Protein AF-0000000070917287 (afdb_homodimer)

Radius of gyration: 46.16 Å; Cα contacts (8 Å, |Δi|>4): 657; chains: 2; bounding box: 120×142×140 Å

Organism: Physcomitrium patens (NCBI:txid3218)

pLDDT: mean 71.05, std 31.48, range [16.78, 98.69]

Secondary structure (DSSP, 8-state):
--TTTTPPPEEEEEEEEESS-TTSPPPPEEEEEEESSSSEEEEEEE-SSS-EEEEEEEHHHHHHHHHHHT--S-HHHHHHHHHHHHHSS-EEEEEES-HHHHHHT--SEEEEEE-SSTTSPPEEEEEEE--HHHHHHHHHHHHHHHHHHHHHHHHHHHHHHHHHHHHHHHHHHHHHHHHHHHHHHHHHHHHHHHHHT--------TTS----------------------------------------------------------------------/--TTTTPPPEEEEEEEEESS-TTSPPPPEEEEEEESSSSEEEEEEE-SSS-EEEEEEEHHHHHHHHHHHT--S-HHHHHHHHHHHHHSS-EEEEEES-HHHHHHT--SEEEEEE-SSTTSPPEEEEEEE--HHHHHHHHHHHHHHHHHHHHHHHHHHHHHHHHHHHHHHHHHHHHHHHHHHHHHHHHHHHHHHHHHT--------TTS----------------------------------------------------------------------

Structure (mmCIF, N/CA/C/O backbone):
data_AF-0000000070917287-model_v1
#
loop_
_entity.id
_entity.type
_entity.pdbx_description
1 polymer 'Uncharacterized protein'
#
loop_
_atom_site.group_PDB
_atom_site.id
_atom_site.type_symbol
_atom_site.label_atom_id
_atom_site.label_alt_id
_atom_site.label_comp_id
_atom_site.label_asym_id
_atom_site.label_entity_id
_atom_site.label_seq_id
_atom_site.pdbx_PDB_ins_code
_atom_site.Cartn_x
_atom_site.Cartn_y
_atom_site.Cartn_z
_atom_site.occupancy
_atom_site.B_iso_or_equiv
_atom_site.auth_seq_id
_atom_site.auth_comp_id
_atom_site.auth_asym_id
_atom_site.auth_atom_id
_atom_site.pdbx_PDB_model_num
ATOM 1 N N . MET A 1 1 ? -32.031 -0.172 -4.816 1 49.69 1 MET A N 1
ATOM 2 C CA . MET A 1 1 ? -30.859 0.365 -4.125 1 49.69 1 MET A CA 1
ATOM 3 C C . MET A 1 1 ? -29.656 -0.551 -4.305 1 49.69 1 MET A C 1
ATOM 5 O O . MET A 1 1 ? -29.797 -1.774 -4.32 1 49.69 1 MET A O 1
ATOM 9 N N . THR A 1 2 ? -28.641 -0.075 -4.898 1 73.81 2 THR A N 1
ATOM 10 C CA . THR A 1 2 ? -27.469 -0.894 -5.18 1 73.81 2 THR A CA 1
ATOM 11 C C . THR A 1 2 ? -26.797 -1.342 -3.883 1 73.81 2 THR A C 1
ATOM 13 O O . THR A 1 2 ? -26.453 -0.512 -3.039 1 73.81 2 THR A O 1
ATOM 16 N N . ALA A 1 3 ? -26.953 -2.67 -3.609 1 80.44 3 ALA A N 1
ATOM 17 C CA . ALA A 1 3 ? -26.547 -3.25 -2.33 1 80.44 3 ALA A CA 1
ATOM 18 C C . ALA A 1 3 ? -25.109 -2.889 -1.99 1 80.44 3 ALA A C 1
ATOM 20 O O . ALA A 1 3 ? -24.781 -2.643 -0.827 1 80.44 3 ALA A O 1
ATOM 21 N N . PHE A 1 4 ? -24.281 -2.76 -2.988 1 87.5 4 PHE A N 1
ATOM 22 C CA . PHE A 1 4 ? -22.875 -2.521 -2.691 1 87.5 4 PHE A CA 1
ATOM 23 C C . PHE A 1 4 ? -22.375 -1.288 -3.428 1 87.5 4 PHE A C 1
ATOM 25 O O . PHE A 1 4 ? -21.172 -1.172 -3.703 1 87.5 4 PHE A O 1
ATOM 32 N N . GLY A 1 5 ? -23.422 -0.416 -3.75 1 79.88 5 GLY A N 1
ATOM 33 C CA . GLY A 1 5 ? -23 0.844 -4.344 1 79.88 5 GLY A CA 1
ATOM 34 C C . GLY A 1 5 ? -22.094 1.662 -3.439 1 79.88 5 GLY A C 1
ATOM 35 O O . GLY A 1 5 ? -22.391 1.826 -2.252 1 79.88 5 GLY A O 1
ATOM 36 N N . GLY A 1 6 ? -20.891 1.923 -3.807 1 83.69 6 GLY A N 1
ATOM 37 C CA . GLY A 1 6 ? -19.984 2.775 -3.047 1 83.69 6 GLY A CA 1
ATOM 38 C C . GLY A 1 6 ? -19.078 2.002 -2.105 1 83.69 6 GLY A C 1
ATOM 39 O O . GLY A 1 6 ? -18.391 2.592 -1.269 1 83.69 6 GLY A O 1
ATOM 40 N N . PHE A 1 7 ? -19.172 0.699 -2.139 1 91.75 7 PHE A N 1
ATOM 41 C CA . PHE A 1 7 ? -18.312 -0.108 -1.27 1 91.75 7 PHE A CA 1
ATOM 42 C C . PHE A 1 7 ? -16.844 0.112 -1.592 1 91.75 7 PHE A C 1
ATOM 44 O O . PHE A 1 7 ? -16.406 -0.162 -2.709 1 91.75 7 PHE A O 1
ATOM 51 N N . GLU A 1 8 ? -16.094 0.522 -0.598 1 90.5 8 GLU A N 1
ATOM 52 C CA . GLU A 1 8 ? -14.656 0.708 -0.769 1 90.5 8 GLU A CA 1
ATOM 53 C C . GLU A 1 8 ? -13.906 -0.601 -0.554 1 90.5 8 GLU A C 1
ATOM 55 O O . GLU A 1 8 ? -14.07 -1.261 0.473 1 90.5 8 GLU A O 1
ATOM 60 N N . PRO A 1 9 ? -13.156 -0.917 -1.442 1 94.38 9 PRO A N 1
ATOM 61 C CA . PRO A 1 9 ? -12.406 -2.17 -1.32 1 94.38 9 PRO A CA 1
ATOM 62 C C . PRO A 1 9 ? -11.562 -2.229 -0.051 1 94.38 9 PRO A C 1
ATOM 64 O O . PRO A 1 9 ? -11.156 -1.189 0.476 1 94.38 9 PRO A O 1
ATOM 67 N N . VAL A 1 10 ? -11.32 -3.516 0.372 1 96.31 10 VAL A N 1
ATOM 68 C CA . VAL A 1 10 ? -10.555 -3.734 1.592 1 96.31 10 VAL A CA 1
ATOM 69 C C . VAL A 1 10 ? -9.438 -4.742 1.325 1 96.31 10 VAL A C 1
ATOM 71 O O . VAL A 1 10 ? -9.688 -5.824 0.786 1 96.31 10 VAL A O 1
ATOM 74 N N . PHE A 1 11 ? -8.273 -4.273 1.638 1 97.25 11 PHE A N 1
ATOM 75 C CA . PHE A 1 11 ? -7.141 -5.195 1.669 1 97.25 11 PHE A CA 1
ATOM 76 C C . PHE A 1 11 ? -6.82 -5.613 3.1 1 97.25 11 PHE A C 1
ATOM 78 O O . PHE A 1 11 ? -6.863 -4.785 4.016 1 97.25 11 PHE A O 1
ATOM 85 N N . GLY A 1 12 ? -6.559 -6.902 3.27 1 96.81 12 GLY A N 1
ATOM 86 C CA . GLY A 1 12 ? -6.246 -7.348 4.617 1 96.81 12 GLY A CA 1
ATOM 87 C C . GLY A 1 12 ? -5.418 -8.617 4.645 1 96.81 12 GLY A C 1
ATOM 88 O O . GLY A 1 12 ? -5.047 -9.148 3.596 1 96.81 12 GLY A O 1
ATOM 89 N N . LYS A 1 13 ? -5.062 -8.93 5.836 1 96.62 13 LYS A N 1
ATOM 90 C CA . LYS A 1 13 ? -4.281 -10.141 6.109 1 96.62 13 LYS A CA 1
ATOM 91 C C . LYS A 1 13 ? -5.066 -11.109 6.988 1 96.62 13 LYS A C 1
ATOM 93 O O . LYS A 1 13 ? -5.727 -10.695 7.941 1 96.62 13 LYS A O 1
ATOM 98 N N . ALA A 1 14 ? -5.059 -12.328 6.574 1 96.19 14 ALA A N 1
ATOM 99 C CA . ALA A 1 14 ? -5.703 -13.375 7.367 1 96.19 14 ALA A CA 1
ATOM 100 C C . ALA A 1 14 ? -4.676 -14.383 7.887 1 96.19 14 ALA A C 1
ATOM 102 O O . ALA A 1 14 ? -3.727 -14.727 7.184 1 96.19 14 ALA A O 1
ATOM 103 N N . GLN A 1 15 ? -4.973 -14.797 9.07 1 93.81 15 GLN A N 1
ATOM 104 C CA . GLN A 1 15 ? -4.125 -15.836 9.648 1 93.81 15 GLN A CA 1
ATOM 105 C C . GLN A 1 15 ? -4.543 -17.219 9.156 1 93.81 15 GLN A C 1
ATOM 107 O O . GLN A 1 15 ? -5.723 -17.578 9.219 1 93.81 15 GLN A O 1
ATOM 112 N N . GLY A 1 16 ? -3.539 -17.922 8.695 1 91.75 16 GLY A N 1
ATOM 113 C CA . GLY A 1 16 ? -3.818 -19.297 8.281 1 91.75 16 GLY A CA 1
ATOM 114 C C . GLY A 1 16 ? -3.721 -20.297 9.422 1 91.75 16 GLY A C 1
ATOM 115 O O . GLY A 1 16 ? -2.773 -20.25 10.211 1 91.75 16 GLY A O 1
ATOM 116 N N . ARG A 1 17 ? -4.766 -21.172 9.5 1 90 17 ARG A N 1
ATOM 117 C CA . ARG A 1 17 ? -4.758 -22.219 10.508 1 90 17 ARG A CA 1
ATOM 118 C C . ARG A 1 17 ? -5.273 -23.531 9.922 1 90 17 ARG A C 1
ATOM 120 O O . ARG A 1 17 ? -6.059 -23.531 8.969 1 90 17 ARG A O 1
ATOM 127 N N . LEU A 1 18 ? -4.715 -24.578 10.523 1 89.06 18 LEU A N 1
ATOM 128 C CA . LEU A 1 18 ? -5.227 -25.891 10.18 1 89.06 18 LEU A CA 1
ATOM 129 C C . LEU A 1 18 ? -6.391 -26.281 11.078 1 89.06 18 LEU A C 1
ATOM 131 O O . LEU A 1 18 ? -6.32 -26.109 12.297 1 89.06 18 LEU A O 1
ATOM 135 N N . GLU A 1 19 ? -7.34 -26.75 10.406 1 84 19 GLU A N 1
ATOM 136 C CA . GLU A 1 19 ? -8.5 -27.156 11.195 1 84 19 GLU A CA 1
ATOM 137 C C . GLU A 1 19 ? -8.125 -28.266 12.188 1 84 19 GLU A C 1
ATOM 139 O O . GLU A 1 19 ? -8.648 -28.312 13.305 1 84 19 GLU A O 1
ATOM 144 N N . SER A 1 20 ? -7.234 -29.141 11.734 1 80.06 20 SER A N 1
ATOM 145 C CA . SER A 1 20 ? -6.836 -30.281 12.555 1 80.06 20 SER A CA 1
ATOM 146 C C . SER A 1 20 ? -5.824 -29.859 13.617 1 80.06 20 SER A C 1
ATOM 148 O O . SER A 1 20 ? -5.691 -30.531 14.648 1 80.06 20 SER A O 1
ATOM 150 N N . SER A 1 21 ? -4.996 -28.875 13.359 1 74.25 21 SER A N 1
ATOM 151 C CA . SER A 1 21 ? -3.971 -28.422 14.297 1 74.25 21 SER A CA 1
ATOM 152 C C . SER A 1 21 ? -3.85 -26.906 14.289 1 74.25 21 SER A C 1
ATOM 154 O O . SER A 1 21 ? -2.998 -26.344 13.594 1 74.25 21 SER A O 1
ATOM 156 N N . PRO A 1 22 ? -4.469 -26.312 15.102 1 65 22 PRO A N 1
ATOM 157 C CA . PRO A 1 22 ? -4.523 -24.859 15.055 1 65 22 PRO A CA 1
ATOM 158 C C . PRO A 1 22 ? -3.215 -24.203 15.492 1 65 22 PRO A C 1
ATOM 160 O O . PRO A 1 22 ? -2.994 -23.016 15.227 1 65 22 PRO A O 1
ATOM 163 N N . SER A 1 23 ? -2.387 -25.016 16.016 1 65.44 23 SER A N 1
ATOM 164 C CA . SER A 1 23 ? -1.159 -24.453 16.562 1 65.44 23 SER A CA 1
ATOM 165 C C . SER A 1 23 ? -0.119 -24.234 15.469 1 65.44 23 SER A C 1
ATOM 167 O O . SER A 1 23 ? 0.865 -23.516 15.68 1 65.44 23 SER A O 1
ATOM 169 N N . HIS A 1 24 ? -0.389 -24.781 14.32 1 66.5 24 HIS A N 1
ATOM 170 C CA . HIS A 1 24 ? 0.632 -24.625 13.289 1 66.5 24 HIS A CA 1
ATOM 171 C C . HIS A 1 24 ? 0.41 -23.359 12.469 1 66.5 24 HIS A C 1
ATOM 173 O O . HIS A 1 24 ? -0.65 -23.188 11.867 1 66.5 24 HIS A O 1
ATOM 179 N N . ASP A 1 25 ? 1.403 -22.562 12.594 1 72.94 25 ASP A N 1
ATOM 180 C CA . ASP A 1 25 ? 1.257 -21.312 11.867 1 72.94 25 ASP A CA 1
ATOM 181 C C . ASP A 1 25 ? 1.655 -21.484 10.398 1 72.94 25 ASP A C 1
ATOM 183 O O . ASP A 1 25 ? 2.691 -22.078 10.102 1 72.94 25 ASP A O 1
ATOM 187 N N . LEU A 1 26 ? 0.666 -21.172 9.688 1 85.19 26 LEU A N 1
ATOM 188 C CA . LEU A 1 26 ? 0.85 -21.172 8.242 1 85.19 26 LEU A CA 1
ATOM 189 C C . LEU A 1 26 ? 1.238 -19.781 7.738 1 85.19 26 LEU A C 1
ATOM 191 O O . LEU A 1 26 ? 1.26 -18.828 8.516 1 85.19 26 LEU A O 1
ATOM 195 N N . LEU A 1 27 ? 1.642 -19.766 6.5 1 86.62 27 LEU A N 1
ATOM 196 C CA . LEU A 1 27 ? 1.929 -18.484 5.863 1 86.62 27 LEU A CA 1
ATOM 197 C C . LEU A 1 27 ? 0.709 -17.578 5.906 1 86.62 27 LEU A C 1
ATOM 199 O O . LEU A 1 27 ? -0.429 -18.047 5.863 1 86.62 27 LEU A O 1
ATOM 203 N N . PRO A 1 28 ? 0.977 -16.375 6.066 1 90.94 28 PRO A N 1
ATOM 204 C CA . PRO A 1 28 ? -0.153 -15.445 6.066 1 90.94 28 PRO A CA 1
ATOM 205 C C . PRO A 1 28 ? -0.85 -15.367 4.711 1 90.94 28 PRO A C 1
ATOM 207 O O . PRO A 1 28 ? -0.219 -15.586 3.672 1 90.94 28 PRO A O 1
ATOM 210 N N . PHE A 1 29 ? -2.109 -15.062 4.824 1 96.5 29 PHE A N 1
ATOM 211 C CA . PHE A 1 29 ? -2.91 -14.852 3.625 1 96.5 29 PHE A CA 1
ATOM 212 C C . PHE A 1 29 ? -3.219 -13.375 3.434 1 96.5 29 PHE A C 1
ATOM 214 O O . PHE A 1 29 ? -3.486 -12.656 4.402 1 96.5 29 PHE A O 1
ATOM 221 N N . LEU A 1 30 ? -3.145 -12.977 2.213 1 97.94 30 LEU A N 1
ATOM 222 C CA . LEU A 1 30 ? -3.672 -11.664 1.867 1 97.94 30 LEU A CA 1
ATOM 223 C C . LEU A 1 30 ? -5.023 -11.781 1.176 1 97.94 30 LEU A C 1
ATOM 225 O O . LEU A 1 30 ? -5.254 -12.719 0.409 1 97.94 30 LEU A O 1
ATOM 229 N N . PHE A 1 31 ? -5.883 -10.844 1.473 1 98.31 31 PHE A N 1
ATOM 230 C CA . PHE A 1 31 ? -7.176 -10.914 0.809 1 98.31 31 PHE A CA 1
ATOM 231 C C . PHE A 1 31 ? -7.582 -9.547 0.261 1 98.31 31 PHE A C 1
ATOM 233 O O . PHE A 1 31 ? -7.027 -8.523 0.667 1 98.31 31 PHE A O 1
ATOM 240 N N . TYR A 1 32 ? -8.406 -9.578 -0.633 1 98.25 32 TYR A N 1
ATOM 241 C CA . TYR A 1 32 ? -8.977 -8.438 -1.336 1 98.25 32 TYR A CA 1
ATOM 242 C C . TYR A 1 32 ? -10.492 -8.562 -1.45 1 98.25 32 TYR A C 1
ATOM 244 O O . TYR A 1 32 ? -10.992 -9.414 -2.188 1 98.25 32 TYR A O 1
ATOM 252 N N . LEU A 1 33 ? -11.172 -7.73 -0.608 1 98.06 33 LEU A N 1
ATOM 253 C CA . LEU A 1 33 ? -12.633 -7.68 -0.603 1 98.06 33 LEU A CA 1
ATOM 254 C C . LEU A 1 33 ? -13.133 -6.477 -1.39 1 98.06 33 LEU A C 1
ATOM 256 O O . LEU A 1 33 ? -12.75 -5.34 -1.112 1 98.06 33 LEU A O 1
ATOM 260 N N . ARG A 1 34 ? -14.008 -6.801 -2.391 1 96.88 34 ARG A N 1
ATOM 261 C CA . ARG A 1 34 ? -14.508 -5.715 -3.229 1 96.88 34 ARG A CA 1
ATOM 262 C C . ARG A 1 34 ? -15.906 -6.023 -3.748 1 96.88 34 ARG A C 1
ATOM 264 O O . ARG A 1 34 ? -16.344 -7.176 -3.725 1 96.88 34 ARG A O 1
ATOM 271 N N . ALA A 1 35 ? -16.5 -4.961 -4.156 1 96.44 35 ALA A N 1
ATOM 272 C CA . ALA A 1 35 ? -17.766 -5.152 -4.867 1 96.44 35 ALA A CA 1
ATOM 273 C C . ALA A 1 35 ? -17.516 -5.562 -6.316 1 96.44 35 ALA A C 1
ATOM 275 O O . ALA A 1 35 ? -16.875 -4.832 -7.074 1 96.44 35 ALA A O 1
ATOM 276 N N . LYS A 1 36 ? -17.906 -6.723 -6.656 1 94.62 36 LYS A N 1
ATOM 277 C CA . LYS A 1 36 ? -17.812 -7.176 -8.039 1 94.62 36 LYS A CA 1
ATOM 278 C C . LYS A 1 36 ? -18.781 -6.41 -8.93 1 94.62 36 LYS A C 1
ATOM 280 O O . LYS A 1 36 ? -18.453 -6.031 -10.055 1 94.62 36 LYS A O 1
ATOM 285 N N . ASN A 1 37 ? -19.938 -6.23 -8.477 1 92.81 37 ASN A N 1
ATOM 286 C CA . ASN A 1 37 ? -21.016 -5.426 -9.039 1 92.81 37 ASN A CA 1
ATOM 287 C C . ASN A 1 37 ? -21.969 -4.926 -7.957 1 92.81 37 ASN A C 1
ATOM 289 O O . ASN A 1 37 ? -21.625 -4.906 -6.773 1 92.81 37 ASN A O 1
ATOM 293 N N . SER A 1 38 ? -23.141 -4.508 -8.367 1 90.62 38 SER A N 1
ATOM 294 C CA . SER A 1 38 ? -24.062 -3.898 -7.414 1 90.62 38 SER A CA 1
ATOM 295 C C . SER A 1 38 ? -24.672 -4.945 -6.48 1 90.62 38 SER A C 1
ATOM 297 O O . SER A 1 38 ? -25.203 -4.605 -5.422 1 90.62 38 SER A O 1
ATOM 299 N N . ASP A 1 39 ? -24.516 -6.203 -6.785 1 93.19 39 ASP A N 1
ATOM 300 C CA . ASP A 1 39 ? -25.266 -7.184 -6.012 1 93.19 39 ASP A CA 1
ATOM 301 C C . ASP A 1 39 ? -24.344 -8.273 -5.465 1 93.19 39 ASP A C 1
ATOM 303 O O . ASP A 1 39 ? -24.812 -9.227 -4.828 1 93.19 39 ASP A O 1
ATOM 307 N N . HIS A 1 40 ? -23.047 -8.109 -5.691 1 96.06 40 HIS A N 1
ATOM 308 C CA . HIS A 1 40 ? -22.141 -9.148 -5.23 1 96.06 40 HIS A CA 1
ATOM 309 C C . HIS A 1 40 ? -20.906 -8.555 -4.57 1 96.06 40 HIS A C 1
ATOM 311 O O . HIS A 1 40 ? -20.359 -7.562 -5.059 1 96.06 40 HIS A O 1
ATOM 317 N N . LEU A 1 41 ? -20.562 -9.203 -3.477 1 96.75 41 LEU A N 1
ATOM 318 C CA . LEU A 1 41 ? -19.281 -8.953 -2.824 1 96.75 41 LEU A CA 1
ATOM 319 C C . LEU A 1 41 ? -18.297 -10.102 -3.088 1 96.75 41 LEU A C 1
ATOM 321 O O . LEU A 1 41 ? -18.656 -11.273 -2.904 1 96.75 41 LEU A O 1
ATOM 325 N N . LEU A 1 42 ? -17.156 -9.742 -3.555 1 98 42 LEU A N 1
ATOM 326 C CA . LEU A 1 42 ? -16.172 -10.742 -3.951 1 98 42 LEU A CA 1
ATOM 327 C C . LEU A 1 42 ? -14.922 -10.648 -3.082 1 98 42 LEU A C 1
ATOM 329 O O . LEU A 1 42 ? -14.398 -9.555 -2.861 1 98 42 LEU A O 1
ATOM 333 N N . ILE A 1 43 ? -14.492 -11.789 -2.574 1 98.38 43 ILE A N 1
ATOM 334 C CA . ILE A 1 43 ? -13.25 -11.82 -1.811 1 98.38 43 ILE A CA 1
ATOM 335 C C . ILE A 1 43 ? -12.297 -12.852 -2.412 1 98.38 43 ILE A C 1
ATOM 337 O O . ILE A 1 43 ? -12.719 -13.953 -2.779 1 98.38 43 ILE A O 1
ATOM 341 N N . HIS A 1 44 ? -11.141 -12.461 -2.658 1 98.69 44 HIS A N 1
ATOM 342 C CA . HIS A 1 44 ? -10.031 -13.352 -2.998 1 98.69 44 HIS A CA 1
ATOM 343 C C . HIS A 1 44 ? -9.016 -13.43 -1.862 1 98.69 44 HIS A C 1
ATOM 345 O O . HIS A 1 44 ? -8.758 -12.43 -1.189 1 98.69 44 HIS A O 1
ATOM 351 N N . LEU A 1 45 ? -8.453 -14.617 -1.623 1 97.88 45 LEU A N 1
ATOM 352 C CA . LEU A 1 45 ? -7.422 -14.836 -0.616 1 97.88 45 LEU A CA 1
ATOM 353 C C . LEU A 1 45 ? -6.32 -15.742 -1.159 1 97.88 45 LEU A C 1
ATOM 355 O O . LEU A 1 45 ? -6.602 -16.719 -1.854 1 97.88 45 LEU 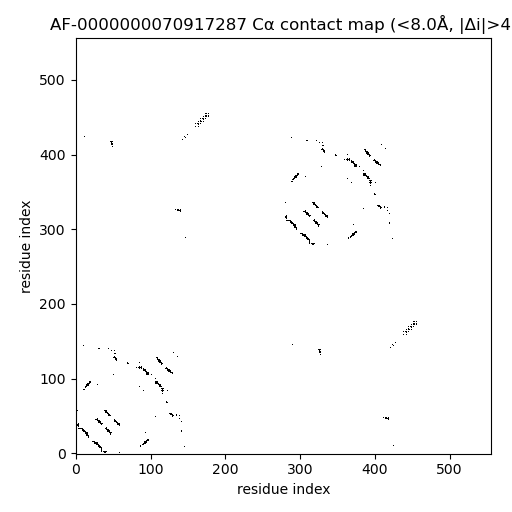A O 1
ATOM 359 N N . THR A 1 46 ? -5.109 -15.414 -0.751 1 97.31 46 THR A N 1
ATOM 360 C CA . THR A 1 46 ? -4.016 -16.234 -1.25 1 97.31 46 THR A CA 1
ATOM 361 C C . THR A 1 46 ? -2.814 -16.172 -0.31 1 97.31 46 THR A C 1
ATOM 363 O O . THR A 1 46 ? -2.57 -15.141 0.323 1 97.31 46 THR A O 1
ATOM 366 N N . ASP A 1 47 ? -2.135 -17.234 -0.193 1 93.44 47 ASP A N 1
ATOM 367 C CA . ASP A 1 47 ? -0.834 -17.25 0.468 1 93.44 47 ASP A CA 1
ATOM 368 C C . ASP A 1 47 ? 0.3 -17.156 -0.55 1 93.44 47 ASP A C 1
ATOM 370 O O . ASP A 1 47 ? 1.474 -17.266 -0.193 1 93.44 47 ASP A O 1
ATOM 374 N N . PHE A 1 48 ? -0.069 -17 -1.872 1 93 48 PHE A N 1
ATOM 375 C CA . PHE A 1 48 ? 0.819 -16.844 -3.018 1 93 48 PHE A CA 1
ATOM 376 C C . PHE A 1 48 ? 1.576 -18.141 -3.295 1 93 48 PHE A C 1
ATOM 378 O O . PHE A 1 48 ? 2.623 -18.125 -3.945 1 93 48 PHE A O 1
ATOM 385 N N . HIS A 1 49 ? 1.099 -19.188 -2.805 1 90.38 49 HIS A N 1
ATOM 386 C CA . HIS A 1 49 ? 1.609 -20.531 -3.057 1 90.38 49 HIS A CA 1
ATOM 387 C C . HIS A 1 49 ? 0.495 -21.469 -3.51 1 90.38 49 HIS A C 1
ATOM 389 O O . HIS A 1 49 ? -0.112 -21.266 -4.562 1 90.38 49 HIS A O 1
ATOM 395 N N . ALA A 1 50 ? 0.215 -22.484 -2.766 1 88.19 50 ALA A N 1
ATOM 396 C CA . ALA A 1 50 ? -0.699 -23.516 -3.229 1 88.19 50 ALA A CA 1
ATOM 397 C C . ALA A 1 50 ? -2.137 -23.203 -2.83 1 88.19 50 ALA A C 1
ATOM 399 O O . ALA A 1 50 ? -3.074 -23.859 -3.281 1 88.19 50 ALA A O 1
ATOM 400 N N . ASN A 1 51 ? -2.295 -22.172 -2.066 1 92.69 51 ASN A N 1
ATOM 401 C CA . ASN A 1 51 ? -3.635 -21.906 -1.547 1 92.69 51 ASN A CA 1
ATOM 402 C C . ASN A 1 51 ? -4.16 -20.547 -2.004 1 92.69 51 ASN A C 1
ATOM 404 O O . ASN A 1 51 ? -3.762 -19.516 -1.473 1 92.69 51 ASN A O 1
ATOM 408 N N . THR A 1 52 ? -5.035 -20.562 -2.945 1 95.94 52 THR A N 1
ATOM 409 C CA . THR A 1 52 ? -5.785 -19.422 -3.428 1 95.94 52 THR A CA 1
ATOM 410 C C . THR A 1 52 ? -7.277 -19.719 -3.473 1 95.94 52 THR A C 1
ATOM 412 O O . THR A 1 52 ? -7.691 -20.734 -4.039 1 95.94 52 THR A O 1
ATOM 415 N N . TRP A 1 53 ? -7.992 -18.828 -2.824 1 97.88 53 TRP A N 1
ATOM 416 C CA . TRP A 1 53 ? -9.414 -19.094 -2.59 1 97.88 53 TRP A CA 1
ATOM 417 C C . TRP A 1 53 ? -10.25 -17.859 -2.936 1 97.88 53 TRP A C 1
ATOM 419 O O . TRP A 1 53 ? -9.734 -16.75 -3.014 1 97.88 53 TRP A O 1
ATOM 429 N N . TYR A 1 54 ? -11.586 -18.125 -3.186 1 98.31 54 TYR A N 1
ATOM 430 C CA . TYR A 1 54 ? -12.484 -17 -3.379 1 98.31 54 TYR A CA 1
ATOM 431 C C . TYR A 1 54 ? -13.898 -17.344 -2.932 1 98.31 54 TYR A C 1
ATOM 433 O O . TYR A 1 54 ? -14.219 -18.5 -2.699 1 98.31 54 TYR A O 1
ATOM 441 N N . SER A 1 55 ? -14.633 -16.344 -2.65 1 98.38 55 SER A N 1
ATOM 442 C CA . SER A 1 55 ? -16.078 -16.438 -2.436 1 98.38 55 SER A CA 1
ATOM 443 C C . SER A 1 55 ? -16.812 -15.281 -3.096 1 98.38 55 SER A C 1
ATOM 445 O O . SER A 1 55 ? -16.406 -14.125 -2.955 1 98.38 55 SER A O 1
ATOM 447 N N . ASP A 1 56 ? -17.75 -15.664 -3.842 1 98.06 56 ASP A N 1
ATOM 448 C CA . ASP A 1 56 ? -18.656 -14.695 -4.457 1 98.06 56 ASP A CA 1
ATOM 449 C C . ASP A 1 56 ? -19.984 -14.633 -3.699 1 98.06 56 ASP A C 1
ATOM 451 O O . ASP A 1 56 ? -20.859 -15.477 -3.896 1 98.06 56 ASP A O 1
ATOM 455 N N . MET A 1 57 ? -20.125 -13.586 -2.924 1 96.94 57 MET A N 1
ATOM 456 C CA . MET A 1 57 ? -21.25 -13.5 -1.997 1 96.94 57 MET A CA 1
ATOM 457 C C . MET A 1 57 ? -22.359 -12.617 -2.564 1 96.94 57 MET A C 1
ATOM 459 O O . MET A 1 57 ? -22.172 -11.406 -2.721 1 96.94 57 MET A O 1
ATOM 463 N N . SER A 1 58 ? -23.484 -13.234 -2.814 1 95.5 58 SER A N 1
ATOM 464 C CA . SER A 1 58 ? -24.625 -12.477 -3.311 1 95.5 58 SER A CA 1
ATOM 465 C C . SER A 1 58 ? -25.312 -11.719 -2.182 1 95.5 58 SER A C 1
ATOM 467 O O . SER A 1 58 ? -25.094 -12.016 -1.005 1 95.5 58 SER A O 1
ATOM 469 N N . THR A 1 59 ? -26.141 -10.789 -2.646 1 94.38 59 THR A N 1
ATOM 470 C CA . THR A 1 59 ? -26.922 -10.039 -1.668 1 94.38 59 THR A CA 1
ATOM 471 C C . THR A 1 59 ? -27.828 -10.969 -0.88 1 94.38 59 THR A C 1
ATOM 473 O O . THR A 1 59 ? -27.984 -10.812 0.333 1 94.38 59 THR A O 1
ATOM 476 N N . GLU A 1 60 ? -28.406 -11.914 -1.529 1 93.44 60 GLU A N 1
ATOM 477 C CA . GLU A 1 60 ? -29.297 -12.875 -0.875 1 93.44 60 GLU A CA 1
ATOM 478 C C . GLU A 1 60 ? -28.531 -13.703 0.159 1 93.44 60 GLU A C 1
ATOM 480 O O . GLU A 1 60 ? -29.031 -13.93 1.262 1 93.44 60 GLU A O 1
ATOM 485 N N . TYR A 1 61 ? -27.453 -14.109 -0.185 1 94.38 61 TYR A N 1
ATOM 486 C CA . TYR A 1 61 ? -26.609 -14.898 0.709 1 94.38 61 TYR A CA 1
ATOM 487 C C . TYR A 1 61 ? -26.25 -14.109 1.962 1 94.38 61 TYR A C 1
ATOM 489 O O . TYR A 1 61 ? -26.344 -14.625 3.078 1 94.38 61 TYR A O 1
ATOM 497 N N . LEU A 1 62 ? -25.922 -12.906 1.811 1 94.06 62 LEU A N 1
ATOM 498 C CA . LEU A 1 62 ? -25.531 -12.055 2.926 1 94.06 62 LEU A CA 1
ATOM 499 C C . LEU A 1 62 ? -26.719 -11.695 3.795 1 94.06 62 LEU A C 1
ATOM 501 O O . LEU A 1 62 ? -26.594 -11.539 5.012 1 94.06 62 LEU A O 1
ATOM 505 N N . GLU A 1 63 ? -27.859 -11.578 3.129 1 91.69 63 GLU A N 1
ATOM 506 C CA . GLU A 1 63 ? -29.078 -11.344 3.906 1 91.69 63 GLU A CA 1
ATOM 507 C C . GLU A 1 63 ? -29.375 -12.531 4.816 1 91.69 63 GLU A C 1
ATOM 509 O O . GLU A 1 63 ? -29.734 -12.344 5.984 1 91.69 63 GLU A O 1
ATOM 514 N N . ASP A 1 64 ? -29.234 -13.641 4.27 1 92.31 64 ASP A N 1
ATOM 515 C CA . ASP A 1 64 ? -29.422 -14.852 5.062 1 92.31 64 ASP A CA 1
ATOM 516 C C . ASP A 1 64 ? -28.422 -14.922 6.215 1 92.31 64 ASP A C 1
ATOM 518 O O . ASP A 1 64 ? -28.797 -15.281 7.336 1 92.31 64 ASP A O 1
ATOM 522 N N . MET A 1 65 ? -27.266 -14.594 5.922 1 91.56 65 MET A N 1
ATOM 523 C CA . MET A 1 65 ? -26.219 -14.602 6.949 1 91.56 65 MET A CA 1
ATOM 524 C C . MET A 1 65 ? -26.531 -13.594 8.055 1 91.56 65 MET A C 1
ATOM 526 O O . MET A 1 65 ? -26.312 -13.883 9.234 1 91.56 65 MET A O 1
ATOM 530 N N . LYS A 1 66 ? -26.922 -12.445 7.602 1 92.38 66 LYS A N 1
ATOM 531 C CA . LYS A 1 66 ? -27.328 -11.422 8.562 1 92.38 66 LYS A CA 1
ATOM 532 C C . LYS A 1 66 ? -28.359 -11.969 9.547 1 92.38 66 LYS A C 1
ATOM 534 O O . LYS A 1 66 ? -28.25 -11.75 10.758 1 92.38 66 LYS A O 1
ATOM 539 N N . ASP A 1 67 ? -29.266 -12.641 9.047 1 89.69 67 ASP A N 1
ATOM 540 C CA . ASP A 1 67 ? -30.312 -13.227 9.867 1 89.69 67 ASP A CA 1
ATOM 541 C C . ASP A 1 67 ? -29.766 -14.312 10.797 1 89.69 67 ASP A C 1
ATOM 543 O O . ASP A 1 67 ? -30.141 -14.398 11.961 1 89.69 67 ASP A O 1
ATOM 547 N N . ASP A 1 68 ? -28.859 -15.055 10.328 1 88.94 68 ASP A N 1
ATOM 548 C CA . ASP A 1 68 ? -28.281 -16.156 11.086 1 88.94 68 ASP A CA 1
ATOM 549 C C . ASP A 1 68 ? -27.422 -15.625 12.242 1 88.94 68 ASP A C 1
ATOM 551 O O . ASP A 1 68 ? -27.453 -16.188 13.336 1 88.94 68 ASP A O 1
ATOM 555 N N . ILE A 1 69 ? -26.625 -14.633 11.922 1 86.62 69 ILE A N 1
ATOM 556 C CA . ILE A 1 69 ? -25.734 -14.062 12.922 1 86.62 69 ILE A CA 1
ATOM 557 C C . ILE A 1 69 ? -26.531 -13.273 13.945 1 86.62 69 ILE A C 1
ATOM 559 O O . ILE A 1 69 ? -26.141 -13.172 15.109 1 86.62 69 ILE A O 1
ATOM 563 N N . GLY A 1 70 ? -27.625 -12.602 13.562 1 82.06 70 GLY A N 1
ATOM 564 C CA . GLY A 1 70 ? -28.5 -11.883 14.477 1 82.06 70 GLY A CA 1
ATOM 565 C C . GLY A 1 70 ? -28.094 -10.43 14.664 1 82.06 70 GLY A C 1
ATOM 566 O O . GLY A 1 70 ? -28.188 -9.898 15.773 1 82.06 70 GLY A O 1
ATOM 567 N N . ILE A 1 71 ? -27.422 -9.93 13.664 1 78.12 71 ILE A N 1
ATOM 568 C CA . ILE A 1 71 ? -27.125 -8.508 13.742 1 78.12 71 ILE A CA 1
ATOM 569 C C . ILE A 1 71 ? -28.375 -7.695 13.367 1 78.12 71 ILE A C 1
ATOM 571 O O . ILE A 1 71 ? -28.938 -7.871 12.281 1 78.12 71 ILE A O 1
ATOM 575 N N . GLY A 1 72 ? -28.812 -7.016 14.273 1 77.19 72 GLY A N 1
ATOM 576 C CA . GLY A 1 72 ? -29.953 -6.141 14.031 1 77.19 72 GLY A CA 1
ATOM 577 C C . GLY A 1 72 ? -29.594 -4.898 13.242 1 77.19 72 GLY A C 1
ATOM 578 O O . GLY A 1 72 ? -28.422 -4.691 12.898 1 77.19 72 GLY A O 1
ATOM 579 N N . GLY A 1 73 ? -30.672 -4.301 12.609 1 84 73 GLY A N 1
ATOM 580 C CA . GLY A 1 73 ? -30.453 -3.029 11.938 1 84 73 GLY A CA 1
ATOM 581 C C . GLY A 1 73 ? -30.703 -3.092 10.445 1 84 73 GLY A C 1
ATOM 582 O O . GLY A 1 73 ? -31.25 -4.07 9.945 1 84 73 GLY A O 1
ATOM 583 N N . SER A 1 74 ? -30.234 -2.002 9.844 1 90.12 74 SER A N 1
ATOM 584 C CA . SER A 1 74 ? -30.438 -1.862 8.406 1 90.12 74 SER A CA 1
ATOM 585 C C . SER A 1 74 ? -29.391 -2.631 7.617 1 90.12 74 SER A C 1
ATOM 587 O O . SER A 1 74 ? -28.406 -3.105 8.188 1 90.12 74 SER A O 1
ATOM 589 N N . TRP A 1 75 ? -29.641 -2.826 6.422 1 91.06 75 TRP A N 1
ATOM 590 C CA . TRP A 1 75 ? -28.672 -3.439 5.508 1 91.06 75 TRP A CA 1
ATOM 591 C C . TRP A 1 75 ? -27.344 -2.686 5.52 1 91.06 75 TRP A C 1
ATOM 593 O O . TRP A 1 75 ? -26.281 -3.299 5.562 1 91.06 75 TRP A O 1
ATOM 603 N N . GLU A 1 76 ? -27.484 -1.419 5.582 1 89.5 76 GLU A N 1
ATOM 604 C CA . GLU A 1 76 ? -26.281 -0.573 5.586 1 89.5 76 GLU A CA 1
ATOM 605 C C . GLU A 1 76 ? -25.453 -0.794 6.852 1 89.5 76 GLU A C 1
ATOM 607 O O . GLU A 1 76 ? -24.234 -0.763 6.805 1 89.5 76 GLU A O 1
ATOM 612 N N . ASP A 1 77 ? -26.156 -1.054 7.867 1 89.88 77 ASP A N 1
ATOM 613 C CA . ASP A 1 77 ? -25.453 -1.333 9.125 1 89.88 77 ASP A CA 1
ATOM 614 C C . ASP A 1 77 ? -24.703 -2.656 9.047 1 89.88 77 ASP A C 1
ATOM 616 O O . ASP A 1 77 ? -23.594 -2.77 9.57 1 89.88 77 ASP A O 1
ATOM 620 N N . PHE A 1 78 ? -25.375 -3.562 8.461 1 92.88 78 PHE A N 1
ATOM 621 C CA . PHE A 1 78 ? -24.75 -4.879 8.352 1 92.88 78 PHE A CA 1
ATOM 622 C C . PHE A 1 78 ? -23.516 -4.82 7.469 1 92.88 78 PHE A C 1
ATOM 624 O O . PHE A 1 78 ? -22.484 -5.391 7.812 1 92.88 78 PHE A O 1
ATOM 631 N N . ILE A 1 79 ? -23.562 -4.07 6.414 1 92.69 79 ILE A N 1
ATOM 632 C CA . ILE A 1 79 ? -22.438 -3.961 5.5 1 92.69 79 ILE A CA 1
ATOM 633 C C . ILE A 1 79 ? -21.297 -3.197 6.176 1 92.69 79 ILE A C 1
ATOM 635 O O . ILE A 1 79 ? -20.125 -3.52 5.977 1 92.69 79 ILE A O 1
ATOM 639 N N . THR A 1 80 ? -21.656 -2.25 6.871 1 91.5 80 THR A N 1
ATOM 640 C CA . THR A 1 80 ? -20.656 -1.543 7.656 1 91.5 80 THR A CA 1
ATOM 641 C C . THR A 1 80 ? -19.953 -2.492 8.625 1 91.5 80 THR A C 1
ATOM 643 O O . THR A 1 80 ? -18.75 -2.406 8.828 1 91.5 80 THR A O 1
ATOM 646 N N . TYR A 1 81 ? -20.75 -3.354 9.188 1 92.56 81 TYR A N 1
ATOM 647 C CA . TYR A 1 81 ? -20.172 -4.352 10.094 1 92.56 81 TYR A CA 1
ATOM 648 C C . TYR A 1 81 ? -19.234 -5.285 9.344 1 92.56 81 TYR A C 1
ATOM 650 O O . TYR A 1 81 ? -18.125 -5.57 9.82 1 92.56 81 TYR A O 1
ATOM 658 N N . VAL A 1 82 ? -19.688 -5.754 8.281 1 93.69 82 VAL A N 1
ATOM 659 C CA . VAL A 1 82 ? -18.875 -6.656 7.473 1 93.69 82 VAL A CA 1
ATOM 660 C C . VAL A 1 82 ? -17.547 -5.984 7.129 1 93.69 82 VAL A C 1
ATOM 662 O O . VAL A 1 82 ? -16.484 -6.594 7.262 1 93.69 82 VAL A O 1
ATOM 665 N N . ARG A 1 83 ? -17.594 -4.82 6.688 1 94.38 83 ARG A N 1
ATOM 666 C CA . ARG A 1 83 ? -16.375 -4.082 6.355 1 94.38 83 ARG A CA 1
ATOM 667 C C . ARG A 1 83 ? -15.469 -3.965 7.57 1 94.38 83 ARG A C 1
ATOM 669 O O . ARG A 1 83 ? -14.25 -4.133 7.457 1 94.38 83 ARG A O 1
ATOM 676 N N . ALA A 1 84 ? -16.062 -3.707 8.664 1 94.38 84 ALA A N 1
ATOM 677 C CA . ALA A 1 84 ? -15.297 -3.57 9.898 1 94.38 84 ALA A CA 1
ATOM 678 C C . ALA A 1 84 ? -14.609 -4.883 10.266 1 94.38 84 ALA A C 1
ATOM 680 O O . ALA A 1 84 ? -13.492 -4.883 10.797 1 94.38 84 ALA A O 1
ATOM 681 N N . VAL A 1 85 ? -15.266 -5.926 10.055 1 95.88 85 VAL A N 1
ATOM 682 C CA . VAL A 1 85 ? -14.688 -7.242 10.297 1 95.88 85 VAL A CA 1
ATOM 683 C C . VAL A 1 85 ? -13.398 -7.402 9.5 1 95.88 85 VAL A C 1
ATOM 685 O O . VAL A 1 85 ? -12.367 -7.781 10.047 1 95.88 85 VAL A O 1
ATOM 688 N N . PHE A 1 86 ? -13.43 -6.992 8.289 1 96.5 86 PHE A N 1
ATOM 689 C CA . PHE A 1 86 ? -12.297 -7.246 7.406 1 96.5 86 PHE A CA 1
ATOM 690 C C . PHE A 1 86 ? -11.219 -6.176 7.582 1 96.5 86 PHE A C 1
ATOM 692 O O . PHE A 1 86 ? -10.078 -6.367 7.176 1 96.5 86 PHE A O 1
ATOM 699 N N . LEU A 1 87 ? -11.57 -5.141 8.148 1 93.44 87 LEU A N 1
ATOM 700 C CA . LEU A 1 87 ? -10.586 -4.117 8.477 1 93.44 87 LEU A CA 1
ATOM 701 C C . LEU A 1 87 ? -9.852 -4.469 9.766 1 93.44 87 LEU A C 1
ATOM 703 O O . LEU A 1 87 ? -8.781 -3.926 10.047 1 93.44 87 LEU A O 1
ATOM 707 N N . SER A 1 88 ? -10.422 -5.383 10.438 1 92.56 88 SER A N 1
ATOM 708 C CA . SER A 1 88 ? -9.836 -5.785 11.711 1 92.56 88 SER A CA 1
ATOM 709 C C . SER A 1 88 ? -8.688 -6.762 11.508 1 92.56 88 SER A C 1
ATOM 711 O O . SER A 1 88 ? -8.422 -7.191 10.383 1 92.56 88 SER A O 1
ATOM 713 N N . ASN A 1 89 ? -8.016 -7.121 12.602 1 90.38 89 ASN A N 1
ATOM 714 C CA . ASN A 1 89 ? -6.926 -8.094 12.555 1 90.38 89 ASN A CA 1
ATOM 715 C C . ASN A 1 89 ? -7.391 -9.477 13 1 90.38 89 ASN A C 1
ATOM 717 O O . ASN A 1 89 ? -6.566 -10.352 13.273 1 90.38 89 ASN A O 1
ATOM 721 N N . ASN A 1 90 ? -8.695 -9.617 12.992 1 94.75 90 ASN A N 1
ATOM 722 C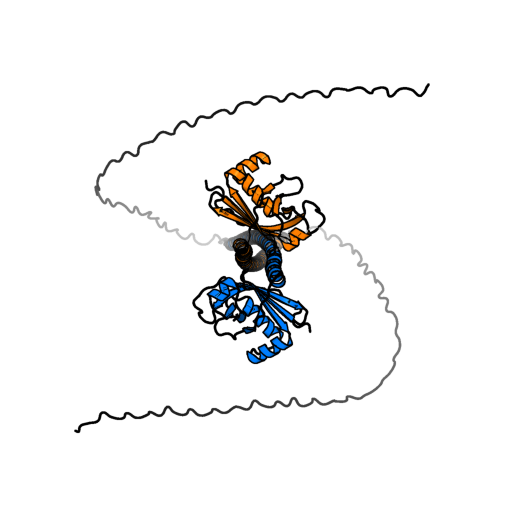 CA . ASN A 1 90 ? -9.25 -10.859 13.516 1 94.75 90 ASN A CA 1
ATOM 723 C C . ASN A 1 90 ? -9.852 -11.711 12.406 1 94.75 90 ASN A C 1
ATOM 725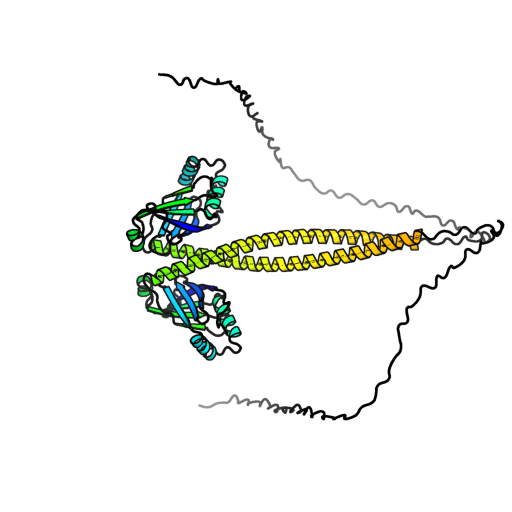 O O . ASN A 1 90 ? -10.984 -12.195 12.523 1 94.75 90 ASN A O 1
ATOM 729 N N . VAL A 1 91 ? -9.203 -11.875 11.391 1 96.56 91 VAL A N 1
ATOM 730 C CA . VAL A 1 91 ? -9.648 -12.711 10.281 1 96.56 91 VAL A CA 1
ATOM 731 C C . VAL A 1 91 ? -8.758 -13.953 10.18 1 96.56 91 VAL A C 1
ATOM 733 O O . VAL A 1 91 ? -7.527 -13.844 10.172 1 96.56 91 VAL A O 1
ATOM 736 N N . THR A 1 92 ? -9.383 -15.109 10.133 1 94.94 92 THR A N 1
ATOM 737 C CA . THR A 1 92 ? -8.664 -16.375 10.078 1 94.94 92 THR A CA 1
ATOM 738 C C . THR A 1 92 ? -9.211 -17.266 8.961 1 94.94 92 THR A C 1
ATOM 740 O O . THR A 1 92 ? -10.43 -17.328 8.758 1 94.94 92 THR A O 1
ATOM 743 N N . ILE A 1 93 ? -8.359 -17.875 8.242 1 95.75 93 ILE A N 1
ATOM 744 C CA . ILE A 1 93 ? -8.758 -18.906 7.273 1 95.75 93 ILE A CA 1
ATOM 745 C C . ILE A 1 93 ? -8.445 -20.281 7.832 1 95.75 93 ILE A C 1
ATOM 747 O O . ILE A 1 93 ? -7.324 -20.547 8.281 1 95.75 93 ILE A O 1
ATOM 751 N N . LEU A 1 94 ? -9.383 -21.109 7.82 1 93.69 94 LEU A N 1
ATOM 752 C CA . LEU A 1 94 ? -9.258 -22.484 8.289 1 93.69 94 LEU A CA 1
ATOM 753 C C . LEU A 1 94 ? -9.172 -23.469 7.117 1 93.69 94 LEU A C 1
ATOM 755 O O . LEU A 1 94 ? -10.109 -23.578 6.332 1 93.69 94 LEU A O 1
ATOM 759 N N . LEU A 1 95 ? -8.055 -24.109 7.078 1 92.94 95 LEU A N 1
ATOM 760 C CA . LEU A 1 95 ? -7.82 -25.062 5.992 1 92.94 95 LEU A CA 1
ATOM 761 C C . LEU A 1 95 ? -8.039 -26.5 6.469 1 92.94 95 LEU A C 1
ATOM 763 O O . LEU A 1 95 ? -7.648 -26.844 7.582 1 92.94 95 LEU A O 1
ATOM 767 N N . LYS A 1 96 ? -8.602 -27.188 5.57 1 89.56 96 LYS A N 1
ATOM 768 C CA . LYS A 1 96 ? -8.82 -28.594 5.879 1 89.56 96 LYS A CA 1
ATOM 769 C C . LYS A 1 96 ? -7.812 -29.469 5.145 1 89.56 96 LYS A C 1
ATOM 771 O O . LYS A 1 96 ? -7.516 -29.234 3.973 1 89.56 96 LYS A O 1
ATOM 776 N N . GLY A 1 97 ? -7.289 -30.422 5.883 1 80.56 97 GLY A N 1
ATOM 777 C CA . GLY A 1 97 ? -6.352 -31.359 5.297 1 80.56 97 GLY A CA 1
ATOM 778 C C . GLY A 1 97 ? -5.102 -31.562 6.129 1 80.56 97 GLY A C 1
ATOM 779 O O . GLY A 1 97 ? -4.938 -30.922 7.172 1 80.56 97 GLY A O 1
ATOM 780 N N . SER A 1 98 ? -4.324 -32.5 5.668 1 76.81 98 SER A N 1
ATOM 781 C CA . SER A 1 98 ? -3.061 -32.75 6.355 1 76.81 98 SER A CA 1
ATOM 782 C C . SER A 1 98 ? -2.01 -31.703 5.961 1 76.81 98 SER A C 1
ATOM 784 O O . SER A 1 98 ? -2.064 -31.141 4.863 1 76.81 98 SER A O 1
ATOM 786 N N . LEU A 1 99 ? -1.18 -31.469 6.93 1 74.12 99 LEU A N 1
ATOM 787 C CA . LEU A 1 99 ? -0.125 -30.484 6.711 1 74.12 99 LEU A CA 1
ATOM 788 C C . LEU A 1 99 ? 0.684 -30.828 5.461 1 74.12 99 LEU A C 1
ATOM 790 O O . LEU A 1 99 ? 1.047 -29.938 4.691 1 74.12 99 LEU A O 1
ATOM 794 N N . SER A 1 100 ? 0.969 -32.031 5.312 1 73.75 100 SER A N 1
ATOM 795 C CA . SER A 1 100 ? 1.779 -32.469 4.18 1 73.75 100 SER A CA 1
ATOM 796 C C . SER A 1 100 ? 1.062 -32.219 2.859 1 73.75 100 SER A C 1
ATOM 798 O O . SER A 1 100 ? 1.681 -31.781 1.883 1 73.75 100 SER A O 1
ATOM 800 N N . ALA A 1 101 ? -0.193 -32.438 2.818 1 72.69 101 ALA A N 1
ATOM 801 C CA . ALA A 1 101 ? -0.981 -32.25 1.604 1 72.69 101 ALA A CA 1
ATOM 802 C C . ALA A 1 101 ? -1.131 -30.766 1.279 1 72.69 101 ALA A C 1
ATOM 804 O O . ALA A 1 101 ? -1.051 -30.375 0.114 1 72.69 101 ALA A O 1
ATOM 805 N N . ILE A 1 102 ? -1.189 -30.031 2.305 1 72.06 102 ILE A N 1
ATOM 806 C CA . ILE A 1 102 ? -1.432 -28.609 2.139 1 72.06 102 ILE A CA 1
ATOM 807 C C . ILE A 1 102 ? -0.18 -27.938 1.583 1 72.06 102 ILE A C 1
ATOM 809 O O . ILE A 1 102 ? -0.271 -27.031 0.75 1 72.06 102 ILE A O 1
ATOM 813 N N . ALA A 1 103 ? 0.952 -28.406 1.974 1 69.75 103 ALA A N 1
ATOM 814 C CA . ALA A 1 103 ? 2.209 -27.828 1.521 1 69.75 103 ALA A CA 1
ATOM 815 C C . ALA A 1 103 ? 2.465 -28.141 0.051 1 69.75 103 ALA A C 1
ATOM 817 O O . ALA A 1 103 ? 3.057 -27.328 -0.669 1 69.75 103 ALA A O 1
ATOM 818 N N . SER A 1 104 ? 1.93 -29.266 -0.344 1 71.25 104 SER A N 1
ATOM 819 C CA . SER A 1 104 ? 2.23 -29.703 -1.704 1 71.25 104 SER A CA 1
ATOM 820 C C . SER A 1 104 ? 1.11 -29.328 -2.666 1 71.25 104 SER A C 1
ATOM 822 O O . SER A 1 104 ? 1.348 -28.641 -3.666 1 71.25 104 SER A O 1
ATOM 824 N N . GLU A 1 105 ? -0.08 -29.719 -2.326 1 76.44 105 GLU A N 1
ATOM 825 C CA . GLU A 1 105 ? -1.189 -29.562 -3.262 1 76.44 105 GLU A CA 1
ATOM 826 C C . GLU A 1 105 ? -2.197 -28.531 -2.754 1 76.44 105 GLU A C 1
ATOM 828 O O . GLU A 1 105 ? -3.088 -28.109 -3.494 1 76.44 105 GLU A O 1
ATOM 833 N N . GLY A 1 106 ? -1.962 -28.094 -1.683 1 78.19 106 GLY A N 1
ATOM 834 C CA . GLY A 1 106 ? -2.939 -27.172 -1.116 1 78.19 106 GLY A CA 1
ATOM 835 C C . GLY A 1 106 ? -4.105 -27.875 -0.456 1 78.19 106 GLY A C 1
ATOM 836 O O . GLY A 1 106 ? -4.293 -29.094 -0.637 1 78.19 106 GLY A O 1
ATOM 837 N N . ALA A 1 107 ? -4.789 -27.172 0.324 1 88.12 107 ALA A N 1
ATOM 838 C CA . ALA A 1 107 ? -5.961 -27.688 1.015 1 88.12 107 ALA A CA 1
ATOM 839 C C . ALA A 1 107 ? -7.117 -27.922 0.041 1 88.12 107 ALA A C 1
ATOM 841 O O . ALA A 1 107 ? -7.16 -27.312 -1.03 1 88.12 107 ALA A O 1
ATOM 842 N N . THR A 1 108 ? -8 -28.812 0.397 1 88.81 108 THR A N 1
ATOM 843 C CA . THR A 1 108 ? -9.125 -29.125 -0.472 1 88.81 108 THR A CA 1
ATOM 844 C C . THR A 1 108 ? -10.336 -28.25 -0.133 1 88.81 108 THR A C 1
ATOM 846 O O . THR A 1 108 ? -11.227 -28.078 -0.964 1 88.81 108 THR A O 1
ATOM 849 N N . SER A 1 109 ? -10.383 -27.891 1.079 1 93.44 109 SER A N 1
ATOM 850 C CA . SER A 1 109 ? -11.477 -27.016 1.501 1 93.44 109 SER A CA 1
ATOM 851 C C . SER A 1 109 ? -10.992 -25.969 2.492 1 93.44 109 SER A C 1
ATOM 853 O O . SER A 1 109 ? -9.953 -26.141 3.127 1 93.44 109 SER A O 1
ATOM 855 N N . ALA A 1 110 ? -11.797 -24.891 2.551 1 95.38 110 ALA A N 1
ATOM 856 C CA . ALA A 1 110 ? -11.414 -23.797 3.443 1 95.38 110 ALA A CA 1
ATOM 857 C C . ALA A 1 110 ? -12.625 -22.953 3.822 1 95.38 110 ALA A C 1
ATOM 859 O O . ALA A 1 110 ? -13.609 -22.906 3.084 1 95.38 110 ALA A O 1
ATOM 860 N N . LYS A 1 111 ? -12.484 -22.391 5.02 1 96.12 111 LYS A N 1
ATOM 861 C CA . LYS A 1 111 ? -13.484 -21.453 5.496 1 96.12 111 LYS A CA 1
ATOM 862 C C . LYS A 1 111 ? -12.828 -20.203 6.074 1 96.12 111 LYS A C 1
ATOM 864 O O . LYS A 1 111 ? -11.75 -20.281 6.676 1 96.12 111 LYS A O 1
ATOM 869 N N . LEU A 1 112 ? -13.477 -19.109 5.871 1 97.19 112 LEU A N 1
ATOM 870 C CA . LEU A 1 112 ? -13.023 -17.844 6.418 1 97.19 112 LEU A CA 1
ATOM 871 C C . LEU A 1 112 ? -13.859 -17.438 7.629 1 97.19 112 LEU A C 1
ATOM 873 O O . LEU A 1 112 ? -15.094 -17.5 7.586 1 97.19 112 LEU A O 1
ATOM 877 N N . VAL A 1 113 ? -13.164 -17.078 8.664 1 95.88 113 VAL A N 1
ATOM 878 C CA . VAL A 1 113 ? -13.836 -16.641 9.875 1 95.88 113 VAL A CA 1
ATOM 879 C C . VAL A 1 113 ? -13.281 -15.289 10.312 1 95.88 113 VAL A C 1
ATOM 881 O O . VAL A 1 113 ? -12.062 -15.102 10.375 1 95.88 113 VAL A O 1
ATOM 884 N N . GLY A 1 114 ? -14.148 -14.352 10.547 1 96.06 114 GLY A N 1
ATOM 885 C CA . GLY A 1 114 ? -13.727 -13.031 10.969 1 96.06 114 GLY A CA 1
ATOM 886 C C . GLY A 1 114 ? -14.633 -12.43 12.023 1 96.06 114 GLY A C 1
ATOM 887 O O . GLY A 1 114 ? -15.812 -12.773 12.109 1 96.06 114 GLY A O 1
ATOM 888 N N . GLN A 1 115 ? -14 -11.539 12.773 1 95.44 115 GLN A N 1
ATOM 889 C CA . GLN A 1 115 ? -14.727 -10.781 13.781 1 95.44 115 GLN A CA 1
ATOM 890 C C . GLN A 1 115 ? -14.211 -9.344 13.875 1 95.44 115 GLN A C 1
ATOM 892 O O . GLN A 1 115 ? -13.016 -9.102 13.703 1 95.44 115 GLN A O 1
ATOM 897 N N . LYS A 1 116 ? -15.18 -8.492 14.141 1 93.19 116 LYS A N 1
ATOM 898 C CA . LYS A 1 116 ? -14.773 -7.102 14.344 1 93.19 116 LYS A CA 1
ATOM 899 C C . LYS A 1 116 ? -13.914 -6.957 15.594 1 93.19 116 LYS A C 1
ATOM 901 O O . LYS A 1 116 ? -12.922 -6.223 15.586 1 93.19 116 LYS A O 1
ATOM 906 N N . ALA A 1 117 ? -14.312 -7.555 16.641 1 92.06 117 ALA A N 1
ATOM 907 C CA . ALA A 1 117 ? -13.625 -7.617 17.938 1 92.06 117 ALA A CA 1
ATOM 908 C C . ALA A 1 117 ? -13.969 -8.898 18.688 1 92.06 117 ALA A C 1
ATOM 910 O O . ALA A 1 117 ? -14.953 -9.57 18.344 1 92.06 117 ALA A O 1
ATOM 911 N N . LYS A 1 118 ? -13.125 -9.141 19.625 1 88.56 118 LYS A N 1
ATOM 912 C CA . LYS A 1 118 ? -13.406 -10.328 20.422 1 88.56 118 LYS A CA 1
ATOM 913 C C . LYS A 1 118 ? -14.805 -10.258 21.031 1 88.56 118 LYS A C 1
ATOM 915 O O . LYS A 1 118 ? -15.195 -9.219 21.578 1 88.56 118 LYS A O 1
ATOM 920 N N . GLY A 1 119 ? -15.586 -11.234 20.922 1 88.38 119 GLY A N 1
ATOM 921 C CA . GLY A 1 119 ? -16.922 -11.289 21.516 1 88.38 119 GLY A CA 1
ATOM 922 C C . GLY A 1 119 ? -18.016 -10.844 20.562 1 88.38 119 GLY A C 1
ATOM 923 O O . GLY A 1 119 ? -19.203 -10.969 20.875 1 88.38 119 GLY A O 1
ATOM 924 N N . THR A 1 120 ? -17.641 -10.25 19.469 1 90.81 120 THR A N 1
ATOM 925 C CA . THR A 1 120 ? -18.641 -9.836 18.484 1 90.81 120 THR A CA 1
ATOM 926 C C . THR A 1 120 ? -19.031 -11.008 17.594 1 90.81 120 THR A C 1
ATOM 928 O O . THR A 1 120 ? -18.359 -12.039 17.578 1 90.81 120 THR A O 1
ATOM 931 N N . PRO A 1 121 ? -20.109 -10.883 16.969 1 92.12 121 PRO A N 1
ATOM 932 C CA . PRO A 1 121 ? -20.578 -11.969 16.109 1 92.12 121 PRO A CA 1
ATOM 933 C C . PRO A 1 121 ? -19.531 -12.367 15.062 1 92.12 121 PRO A C 1
ATOM 935 O O . PRO A 1 121 ? -18.828 -11.508 14.523 1 92.12 121 PRO A O 1
ATOM 938 N N . LYS A 1 122 ? -19.594 -13.664 14.828 1 93.94 122 LYS A N 1
ATOM 939 C CA . LYS A 1 122 ? -18.625 -14.211 13.883 1 93.94 122 LYS A CA 1
ATOM 940 C C . LYS A 1 122 ? -19.172 -14.219 12.461 1 93.94 122 LYS A C 1
ATOM 942 O O . LYS A 1 122 ? -20.328 -14.586 12.25 1 93.94 122 LYS A O 1
ATOM 947 N N . PHE A 1 123 ? -18.375 -13.758 11.594 1 95.06 123 PHE A N 1
ATOM 948 C CA . PHE A 1 123 ? -18.656 -13.836 10.164 1 95.06 123 PHE A CA 1
ATOM 949 C C . PHE A 1 123 ? -17.969 -15.039 9.539 1 95.06 123 PHE A C 1
ATOM 951 O O . PHE A 1 123 ? -16.734 -15.148 9.586 1 95.06 123 PHE A O 1
ATOM 958 N N . ARG A 1 124 ? -18.766 -15.93 9.008 1 94.88 124 ARG A N 1
ATOM 959 C CA . ARG A 1 124 ? -18.219 -17.156 8.43 1 94.88 124 ARG A CA 1
ATOM 960 C C . ARG A 1 124 ? -18.609 -17.281 6.961 1 94.88 124 ARG A C 1
ATOM 962 O O . ARG A 1 124 ? -19.766 -17.094 6.594 1 94.88 124 ARG A O 1
ATOM 969 N N . VAL A 1 125 ? -17.594 -17.672 6.172 1 96.25 125 VAL A N 1
ATOM 970 C CA . VAL A 1 125 ? -17.844 -17.828 4.742 1 96.25 125 VAL A CA 1
ATOM 971 C C . VAL A 1 125 ? -17.094 -19.047 4.219 1 96.25 125 VAL A C 1
ATOM 973 O O . VAL A 1 125 ? -15.922 -19.25 4.543 1 96.25 125 VAL A O 1
ATOM 976 N N . LYS A 1 126 ? -17.797 -19.828 3.434 1 95.94 126 LYS A N 1
ATOM 977 C CA . LYS A 1 126 ? -17.141 -20.938 2.744 1 95.94 126 LYS A CA 1
ATOM 978 C C . LYS A 1 126 ? -16.375 -20.453 1.517 1 95.94 126 LYS A C 1
ATOM 980 O O . LYS A 1 126 ? -16.859 -19.594 0.778 1 95.94 126 LYS A O 1
ATOM 985 N N . LEU A 1 127 ? -15.266 -21.078 1.287 1 98 127 LEU A N 1
ATOM 986 C CA . LEU A 1 127 ? -14.414 -20.641 0.19 1 98 127 LEU A CA 1
ATOM 987 C C . LEU A 1 127 ? -14.289 -21.734 -0.872 1 98 127 LEU A C 1
ATOM 989 O O . LEU A 1 127 ? -14.406 -22.922 -0.565 1 98 127 LEU A O 1
ATOM 993 N N . THR A 1 128 ? -14.062 -21.25 -2.047 1 97.62 128 THR A N 1
ATOM 994 C CA . THR A 1 128 ? -13.82 -22.141 -3.176 1 97.62 128 THR A CA 1
ATOM 995 C C . THR A 1 128 ? -12.375 -22.031 -3.664 1 97.62 128 THR A C 1
ATOM 997 O O . THR A 1 128 ? -11.852 -20.922 -3.801 1 97.62 128 THR A O 1
ATOM 1000 N N . LYS A 1 129 ? -11.82 -23.109 -3.938 1 95.31 129 LYS A N 1
ATOM 1001 C CA . LYS A 1 129 ? -10.414 -23.141 -4.332 1 95.31 129 LYS A CA 1
ATOM 1002 C C . LYS A 1 129 ? -10.25 -22.719 -5.793 1 95.31 129 LYS A C 1
ATOM 1004 O O . LYS A 1 129 ? -11.023 -23.156 -6.652 1 95.31 129 LYS A O 1
ATOM 1009 N N . LEU A 1 130 ? -9.281 -21.891 -6.016 1 96 130 LEU A N 1
ATOM 1010 C CA . LEU A 1 130 ? -8.875 -21.531 -7.371 1 96 130 LEU A CA 1
ATOM 1011 C C . LEU A 1 130 ? -7.598 -22.266 -7.762 1 96 130 LEU A C 1
ATOM 1013 O O . LEU A 1 130 ? -6.707 -22.469 -6.93 1 96 130 LEU A O 1
ATOM 1017 N N . GLN A 1 131 ? -7.508 -22.641 -9.078 1 91.94 131 GLN A N 1
ATOM 1018 C CA . GLN A 1 131 ? -6.324 -23.328 -9.57 1 91.94 131 GLN A CA 1
ATOM 1019 C C . GLN A 1 131 ? -5.887 -22.797 -10.93 1 91.94 131 GLN A C 1
ATOM 1021 O O . GLN A 1 131 ? -6.645 -22.094 -11.594 1 91.94 131 GLN A O 1
ATOM 1026 N N . GLY A 1 132 ? -4.625 -23.062 -11.25 1 89 132 GLY A N 1
ATOM 1027 C CA . GLY A 1 132 ? -4.109 -22.703 -12.562 1 89 132 GLY A CA 1
ATOM 1028 C C . GLY A 1 132 ? -4.086 -21.203 -12.797 1 89 132 GLY A C 1
ATOM 1029 O O . GLY A 1 132 ? -3.691 -20.438 -11.914 1 89 132 GLY A O 1
ATOM 1030 N N . ILE A 1 133 ? -4.555 -20.781 -13.891 1 89.62 133 ILE A N 1
ATOM 1031 C CA . ILE A 1 133 ? -4.469 -19.391 -14.336 1 89.62 133 ILE A CA 1
ATOM 1032 C C . ILE A 1 133 ? -5.391 -18.516 -13.492 1 89.62 133 ILE A C 1
ATOM 1034 O O . ILE A 1 133 ? -5.074 -17.359 -13.211 1 89.62 133 ILE A O 1
ATOM 1038 N N . ALA A 1 134 ? -6.469 -19.094 -13.102 1 94.62 134 ALA A N 1
ATOM 1039 C CA . ALA A 1 134 ? -7.398 -18.344 -12.266 1 94.62 134 ALA A CA 1
ATOM 1040 C C . ALA A 1 134 ? -6.75 -17.953 -10.945 1 94.62 134 ALA A C 1
ATOM 1042 O O . ALA A 1 134 ? -6.977 -16.859 -10.43 1 94.62 134 ALA A O 1
ATOM 1043 N N . ALA A 1 135 ? -6 -18.859 -10.414 1 94.38 135 ALA A N 1
ATOM 1044 C CA . ALA A 1 135 ? -5.297 -18.578 -9.156 1 94.38 135 ALA A CA 1
ATOM 1045 C C . ALA A 1 135 ? -4.238 -17.5 -9.352 1 94.38 135 ALA A C 1
ATOM 1047 O O . ALA A 1 135 ? -4.141 -16.562 -8.547 1 94.38 135 ALA A O 1
ATOM 1048 N N . THR A 1 136 ? -3.51 -17.578 -10.414 1 92.5 136 THR A N 1
ATOM 1049 C CA . THR A 1 136 ? -2.455 -16.609 -10.672 1 92.5 136 THR A CA 1
ATOM 1050 C C . THR A 1 136 ? -3.051 -15.234 -10.977 1 92.5 136 THR A C 1
ATOM 1052 O O . THR A 1 136 ? -2.488 -14.211 -10.586 1 92.5 136 THR A O 1
ATOM 1055 N N . ASP A 1 137 ? -4.18 -15.258 -11.625 1 94.94 137 ASP A N 1
ATOM 1056 C CA . ASP A 1 137 ? -4.883 -14 -11.883 1 94.94 137 ASP A CA 1
ATOM 1057 C C . ASP A 1 137 ? -5.297 -13.328 -10.578 1 94.94 137 ASP A C 1
ATOM 1059 O O . ASP A 1 137 ? -5.16 -12.109 -10.438 1 94.94 137 ASP A O 1
ATOM 1063 N N . ALA A 1 138 ? -5.766 -14.102 -9.719 1 96.75 138 ALA A N 1
ATOM 1064 C CA . ALA A 1 138 ? -6.191 -13.562 -8.438 1 96.75 138 ALA A CA 1
ATOM 1065 C C . ALA A 1 138 ? -5.004 -12.992 -7.664 1 96.75 138 ALA A C 1
ATOM 1067 O O . ALA A 1 138 ? -5.098 -11.906 -7.082 1 96.75 138 ALA A O 1
ATOM 1068 N N . MET A 1 139 ? -3.945 -13.711 -7.676 1 96.38 139 MET A N 1
ATOM 1069 C CA . MET A 1 139 ? -2.734 -13.234 -7.012 1 96.38 139 MET A CA 1
ATOM 1070 C C . MET A 1 139 ? -2.279 -11.898 -7.59 1 96.38 139 MET A C 1
ATOM 1072 O O . MET A 1 139 ? -1.978 -10.969 -6.848 1 96.38 139 MET A O 1
ATOM 1076 N N . GLY A 1 140 ? -2.256 -11.914 -8.883 1 96 140 GLY A N 1
ATOM 1077 C CA . GLY A 1 140 ? -1.868 -10.688 -9.555 1 96 140 GLY A CA 1
ATOM 1078 C C . GLY A 1 140 ? -2.807 -9.531 -9.273 1 96 140 GLY A C 1
ATOM 1079 O O . GLY A 1 140 ? -2.361 -8.406 -9.023 1 96 140 GLY A O 1
ATOM 1080 N N . THR A 1 141 ? -4.035 -9.766 -9.297 1 96.12 141 THR A N 1
ATOM 1081 C CA . THR A 1 141 ? -5.039 -8.727 -9.086 1 96.12 141 THR A CA 1
ATOM 1082 C C . THR A 1 141 ? -4.918 -8.125 -7.688 1 96.12 141 THR A C 1
ATOM 1084 O O . THR A 1 141 ? -4.93 -6.906 -7.527 1 96.12 141 THR A O 1
ATOM 1087 N N . ILE A 1 142 ? -4.781 -8.961 -6.727 1 97.38 142 ILE A N 1
ATOM 1088 C CA . ILE A 1 142 ? -4.641 -8.492 -5.352 1 97.38 142 ILE A CA 1
ATOM 1089 C C . ILE A 1 142 ? -3.438 -7.562 -5.242 1 97.38 142 ILE A C 1
ATOM 1091 O O . ILE A 1 142 ? -3.537 -6.473 -4.672 1 97.38 142 ILE A O 1
ATOM 1095 N N . SER A 1 143 ? -2.398 -7.973 -5.824 1 97.44 143 SER A N 1
ATOM 1096 C CA . SER A 1 143 ? -1.14 -7.25 -5.668 1 97.44 143 SER A CA 1
ATOM 1097 C C . SER A 1 143 ? -1.146 -5.949 -6.461 1 97.44 143 SER A C 1
ATOM 1099 O O . SER A 1 143 ? -0.748 -4.902 -5.945 1 97.44 143 SER A O 1
ATOM 1101 N N . VAL A 1 144 ? -1.628 -5.996 -7.656 1 96.19 144 VAL A N 1
ATOM 1102 C CA . VAL A 1 144 ? -1.622 -4.812 -8.508 1 96.19 144 VAL A CA 1
ATOM 1103 C C . VAL A 1 144 ? -2.598 -3.775 -7.957 1 96.19 144 VAL A C 1
ATOM 1105 O O . VAL A 1 144 ? -2.277 -2.586 -7.891 1 96.19 144 VAL A O 1
ATOM 1108 N N . GLU A 1 145 ? -3.738 -4.211 -7.578 1 96.56 145 GLU A N 1
ATOM 1109 C CA . GLU A 1 145 ? -4.719 -3.281 -7.023 1 96.56 145 GLU A CA 1
ATOM 1110 C C . GLU A 1 145 ? -4.234 -2.693 -5.703 1 96.56 145 GLU A C 1
ATOM 1112 O O . GLU A 1 145 ? -4.434 -1.507 -5.434 1 96.56 145 GLU A O 1
ATOM 1117 N N . MET A 1 146 ? -3.695 -3.525 -4.918 1 96.5 146 MET A N 1
ATOM 1118 C CA . MET A 1 146 ? -3.121 -3.029 -3.67 1 96.5 146 MET A CA 1
ATOM 1119 C C . MET A 1 146 ? -2.062 -1.967 -3.941 1 96.5 146 MET A C 1
ATOM 1121 O O . MET A 1 146 ? -2.025 -0.934 -3.27 1 96.5 146 MET A O 1
ATOM 1125 N N . PHE A 1 147 ? -1.222 -2.232 -4.895 1 96.62 147 PHE A N 1
ATOM 1126 C CA . PHE A 1 147 ? -0.175 -1.277 -5.242 1 96.62 147 PHE A CA 1
ATOM 1127 C C . PHE A 1 147 ? -0.776 0.054 -5.672 1 96.62 147 PHE A C 1
ATOM 1129 O O . PHE A 1 147 ? -0.281 1.117 -5.293 1 96.62 147 PHE A O 1
ATOM 1136 N N . ASN A 1 148 ? -1.772 -0.01 -6.438 1 94.94 148 ASN A N 1
ATOM 1137 C CA . ASN A 1 148 ? -2.42 1.21 -6.91 1 94.94 148 ASN A CA 1
ATOM 1138 C C . ASN A 1 148 ? -2.949 2.049 -5.75 1 94.94 148 ASN A C 1
ATOM 1140 O O . ASN A 1 148 ? -2.773 3.268 -5.73 1 94.94 148 ASN A O 1
ATOM 1144 N N . VAL A 1 149 ? -3.598 1.426 -4.84 1 93.81 149 VAL A N 1
ATOM 1145 C CA . VAL A 1 149 ? -4.121 2.143 -3.682 1 93.81 149 VAL A CA 1
ATOM 1146 C C . VAL A 1 149 ? -2.965 2.654 -2.824 1 93.81 149 VAL A C 1
ATOM 1148 O O . VAL A 1 149 ? -3.014 3.775 -2.311 1 93.81 149 VAL A O 1
ATOM 1151 N N . PHE A 1 150 ? -1.966 1.802 -2.688 1 92.81 150 PHE A N 1
ATOM 1152 C CA . PHE A 1 150 ? -0.752 2.162 -1.964 1 92.81 150 PHE A CA 1
ATOM 1153 C C . PHE A 1 150 ? -0.152 3.449 -2.52 1 92.81 150 PHE A C 1
ATOM 1155 O O . PHE A 1 150 ? 0.177 4.363 -1.764 1 92.81 150 PHE A O 1
ATOM 1162 N N . ARG A 1 151 ? -0.047 3.439 -3.76 1 92.19 151 ARG A N 1
ATOM 1163 C CA . ARG A 1 151 ? 0.547 4.605 -4.402 1 92.19 151 ARG A CA 1
ATOM 1164 C C . ARG A 1 151 ? -0.308 5.848 -4.18 1 92.19 151 ARG A C 1
ATOM 1166 O O . ARG A 1 151 ? 0.22 6.934 -3.932 1 92.19 151 ARG A O 1
ATOM 1173 N N . SER A 1 152 ? -1.546 5.746 -4.289 1 92.62 152 SER A N 1
ATOM 1174 C CA . SER A 1 152 ? -2.463 6.859 -4.062 1 92.62 152 SER A CA 1
ATOM 1175 C C . SER A 1 152 ? -2.383 7.359 -2.625 1 92.62 152 SER A C 1
ATOM 1177 O O . SER A 1 152 ? -2.375 8.57 -2.383 1 92.62 152 SER A O 1
ATOM 1179 N N . GLN A 1 153 ? -2.32 6.453 -1.742 1 93 153 GLN A N 1
ATOM 1180 C CA . GLN A 1 153 ? -2.217 6.809 -0.33 1 93 153 GLN A CA 1
ATOM 1181 C C . GLN A 1 153 ? -0.905 7.531 -0.038 1 93 153 GLN A C 1
ATOM 1183 O O . GLN A 1 153 ? -0.873 8.477 0.756 1 93 153 GLN A O 1
ATOM 1188 N N . ALA A 1 154 ? 0.092 6.996 -0.659 1 91.62 154 ALA A N 1
ATOM 1189 C CA . ALA A 1 154 ? 1.389 7.645 -0.481 1 91.62 154 ALA A CA 1
ATOM 1190 C C . ALA A 1 154 ? 1.343 9.094 -0.946 1 91.62 154 ALA A C 1
ATOM 1192 O O . ALA A 1 154 ? 1.884 9.984 -0.282 1 91.62 154 ALA A O 1
ATOM 1193 N N . ALA A 1 155 ? 0.725 9.328 -1.993 1 92.75 155 ALA A N 1
ATOM 1194 C CA . ALA A 1 155 ? 0.577 10.688 -2.51 1 92.75 155 ALA A CA 1
ATOM 1195 C C . ALA A 1 155 ? -0.269 11.547 -1.571 1 92.75 155 ALA A C 1
ATOM 1197 O O . ALA A 1 155 ? 0.061 12.703 -1.312 1 92.75 155 ALA A O 1
ATOM 1198 N N . SER A 1 156 ? -1.328 10.977 -1.099 1 95 156 SER A N 1
ATOM 1199 C CA . SER A 1 156 ? -2.195 11.68 -0.159 1 95 156 SER A CA 1
ATOM 1200 C C . SER A 1 156 ? -1.449 12.031 1.124 1 95 156 SER A C 1
ATOM 1202 O O . SER A 1 156 ? -1.628 13.117 1.673 1 95 156 SER A O 1
ATOM 1204 N N . LEU A 1 157 ? -0.713 11.094 1.56 1 96.06 157 LEU A N 1
ATOM 1205 C CA . LEU A 1 157 ? 0.059 11.328 2.775 1 96.06 157 LEU A CA 1
ATOM 1206 C C . LEU A 1 157 ? 1.036 12.484 2.586 1 96.06 157 LEU A C 1
ATOM 1208 O O . LEU A 1 157 ? 1.164 13.344 3.461 1 96.06 157 LEU A O 1
ATOM 1212 N N . SER A 1 158 ? 1.683 12.445 1.477 1 94.69 158 SER A N 1
ATOM 1213 C CA . SER A 1 158 ? 2.609 13.523 1.171 1 94.69 158 SER A CA 1
ATOM 1214 C C . SER A 1 158 ? 1.895 14.875 1.146 1 94.69 158 SER A C 1
ATOM 1216 O O . SER A 1 158 ? 2.383 15.852 1.714 1 94.69 158 SER A O 1
ATOM 1218 N N . SER A 1 159 ? 0.779 14.953 0.577 1 96.38 159 SER A N 1
ATOM 1219 C CA . SER A 1 159 ? -0.01 16.172 0.49 1 96.38 159 SER A CA 1
ATOM 1220 C C . SER A 1 159 ? -0.48 16.625 1.868 1 96.38 159 SER A C 1
ATOM 1222 O O . SER A 1 159 ? -0.413 17.812 2.193 1 96.38 159 SER A O 1
ATOM 1224 N N . GLU A 1 160 ? -0.885 15.633 2.555 1 96.81 160 GLU A N 1
ATOM 1225 C CA . GLU A 1 160 ? -1.381 15.945 3.891 1 96.81 160 GLU A CA 1
ATOM 1226 C C . GLU A 1 160 ? -0.256 16.453 4.793 1 96.81 160 GLU A C 1
ATOM 1228 O O . GLU A 1 160 ? -0.461 17.344 5.605 1 96.81 160 GLU A O 1
ATOM 1233 N N . THR A 1 161 ? 0.828 15.938 4.66 1 96.88 161 THR A N 1
ATOM 1234 C CA . THR A 1 161 ? 1.982 16.375 5.434 1 96.88 161 THR A CA 1
ATOM 1235 C C . THR A 1 161 ? 2.357 17.812 5.078 1 96.88 161 THR A C 1
ATOM 1237 O O . THR A 1 161 ? 2.65 18.625 5.961 1 96.88 161 THR A O 1
ATOM 1240 N N . ALA A 1 162 ? 2.32 18.094 3.881 1 97 162 ALA A N 1
ATOM 1241 C CA . ALA A 1 162 ? 2.598 19.453 3.432 1 97 162 ALA A CA 1
ATOM 1242 C C . ALA A 1 162 ? 1.562 20.438 3.977 1 97 162 ALA A C 1
ATOM 1244 O O . ALA A 1 162 ? 1.908 21.531 4.414 1 97 162 ALA A O 1
ATOM 1245 N N . ARG A 1 163 ? 0.398 20.062 3.928 1 97 163 ARG A N 1
ATOM 1246 C CA . ARG A 1 163 ? -0.677 20.891 4.457 1 97 163 ARG A CA 1
ATOM 1247 C C . ARG A 1 163 ? -0.499 21.141 5.953 1 97 163 ARG A C 1
ATOM 1249 O O . ARG A 1 163 ? -0.688 22.25 6.434 1 97 163 ARG A O 1
ATOM 1256 N N . THR A 1 164 ? -0.177 20.109 6.574 1 97.5 164 THR A N 1
ATOM 1257 C CA . THR A 1 164 ? 0.043 20.203 8.016 1 97.5 164 THR A CA 1
ATOM 1258 C C . THR A 1 164 ? 1.157 21.203 8.32 1 97.5 164 THR A C 1
ATOM 1260 O O . THR A 1 164 ? 1.031 22.016 9.242 1 97.5 164 THR A O 1
ATOM 1263 N N . LEU A 1 165 ? 2.135 21.125 7.602 1 97.5 165 LEU A N 1
ATOM 1264 C CA . LEU A 1 165 ? 3.248 22.047 7.793 1 97.5 165 LEU A CA 1
ATOM 1265 C C . LEU A 1 165 ? 2.816 23.484 7.523 1 97.5 165 LEU A C 1
ATOM 1267 O O . LEU A 1 165 ? 3.176 24.391 8.273 1 97.5 165 LEU A O 1
ATOM 1271 N N . GLN A 1 166 ? 2.105 23.656 6.555 1 97.31 166 GLN A N 1
ATOM 1272 C CA . GLN A 1 166 ? 1.598 24.984 6.207 1 97.31 166 GLN A CA 1
ATOM 1273 C C . GLN A 1 166 ? 0.701 25.531 7.312 1 97.31 166 GLN A C 1
ATOM 1275 O O . GLN A 1 166 ? 0.843 26.688 7.715 1 97.31 166 GLN A O 1
ATOM 1280 N N . LEU A 1 167 ? -0.153 24.688 7.727 1 97.81 167 LEU A N 1
ATOM 1281 C CA . LEU A 1 167 ? -1.088 25.094 8.766 1 97.81 167 LEU A CA 1
ATOM 1282 C C . LEU A 1 167 ? -0.358 25.359 10.078 1 97.81 167 LEU A C 1
ATOM 1284 O O . LEU A 1 167 ? -0.724 26.281 10.828 1 97.81 167 LEU A O 1
ATOM 1288 N N . SER A 1 168 ? 0.592 24.578 10.328 1 97.56 168 SER A N 1
ATOM 1289 C CA . SER A 1 168 ? 1.389 24.797 11.531 1 97.56 168 SER A CA 1
ATOM 1290 C C . SER A 1 168 ? 2.082 26.156 11.5 1 97.56 168 SER A C 1
ATOM 1292 O O . SER A 1 168 ? 2.082 26.891 12.492 1 97.56 168 SER A O 1
ATOM 1294 N N . THR A 1 169 ? 2.596 26.438 10.383 1 97.69 169 THR A N 1
ATOM 1295 C CA . THR A 1 169 ? 3.256 27.719 10.211 1 97.69 169 THR A CA 1
ATOM 1296 C C . THR A 1 169 ? 2.252 28.859 10.328 1 97.69 169 THR A C 1
ATOM 1298 O O . THR A 1 169 ? 2.516 29.859 11 1 97.69 169 THR A O 1
ATOM 1301 N N . ALA A 1 170 ? 1.186 28.703 9.68 1 97.12 170 ALA A N 1
ATOM 1302 C CA . ALA A 1 170 ? 0.139 29.719 9.742 1 97.12 170 ALA A CA 1
ATOM 1303 C C . ALA A 1 170 ? -0.348 29.906 11.172 1 97.12 170 ALA A C 1
ATOM 1305 O O . ALA A 1 170 ? -0.591 31.047 11.602 1 97.12 170 ALA A O 1
ATOM 1306 N N . PHE A 1 171 ? -0.504 28.859 11.844 1 97.56 171 PHE A N 1
ATOM 1307 C CA . PHE A 1 171 ? -0.925 28.906 13.234 1 97.56 171 PHE A CA 1
ATOM 1308 C C . PHE A 1 171 ? 0.067 29.688 14.078 1 97.56 171 PHE A C 1
ATOM 1310 O O . PHE A 1 171 ? -0.327 30.562 14.859 1 97.56 171 PHE A O 1
ATOM 1317 N N . LEU A 1 172 ? 1.253 29.391 13.883 1 97.5 172 LEU A N 1
ATOM 1318 C CA . LEU A 1 172 ? 2.287 30.078 14.656 1 97.5 172 LEU A CA 1
ATOM 1319 C C . LEU A 1 172 ? 2.316 31.562 14.336 1 97.5 172 LEU A C 1
ATOM 1321 O O . LEU A 1 172 ? 2.516 32.406 15.227 1 97.5 172 LEU A O 1
ATOM 1325 N N . HIS A 1 173 ? 2.117 31.859 13.164 1 97.25 173 HIS A N 1
ATOM 1326 C CA . HIS A 1 173 ? 2.066 33.25 12.75 1 97.25 173 HIS A CA 1
ATOM 1327 C C . HIS A 1 173 ? 0.89 33.969 13.398 1 97.25 173 HIS A C 1
ATOM 1329 O O . HIS A 1 173 ? 1.04 35.094 13.898 1 97.25 173 HIS A O 1
ATOM 1335 N N . GLU A 1 174 ? -0.188 33.312 13.352 1 97.19 174 GLU A N 1
ATOM 1336 C CA . GLU A 1 174 ? -1.378 33.906 13.945 1 97.19 174 GLU A CA 1
ATOM 1337 C C . GLU A 1 174 ? -1.252 34.031 15.461 1 97.19 174 GLU A C 1
ATOM 1339 O O . GLU A 1 174 ? -1.716 35 16.062 1 97.19 174 GLU A O 1
ATOM 1344 N N . LYS A 1 175 ? -0.688 33.094 15.992 1 96.81 175 LYS A N 1
ATOM 1345 C CA . LYS A 1 175 ? -0.437 33.125 17.422 1 96.81 175 LYS A CA 1
ATOM 1346 C C . LYS A 1 175 ? 0.489 34.281 17.797 1 96.81 175 LYS A C 1
ATOM 1348 O O . LYS A 1 175 ? 0.231 35.031 18.75 1 96.81 175 LYS A O 1
ATOM 1353 N N . ALA A 1 176 ? 1.471 34.469 17.047 1 97.5 176 ALA A N 1
ATOM 1354 C CA . ALA A 1 176 ? 2.396 35.562 17.266 1 97.5 176 ALA A CA 1
ATOM 1355 C C . ALA A 1 176 ? 1.695 36.906 17.078 1 97.5 176 ALA A C 1
ATOM 1357 O O . ALA A 1 176 ? 1.921 37.844 17.844 1 97.5 176 ALA A O 1
ATOM 1358 N N . ARG A 1 177 ? 0.936 36.938 16.078 1 96.88 177 ARG A N 1
ATOM 1359 C CA . ARG A 1 177 ? 0.156 38.156 15.828 1 96.88 177 ARG A CA 1
ATOM 1360 C C . ARG A 1 177 ? -0.746 38.469 17.016 1 96.88 177 ARG A C 1
ATOM 1362 O O . ARG A 1 177 ? -0.794 39.625 17.469 1 96.88 177 ARG A O 1
ATOM 1369 N N . ALA A 1 178 ? -1.404 37.531 17.516 1 96.56 178 ALA A N 1
ATOM 1370 C CA . ALA A 1 178 ? -2.301 37.719 18.656 1 96.56 178 ALA A CA 1
ATOM 1371 C C . ALA A 1 178 ? -1.527 38.125 19.906 1 96.56 178 ALA A C 1
ATOM 1373 O O . ALA A 1 178 ? -1.979 38.969 20.656 1 96.56 178 ALA A O 1
ATOM 1374 N N . ASP A 1 179 ? -0.454 37.562 20.047 1 96.69 179 ASP A N 1
ATOM 1375 C CA . ASP A 1 179 ? 0.371 37.875 21.203 1 96.69 179 ASP A CA 1
ATOM 1376 C C . ASP A 1 179 ? 0.855 39.312 21.156 1 96.69 179 ASP A C 1
ATOM 1378 O O . ASP A 1 179 ? 0.861 40.031 22.156 1 96.69 179 ASP A O 1
ATOM 1382 N N . VAL A 1 180 ? 1.245 39.781 20 1 96.69 180 VAL A N 1
ATOM 1383 C CA . VAL A 1 180 ? 1.687 41.156 19.797 1 96.69 180 VAL A CA 1
ATOM 1384 C C . VAL A 1 180 ? 0.523 42.094 20.062 1 96.69 180 VAL A C 1
ATOM 1386 O O . VAL A 1 180 ? 0.688 43.125 20.734 1 96.69 180 VAL A O 1
ATOM 1389 N N . LEU A 1 181 ? -0.6 41.75 19.578 1 96.25 181 LEU A N 1
ATOM 1390 C CA . LEU A 1 181 ? -1.79 42.562 19.781 1 96.25 181 LEU A CA 1
ATOM 1391 C C . LEU A 1 181 ? -2.168 42.625 21.266 1 96.25 181 LEU A C 1
ATOM 1393 O O . LEU A 1 181 ? -2.535 43.688 21.766 1 96.25 181 LEU A O 1
ATOM 1397 N N . GLN A 1 182 ? -2.035 41.5 21.906 1 95.56 182 GLN A N 1
ATOM 1398 C CA . GLN A 1 182 ? -2.318 41.438 23.328 1 95.56 182 GLN A CA 1
ATOM 1399 C C . GLN A 1 182 ? -1.342 42.281 24.125 1 95.56 182 GLN A C 1
ATOM 1401 O O . GLN A 1 182 ? -1.737 42.969 25.078 1 95.56 182 GLN A O 1
ATOM 1406 N N . GLU A 1 183 ? -0.17 42.312 23.719 1 95.25 183 GLU A N 1
ATOM 1407 C CA . GLU A 1 183 ? 0.84 43.156 24.375 1 95.25 183 GLU A CA 1
ATOM 1408 C C . GLU A 1 183 ? 0.545 44.625 24.188 1 95.25 183 GLU A C 1
ATOM 1410 O O . GLU A 1 183 ? 0.7 45.438 25.125 1 95.25 183 GLU A O 1
ATOM 1415 N N . ARG A 1 184 ? 0.147 45.031 23.047 1 93.62 184 ARG A N 1
ATOM 1416 C CA . ARG A 1 184 ? -0.201 46.406 22.75 1 93.62 184 ARG A CA 1
ATOM 1417 C C . ARG A 1 184 ? -1.415 46.844 23.562 1 93.62 184 ARG A C 1
ATOM 1419 O O . ARG A 1 184 ? -1.444 47.969 24.078 1 93.62 184 ARG A O 1
ATOM 1426 N N . LEU A 1 185 ? -2.322 45.969 23.656 1 92.81 185 LEU A N 1
ATOM 1427 C CA . LEU A 1 185 ? -3.529 46.281 24.422 1 92.81 185 LEU A CA 1
ATOM 1428 C C . LEU A 1 185 ? -3.211 46.406 25.906 1 92.81 185 LEU A C 1
ATOM 1430 O O . LEU A 1 185 ? -3.73 47.281 26.578 1 92.81 185 LEU A O 1
ATOM 1434 N N . ASP A 1 186 ? -2.383 45.531 26.391 1 91.88 186 ASP A N 1
ATOM 1435 C CA . ASP A 1 186 ? -1.976 45.562 27.797 1 91.88 186 ASP A CA 1
ATOM 1436 C C . ASP A 1 186 ? -1.191 46.844 28.094 1 91.88 186 ASP A C 1
ATOM 1438 O O . ASP A 1 186 ? -1.339 47.438 29.172 1 91.88 186 ASP A O 1
ATOM 1442 N N . ALA A 1 187 ? -0.429 47.375 27.203 1 88.75 187 ALA A N 1
ATOM 1443 C CA . ALA A 1 187 ? 0.348 48.594 27.359 1 88.75 187 ALA A CA 1
ATOM 1444 C C . ALA A 1 187 ? -0.562 49.812 27.406 1 88.75 187 ALA A C 1
ATOM 1446 O O . ALA A 1 187 ? -0.324 50.75 28.172 1 88.75 187 ALA A O 1
ATOM 1447 N N . LEU A 1 188 ? -1.624 49.781 26.719 1 85.56 188 LEU A N 1
ATOM 1448 C CA . LEU A 1 188 ? -2.57 50.906 26.688 1 85.56 188 LEU A CA 1
ATOM 1449 C C . LEU A 1 188 ? -3.428 50.906 27.953 1 85.56 188 LEU A C 1
ATOM 1451 O O . LEU A 1 188 ? -3.779 51.969 28.453 1 85.56 188 LEU A O 1
ATOM 1455 N N . SER A 1 189 ? -3.662 49.812 28.453 1 79.56 189 SER A N 1
ATOM 1456 C CA . SER A 1 189 ? -4.457 49.719 29.672 1 79.56 189 SER A CA 1
ATOM 1457 C C . SER A 1 189 ? -3.641 50.125 30.906 1 79.56 189 SER A C 1
ATOM 1459 O O . SER A 1 189 ? -4.156 50.75 31.812 1 79.56 189 SER A O 1
ATOM 1461 N N . PHE A 1 190 ? -2.422 49.781 30.891 1 76.5 190 PHE A N 1
ATOM 1462 C CA . PHE A 1 190 ? -1.537 50.156 32 1 76.5 190 PHE A CA 1
ATOM 1463 C C . PHE A 1 190 ? -1.297 51.656 32 1 76.5 190 PHE A C 1
ATOM 1465 O O . PHE A 1 190 ? -1.295 52.281 33.062 1 76.5 190 PHE A O 1
ATOM 1472 N N . ASN A 1 191 ? -1.257 52.375 31.016 1 68.94 191 ASN A N 1
ATOM 1473 C CA . ASN A 1 191 ? -1.062 53.812 30.906 1 68.94 191 ASN A CA 1
ATOM 1474 C C . ASN A 1 191 ? -2.316 54.594 31.312 1 68.94 191 ASN A C 1
ATOM 1476 O O . ASN A 1 191 ? -2.229 55.625 31.953 1 68.94 191 ASN A O 1
ATOM 1480 N N . LYS A 1 192 ? -3.406 54.219 31.25 1 61.91 192 LYS A N 1
ATOM 1481 C CA . LYS A 1 192 ? -4.648 54.844 31.703 1 61.91 192 LYS A CA 1
ATOM 1482 C C . LYS A 1 192 ? -4.797 54.75 33.219 1 61.91 192 LYS A C 1
ATOM 1484 O O . LYS A 1 192 ? -5.27 55.688 33.875 1 61.91 192 LYS A O 1
ATOM 1489 N N . LYS A 1 193 ? -4.344 53.812 33.844 1 61.31 193 LYS A N 1
ATOM 1490 C CA . LYS A 1 193 ? -4.398 53.688 35.281 1 61.31 193 LYS A CA 1
ATOM 1491 C C . LYS A 1 193 ? -3.379 54.594 35.969 1 61.31 193 LYS A C 1
ATOM 1493 O O . LYS A 1 193 ? -3.67 55.188 37 1 61.31 193 LYS A O 1
ATOM 1498 N N . LYS A 1 194 ? -2.34 55 35.469 1 62.78 194 LYS A N 1
ATOM 1499 C CA . LYS A 1 194 ? -1.356 55.906 36.031 1 62.78 194 LYS A CA 1
ATOM 1500 C C . LYS A 1 194 ? -1.815 57.375 35.875 1 62.78 194 LYS A C 1
ATOM 1502 O O . LYS A 1 194 ? -1.56 58.188 36.781 1 62.78 194 LYS A O 1
ATOM 1507 N N . SER A 1 195 ? -2.529 57.75 34.938 1 59.16 195 SER A N 1
ATOM 1508 C CA . SER A 1 195 ? -2.973 59.125 34.75 1 59.16 195 SER A CA 1
ATOM 1509 C C . SER A 1 195 ? -4.148 59.438 35.656 1 59.16 195 SER A C 1
ATOM 1511 O O . SER A 1 195 ? -4.297 60.594 36.094 1 59.16 195 SER A O 1
ATOM 1513 N N . ARG A 1 196 ? -4.871 58.656 36.156 1 56.94 196 ARG A N 1
ATOM 1514 C CA . ARG A 1 196 ? -5.953 58.938 37.094 1 56.94 196 ARG A CA 1
ATOM 1515 C C . ARG A 1 196 ? -5.422 59.094 38.5 1 56.94 196 ARG A C 1
ATOM 1517 O O . ARG A 1 196 ? -6.09 59.688 39.375 1 56.94 196 ARG A O 1
ATOM 1524 N N . PHE A 1 197 ? -4.266 58.719 38.75 1 54.06 197 PHE A N 1
ATOM 1525 C CA . PHE A 1 197 ? -3.732 58.906 40.094 1 54.06 197 PHE A CA 1
ATOM 1526 C C . PHE A 1 197 ? -2.832 60.125 40.156 1 54.06 197 PHE A C 1
ATOM 1528 O O . PHE A 1 197 ? -1.775 60.125 40.812 1 54.06 197 PHE A O 1
ATOM 1535 N N . ARG A 1 198 ? -3.043 61.25 39.344 1 50.28 198 ARG A N 1
ATOM 1536 C CA . ARG A 1 198 ? -2.43 62.5 39.781 1 50.28 198 ARG A CA 1
ATOM 1537 C C . ARG A 1 198 ? -3.248 63.125 40.906 1 50.28 198 ARG A C 1
ATOM 1539 O O . ARG A 1 198 ? -4.426 63.438 40.719 1 50.28 198 ARG A O 1
ATOM 1546 N N . PRO A 1 199 ? -2.943 63.156 42.094 1 50.81 199 PRO A N 1
ATOM 1547 C CA . PRO A 1 199 ? -3.588 64 43.094 1 50.81 199 PRO A CA 1
ATOM 1548 C C . PRO A 1 199 ? -3.754 65.438 42.656 1 50.81 199 PRO A C 1
ATOM 1550 O O . PRO A 1 199 ? -2.811 66.062 42.156 1 50.81 199 PRO A O 1
ATOM 1553 N N . MET A 1 200 ? -4.906 66 42.438 1 46.78 200 MET A N 1
ATOM 1554 C CA . MET A 1 200 ? -5.145 67.438 42.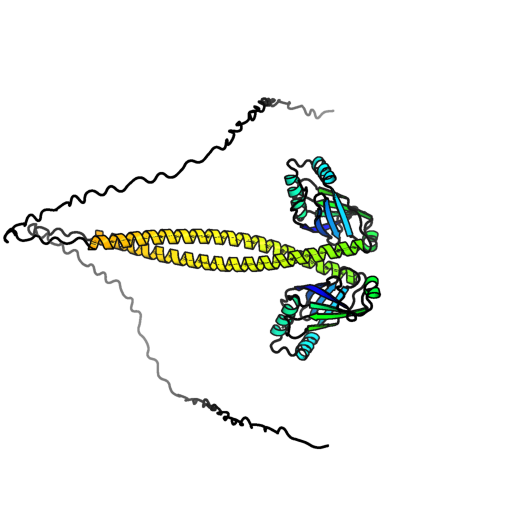469 1 46.78 200 MET A CA 1
ATOM 1555 C C . MET A 1 200 ? -4.625 68.062 43.75 1 46.78 200 MET A C 1
ATOM 1557 O O . MET A 1 200 ? -5.137 67.75 44.844 1 46.78 200 MET A O 1
ATOM 1561 N N . LEU A 1 201 ? -3.5 68.562 43.938 1 44.78 201 LEU A N 1
ATOM 1562 C CA . LEU A 1 201 ? -3.07 69.438 45 1 44.78 201 LEU A CA 1
ATOM 1563 C C . LEU A 1 201 ? -4.004 70.625 45.125 1 44.78 201 LEU A C 1
ATOM 1565 O O . LEU A 1 201 ? -4.102 71.438 44.188 1 44.78 201 LEU A O 1
ATOM 1569 N N . ALA A 1 202 ? -5.105 70.562 45.812 1 43.09 202 ALA A N 1
ATOM 1570 C CA . ALA A 1 202 ? -5.781 71.75 46.375 1 43.09 202 ALA A CA 1
ATOM 1571 C C . ALA A 1 202 ? -4.773 72.75 46.938 1 43.09 202 ALA A C 1
ATOM 1573 O O . ALA A 1 202 ? -3.898 72.375 47.719 1 43.09 202 ALA A O 1
ATOM 1574 N N . PHE A 1 203 ? -4.59 73.875 46.344 1 41.84 203 PHE A N 1
ATOM 1575 C CA . PHE A 1 203 ? -3.914 75.062 46.844 1 41.84 203 PHE A CA 1
ATOM 1576 C C . PHE A 1 203 ? -4.441 75.438 48.219 1 41.84 203 PHE A C 1
ATOM 1578 O O . PHE A 1 203 ? -5.637 75.688 48.375 1 41.84 203 PHE A O 1
ATOM 1585 N N . ASP A 1 204 ? -3.861 75.062 49.281 1 38.75 204 ASP A N 1
ATOM 1586 C CA . ASP A 1 204 ? -3.994 75.5 50.656 1 38.75 204 ASP A CA 1
ATOM 1587 C C . ASP A 1 204 ? -3.951 77.062 50.75 1 38.75 204 ASP A C 1
ATOM 1589 O O . ASP A 1 204 ? -3.121 77.688 50.094 1 38.75 204 ASP A O 1
ATOM 1593 N N . ASP A 1 205 ? -5.004 77.688 51.031 1 40.41 205 ASP A N 1
ATOM 1594 C CA . ASP A 1 205 ? -5.074 79 51.594 1 40.41 205 ASP A CA 1
ATOM 1595 C C . ASP A 1 205 ? -3.973 79.25 52.625 1 40.41 205 ASP A C 1
ATOM 1597 O O . ASP A 1 205 ? -3.705 78.375 53.469 1 40.41 205 ASP A O 1
ATOM 1601 N N . PRO A 1 206 ? -2.967 80.188 52.469 1 42.56 206 PRO A N 1
ATOM 1602 C CA . PRO A 1 206 ? -1.753 80.5 53.25 1 42.56 206 PRO A CA 1
ATOM 1603 C C . PRO A 1 206 ? -2.031 80.688 54.719 1 42.56 206 PRO A C 1
ATOM 1605 O O . PRO A 1 206 ? -1.111 80.938 55.5 1 42.56 206 PRO A O 1
ATOM 1608 N N . THR A 1 207 ? -3.156 81.125 55.094 1 37.19 207 THR A N 1
ATOM 1609 C CA . THR A 1 207 ? -3.152 81.688 56.438 1 37.19 207 THR A CA 1
ATOM 1610 C C . THR A 1 207 ? -2.762 80.625 57.469 1 37.19 207 THR A C 1
ATOM 1612 O O . THR A 1 207 ? -2.508 81 58.625 1 37.19 207 THR A O 1
ATOM 1615 N N . MET A 1 208 ? -3.27 79.5 57.469 1 33.84 208 MET A N 1
ATOM 1616 C CA . MET A 1 208 ? -3.262 78.875 58.781 1 33.84 208 MET A CA 1
ATOM 1617 C C . MET A 1 208 ? -1.838 78.562 59.25 1 33.84 208 MET A C 1
ATOM 1619 O O . MET A 1 208 ? -0.94 78.438 58.406 1 33.84 208 MET A O 1
ATOM 1623 N N . THR A 1 209 ? -1.557 78.438 60.625 1 33.34 209 THR A N 1
ATOM 1624 C CA . THR A 1 209 ? -0.442 78.375 61.562 1 33.34 209 THR A CA 1
ATOM 1625 C C . THR A 1 209 ? 0.559 77.312 61.219 1 33.34 209 THR A C 1
ATOM 1627 O O . THR A 1 209 ? 0.168 76.188 60.875 1 33.34 209 THR A O 1
ATOM 1630 N N . GLN A 1 210 ? 1.784 77.625 60.875 1 31.23 210 GLN A N 1
ATOM 1631 C CA . GLN A 1 210 ? 3.01 76.938 60.562 1 31.23 210 GLN A CA 1
ATOM 1632 C C . GLN A 1 210 ? 3.311 75.875 61.594 1 31.23 210 GLN A C 1
ATOM 1634 O O . GLN A 1 210 ? 3.547 76.125 62.75 1 31.23 210 GLN A O 1
ATOM 1639 N N . PRO A 1 211 ? 2.547 74.688 61.656 1 32.44 211 PRO A N 1
ATOM 1640 C CA . PRO A 1 211 ? 2.883 73.812 62.781 1 32.44 211 PRO A CA 1
ATOM 1641 C C . PRO A 1 211 ? 4.383 73.562 62.906 1 32.44 211 PRO A C 1
ATOM 1643 O O . PRO A 1 211 ? 5.109 73.625 61.906 1 32.44 211 PRO A O 1
ATOM 1646 N N . LEU A 1 212 ? 4.965 73.75 64.188 1 28.31 212 LEU A N 1
ATOM 1647 C CA . LEU A 1 212 ? 6.348 73.625 64.625 1 28.31 212 LEU A CA 1
ATOM 1648 C C . LEU A 1 212 ? 6.898 72.25 64.188 1 28.31 212 LEU A C 1
ATOM 1650 O O . LEU A 1 212 ? 6.336 71.188 64.562 1 28.31 212 LEU A O 1
ATOM 1654 N N . ALA A 1 213 ? 7.441 72.188 63.156 1 26.88 213 ALA A N 1
ATOM 1655 C CA . ALA A 1 213 ? 8.086 71 62.531 1 26.88 213 ALA A CA 1
ATOM 1656 C C . ALA A 1 213 ? 9.055 70.375 63.5 1 26.88 213 ALA A C 1
ATOM 1658 O O . ALA A 1 213 ? 10.07 70.938 63.906 1 26.88 213 ALA A O 1
ATOM 1659 N N . THR A 1 214 ? 8.438 69.688 64.562 1 26.16 214 THR A N 1
ATOM 1660 C CA . THR A 1 214 ? 9.367 69 65.438 1 26.16 214 THR A CA 1
ATOM 1661 C C . THR A 1 214 ? 10.367 68.188 64.625 1 26.16 214 THR A C 1
ATOM 1663 O O . THR A 1 214 ? 10 67.562 63.594 1 26.16 214 THR A O 1
ATOM 1666 N N . GLN A 1 215 ? 11.641 68.562 64.688 1 25.48 215 GLN A N 1
ATOM 1667 C CA . GLN A 1 215 ? 12.938 68.125 64.188 1 25.48 215 GLN A CA 1
ATOM 1668 C C . GLN A 1 215 ? 13.141 66.625 64.5 1 25.48 215 GLN A C 1
ATOM 1670 O O . GLN A 1 215 ? 13.469 66.25 65.625 1 25.48 215 GLN A O 1
ATOM 1675 N N . ASN A 1 216 ? 12.172 65.812 64.375 1 22.94 216 ASN A N 1
ATOM 1676 C CA . ASN A 1 216 ? 12.508 64.438 64.75 1 22.94 216 ASN A CA 1
ATOM 1677 C C . ASN A 1 216 ? 13.75 63.969 64 1 22.94 216 ASN A C 1
ATOM 1679 O O . ASN A 1 216 ? 13.797 64 62.75 1 22.94 216 ASN A O 1
ATOM 1683 N N . THR A 1 217 ? 14.875 63.969 64.688 1 24.31 217 THR A N 1
ATOM 1684 C CA . THR A 1 217 ? 16.25 63.531 64.5 1 24.31 217 THR A CA 1
ATOM 1685 C C . THR A 1 217 ? 16.297 62.125 63.906 1 24.31 217 THR A C 1
ATOM 1687 O O . THR A 1 217 ? 15.688 61.188 64.438 1 24.31 217 THR A O 1
ATOM 1690 N N . MET A 1 218 ? 16.422 61.969 62.688 1 22.14 218 MET A N 1
ATOM 1691 C CA . MET A 1 218 ? 16.75 60.75 61.969 1 22.14 218 MET A CA 1
ATOM 1692 C C . MET A 1 218 ? 17.891 60 62.656 1 22.14 218 MET A C 1
ATOM 1694 O O . MET A 1 218 ? 19.016 60.531 62.719 1 22.14 218 MET A O 1
ATOM 1698 N N . ILE A 1 219 ? 17.719 59.5 63.75 1 19.53 219 ILE A N 1
ATOM 1699 C CA . ILE A 1 219 ? 18.781 58.656 64.312 1 19.53 219 ILE A CA 1
ATOM 1700 C C . ILE A 1 219 ? 19.234 57.625 63.281 1 19.53 219 ILE A C 1
ATOM 1702 O O . ILE A 1 219 ? 18.453 56.75 62.875 1 19.53 219 ILE A O 1
ATOM 1706 N N . ALA A 1 220 ? 19.891 58 62.219 1 22.75 220 ALA A N 1
ATOM 1707 C CA . ALA A 1 220 ? 20.719 57.062 61.469 1 22.75 220 ALA A CA 1
ATOM 1708 C C . ALA A 1 220 ? 21.484 56.156 62.438 1 22.75 220 ALA A C 1
ATOM 1710 O O . ALA A 1 220 ? 22.391 56.594 63.125 1 22.75 220 ALA A O 1
ATOM 1711 N N . SER A 1 221 ? 20.875 55.281 63.188 1 19.69 221 SER A N 1
ATOM 1712 C CA . SER A 1 221 ? 21.594 54.375 64.062 1 19.69 221 SER A CA 1
ATOM 1713 C C . SER A 1 221 ? 22.734 53.688 63.375 1 19.69 221 SER A C 1
ATOM 1715 O O . SER A 1 221 ? 22.609 53.312 62.188 1 19.69 221 SER A O 1
ATOM 1717 N N . VAL A 1 222 ? 24.109 53.781 63.969 1 21.67 222 VAL A N 1
ATOM 1718 C CA . VAL A 1 222 ? 25.438 53.219 64.062 1 21.67 222 VAL A CA 1
ATOM 1719 C C . VAL A 1 222 ? 25.344 51.688 64.25 1 21.67 222 VAL A C 1
ATOM 1721 O O . VAL A 1 222 ? 26.312 51.062 64.625 1 21.67 222 VAL A O 1
ATOM 1724 N N . LEU A 1 223 ? 24.266 51 63.969 1 19.97 223 LEU A N 1
ATOM 1725 C CA . LEU A 1 223 ? 24.5 49.625 64.438 1 19.97 223 LEU A CA 1
ATOM 1726 C C . LEU A 1 223 ? 25.859 49.125 63.969 1 19.97 223 LEU A C 1
ATOM 1728 O O . LEU A 1 223 ? 26.141 49.094 62.75 1 19.97 223 LEU A O 1
ATOM 1732 N N . GLU A 1 224 ? 26.859 48.906 64.938 1 19.56 224 GLU A N 1
ATOM 1733 C CA . GLU A 1 224 ? 28.203 48.531 65.375 1 19.56 224 GLU A CA 1
ATOM 1734 C C . GLU A 1 224 ? 28.656 47.25 64.688 1 19.56 224 GLU A C 1
ATOM 1736 O O . GLU A 1 224 ? 27.859 46.594 64 1 19.56 224 GLU A O 1
ATOM 1741 N N . ASP A 1 225 ? 29.297 46.312 65.5 1 20.06 225 ASP A N 1
ATOM 1742 C CA . ASP A 1 225 ? 30.609 45.781 65.875 1 20.06 225 ASP A CA 1
ATOM 1743 C C . ASP A 1 225 ? 30.828 44.375 65.25 1 20.06 225 ASP A C 1
ATOM 1745 O O . ASP A 1 225 ? 31.953 44.031 64.875 1 20.06 225 ASP A O 1
ATOM 1749 N N . PHE A 1 226 ? 29.969 43.344 65.625 1 19.83 226 PHE A N 1
ATOM 1750 C CA . PHE A 1 226 ? 30.609 42.125 66.125 1 19.83 226 PHE A CA 1
ATOM 1751 C C . PHE A 1 226 ? 31.5 41.469 65.125 1 19.83 226 PHE A C 1
ATOM 1753 O O . PHE A 1 226 ? 31.172 41.469 63.906 1 19.83 226 PHE A O 1
ATOM 1760 N N . SER A 1 227 ? 32.812 40.719 65.562 1 19.23 227 SER A N 1
ATOM 1761 C CA . SER A 1 227 ? 34.156 40.156 65.562 1 19.23 227 SER A CA 1
ATOM 1762 C C . SER A 1 227 ? 34.188 38.781 64.938 1 19.23 227 SER A C 1
ATOM 1764 O O . SER A 1 227 ? 35.25 38.281 64.562 1 19.23 227 SER A O 1
ATOM 1766 N N . THR A 1 228 ? 33.156 37.875 64.938 1 19.86 228 THR A N 1
ATOM 1767 C CA . THR A 1 228 ? 33.688 36.562 65.312 1 19.86 228 THR A CA 1
ATOM 1768 C C . THR A 1 228 ? 34.688 36.094 64.25 1 19.86 228 THR A C 1
ATOM 1770 O O . THR A 1 228 ? 34.531 36.406 63.094 1 19.86 228 THR A O 1
ATOM 1773 N N . PRO A 1 229 ? 35.562 34.969 64.688 1 20.64 229 PRO A N 1
ATOM 1774 C CA . PRO A 1 229 ? 36.906 34.375 64.625 1 20.64 229 PRO A CA 1
ATOM 1775 C C . PRO A 1 229 ? 37.219 33.719 63.312 1 20.64 229 PRO A C 1
ATOM 1777 O O . PRO A 1 229 ? 36.344 33.562 62.469 1 20.64 229 PRO A O 1
ATOM 1780 N N . GLY A 1 230 ? 38.156 32.562 63.375 1 19.66 230 GLY A N 1
ATOM 1781 C CA . GLY A 1 230 ? 39.406 31.922 62.969 1 19.66 230 GLY A CA 1
ATOM 1782 C C . GLY A 1 230 ? 39.219 30.859 61.906 1 19.66 230 GLY A C 1
ATOM 1783 O O . GLY A 1 230 ? 40.188 30.391 61.312 1 19.66 230 GLY A O 1
ATOM 1784 N N . ILE A 1 231 ? 38.125 30.062 61.812 1 20.59 231 ILE A N 1
ATOM 1785 C CA . ILE A 1 231 ? 38.531 28.656 61.656 1 20.59 231 ILE A CA 1
ATOM 1786 C C . ILE A 1 231 ? 39.25 28.469 60.344 1 20.59 231 ILE A C 1
ATOM 1788 O O . ILE A 1 231 ? 38.875 29.078 59.312 1 20.59 231 ILE A O 1
ATOM 1792 N N . GLN A 1 232 ? 40.375 27.469 60.219 1 19.84 232 GLN A N 1
ATOM 1793 C CA . GLN A 1 232 ? 41.625 26.984 59.656 1 19.84 232 GLN A CA 1
ATOM 1794 C C . GLN A 1 232 ? 41.375 26.281 58.312 1 19.84 232 GLN A C 1
ATOM 1796 O O . GLN A 1 232 ? 42.312 26.109 57.531 1 19.84 232 GLN A O 1
ATOM 1801 N N . PRO A 1 233 ? 40.188 25.828 57.875 1 21.41 233 PRO A N 1
ATOM 1802 C CA . PRO A 1 233 ? 40.375 24.453 57.406 1 21.41 233 PRO A CA 1
ATOM 1803 C C . PRO A 1 233 ? 41.375 24.344 56.281 1 21.41 233 PRO A C 1
ATOM 1805 O O . PRO A 1 233 ? 41.625 25.328 55.562 1 21.41 233 PRO A O 1
ATOM 1808 N N . THR A 1 234 ? 41.875 23.078 55.938 1 20 234 THR A N 1
ATOM 1809 C CA . THR A 1 234 ? 43 22.281 55.5 1 20 234 THR A CA 1
ATOM 1810 C C . THR A 1 234 ? 43.188 22.375 54 1 20 234 THR A C 1
ATOM 1812 O O . THR A 1 234 ? 42.25 22.719 53.281 1 20 234 THR A O 1
ATOM 1815 N N . GLY A 1 235 ? 44.25 21.641 53.312 1 18.39 235 GLY A N 1
ATOM 1816 C CA . GLY A 1 235 ? 45.438 21.641 52.438 1 18.39 235 GLY A CA 1
ATOM 1817 C C . GLY A 1 235 ? 45.125 21.188 51.031 1 18.39 235 GLY A C 1
ATOM 1818 O O . GLY A 1 235 ? 45.656 21.75 50.062 1 18.39 235 GLY A O 1
ATOM 1819 N N . PRO A 1 236 ? 44.344 20.062 50.625 1 19.86 236 PRO A N 1
ATOM 1820 C CA . PRO A 1 236 ? 45.188 19.125 49.906 1 19.86 236 PRO A CA 1
ATOM 1821 C C . PRO A 1 236 ? 45.531 19.609 48.5 1 19.86 236 PRO A C 1
ATOM 1823 O O . PRO A 1 236 ? 44.906 20.547 48 1 19.86 236 PRO A O 1
ATOM 1826 N N . SER A 1 237 ? 46.031 18.594 47.438 1 19.28 237 SER A N 1
ATOM 1827 C CA . SER A 1 237 ? 47.156 18.266 46.594 1 19.28 237 SER A CA 1
ATOM 1828 C C . SER A 1 237 ? 46.938 18.688 45.156 1 19.28 237 SER A C 1
ATOM 1830 O O . SER A 1 237 ? 45.812 19.031 44.781 1 19.28 237 SER A O 1
ATOM 1832 N N . THR A 1 238 ? 47.5 17.859 43.969 1 18.52 238 THR A N 1
ATOM 1833 C CA . THR A 1 238 ? 48.562 17.953 42.969 1 18.52 238 THR A CA 1
ATOM 1834 C C . THR A 1 238 ? 47.969 18.141 41.594 1 18.52 238 THR A C 1
ATOM 1836 O O . THR A 1 238 ? 48.469 18.938 40.781 1 18.52 238 THR A O 1
ATOM 1839 N N . GLN A 1 239 ? 47 17.281 40.906 1 20.42 239 GLN A N 1
ATOM 1840 C CA . GLN A 1 239 ? 47.469 16.562 39.719 1 20.42 239 GLN A CA 1
ATOM 1841 C C . GLN A 1 239 ? 47.438 17.469 38.5 1 20.42 239 GLN A C 1
ATOM 1843 O O . GLN A 1 239 ? 46.656 18.422 38.438 1 20.42 239 GLN A O 1
ATOM 1848 N N . THR A 1 240 ? 48.344 17.172 37.312 1 19.89 240 THR A N 1
ATOM 1849 C CA . THR A 1 240 ? 49.188 17.672 36.25 1 19.89 240 THR A CA 1
ATOM 1850 C C . THR A 1 240 ? 48.438 17.812 34.938 1 19.89 240 THR A C 1
ATOM 1852 O O . THR A 1 240 ? 48.375 16.859 34.125 1 19.89 240 THR A O 1
ATOM 1855 N N . GLU A 1 241 ? 47.219 18.25 34.781 1 20.14 241 GLU A N 1
ATOM 1856 C CA . GLU A 1 241 ? 46.594 18.016 33.469 1 20.14 241 GLU A CA 1
ATOM 1857 C C . GLU A 1 241 ? 47.375 18.672 32.344 1 20.14 241 GLU A C 1
ATOM 1859 O O . GLU A 1 241 ? 47.688 19.859 32.406 1 20.14 241 GLU A O 1
ATOM 1864 N N . SER A 1 242 ? 48.188 17.812 31.516 1 19.3 242 SER A N 1
ATOM 1865 C CA . SER A 1 242 ? 49.125 18.109 30.438 1 19.3 242 SER A CA 1
ATOM 1866 C C . SER A 1 242 ? 48.406 18.828 29.297 1 19.3 242 SER A C 1
ATOM 1868 O O . SER A 1 242 ? 47.25 18.562 29 1 19.3 242 SER A O 1
ATOM 1870 N N . LYS A 1 243 ? 48.906 19.938 28.812 1 21.67 243 LYS A N 1
ATOM 1871 C CA . LYS A 1 243 ? 48.625 20.984 27.828 1 21.67 243 LYS A CA 1
ATOM 1872 C C . LYS A 1 243 ? 48.75 20.453 26.406 1 21.67 243 LYS A C 1
ATOM 1874 O O . LYS A 1 243 ? 49.812 20.578 25.766 1 21.67 243 LYS A O 1
ATOM 1879 N N . VAL A 1 244 ? 48.188 19.156 26.172 1 20.31 244 VAL A N 1
ATOM 1880 C CA . VAL A 1 244 ? 48.688 18.703 24.875 1 20.31 244 VAL A CA 1
ATOM 1881 C C . VAL A 1 244 ? 48.406 19.766 23.828 1 20.31 244 VAL A C 1
ATOM 1883 O O . VAL A 1 244 ? 47.406 20.5 23.906 1 20.31 244 VAL A O 1
ATOM 1886 N N . LYS A 1 245 ? 49.344 19.859 22.766 1 19.25 245 LYS A N 1
ATOM 1887 C CA . LYS A 1 245 ? 49.969 20.703 21.75 1 19.25 245 LYS A CA 1
ATOM 1888 C C . LYS A 1 245 ? 49.031 20.859 20.531 1 19.25 245 LYS A C 1
ATOM 1890 O O . LYS A 1 245 ? 48.438 19.891 20.062 1 19.25 245 LYS A O 1
ATOM 1895 N N . PRO A 1 246 ? 48.5 22.031 20.219 1 21.62 246 PRO A N 1
ATOM 1896 C CA . PRO A 1 246 ? 47.625 22.469 19.125 1 21.62 246 PRO A CA 1
ATOM 1897 C C . PRO A 1 246 ? 48.25 22.172 17.75 1 21.62 246 PRO A C 1
ATOM 1899 O O . PRO A 1 246 ? 49.312 22.688 17.406 1 21.62 246 PRO A O 1
ATOM 1902 N N . ALA A 1 247 ? 48.25 20.828 17.344 1 18.88 247 ALA A N 1
ATOM 1903 C CA . ALA A 1 247 ? 48.969 20.5 16.109 1 18.88 247 ALA A CA 1
ATOM 1904 C C . ALA A 1 247 ? 48.562 21.453 14.977 1 18.88 247 ALA A C 1
ATOM 1906 O O . ALA A 1 247 ? 47.5 22.078 15.031 1 18.88 247 ALA A O 1
ATOM 1907 N N . THR A 1 248 ? 49.281 21.281 13.742 1 19.08 248 THR A N 1
ATOM 1908 C CA . THR A 1 248 ? 49.969 21.922 12.625 1 19.08 248 THR A CA 1
ATOM 1909 C C . THR A 1 248 ? 49.031 22.047 11.422 1 19.08 248 THR A C 1
ATOM 1911 O O . THR A 1 248 ? 49.406 22.578 10.383 1 19.08 248 THR A O 1
ATOM 1914 N N . LYS A 1 249 ? 47.656 21.812 11.484 1 21.34 249 LYS A N 1
ATOM 1915 C CA . LYS A 1 249 ? 47.188 21.344 10.188 1 21.34 249 LYS A CA 1
ATOM 1916 C C . LYS A 1 249 ? 47.5 22.344 9.086 1 21.34 249 LYS A C 1
ATOM 1918 O O . LYS A 1 249 ? 47.281 23.547 9.25 1 21.34 249 LYS A O 1
ATOM 1923 N N . THR A 1 250 ? 48.312 21.906 7.977 1 19.41 250 THR A N 1
ATOM 1924 C CA . THR A 1 250 ? 48.969 22.422 6.781 1 19.41 250 THR A CA 1
ATOM 1925 C C . THR A 1 250 ? 47.938 22.953 5.785 1 19.41 250 THR A C 1
ATOM 1927 O O . THR A 1 250 ? 46.969 22.266 5.484 1 19.41 250 THR A O 1
ATOM 1930 N N . ILE A 1 251 ? 47.875 24.25 5.496 1 20.91 251 ILE A N 1
ATOM 1931 C CA . ILE A 1 251 ? 47.125 25.234 4.703 1 20.91 251 ILE A CA 1
ATOM 1932 C C . ILE A 1 251 ? 47.281 24.906 3.217 1 20.91 251 ILE A C 1
ATOM 1934 O O . ILE A 1 251 ? 46.969 25.734 2.359 1 20.91 251 ILE A O 1
ATOM 1938 N N . HIS A 1 252 ? 47.281 23.484 2.734 1 18.52 252 HIS A N 1
ATOM 1939 C CA . HIS A 1 252 ? 47.781 23.438 1.371 1 18.52 252 HIS A CA 1
ATOM 1940 C C . HIS A 1 252 ? 46.906 24.266 0.427 1 18.52 252 HIS A C 1
ATOM 1942 O O . HIS A 1 252 ? 45.688 24.234 0.524 1 18.52 252 HIS A O 1
ATOM 1948 N N . ALA A 1 253 ? 47.469 25.266 -0.258 1 21.7 253 ALA A N 1
ATOM 1949 C CA . ALA A 1 253 ? 47.188 26.391 -1.153 1 21.7 253 ALA A CA 1
ATOM 1950 C C . ALA A 1 253 ? 46.688 25.875 -2.508 1 21.7 253 ALA A C 1
ATOM 1952 O O . ALA A 1 253 ? 47.438 25.219 -3.236 1 21.7 253 ALA A O 1
ATOM 1953 N N . PRO A 1 254 ? 45.438 25.203 -2.631 1 21.84 254 PRO A N 1
ATOM 1954 C CA . PRO A 1 254 ? 45.219 24.594 -3.947 1 21.84 254 PRO A CA 1
ATOM 1955 C C . PRO A 1 254 ? 45.5 25.562 -5.098 1 21.84 254 PRO A C 1
ATOM 1957 O O . PRO A 1 254 ? 45.375 26.781 -4.922 1 21.84 254 PRO A O 1
ATOM 1960 N N . PRO A 1 255 ? 46.156 25.062 -6.227 1 20.86 255 PRO A N 1
ATOM 1961 C CA . PRO A 1 255 ? 46.781 25.75 -7.363 1 20.86 255 PRO A CA 1
ATOM 1962 C C . PRO A 1 255 ? 45.781 26.5 -8.234 1 20.86 255 PRO A C 1
ATOM 1964 O O . PRO A 1 255 ? 44.594 26.188 -8.195 1 20.86 255 PRO A O 1
ATOM 1967 N N . ARG A 1 256 ? 46.219 27.547 -8.922 1 21.22 256 ARG A N 1
ATOM 1968 C CA . ARG A 1 256 ? 45.812 28.703 -9.711 1 21.22 256 ARG A CA 1
ATOM 1969 C C . ARG A 1 256 ? 45.375 28.297 -11.102 1 21.22 256 ARG A C 1
ATOM 1971 O O . ARG A 1 256 ? 46.188 28.078 -11.992 1 21.22 256 ARG A O 1
ATOM 1978 N N . LEU A 1 257 ? 44.5 27.125 -11.203 1 19.39 257 LEU A N 1
ATOM 1979 C CA . LEU A 1 257 ? 44.438 26.703 -12.602 1 19.39 257 LEU A CA 1
ATOM 1980 C C . LEU A 1 257 ? 44.062 27.875 -13.5 1 19.39 257 LEU A C 1
ATOM 1982 O O . LEU A 1 257 ? 43.188 28.672 -13.156 1 19.39 257 LEU A O 1
ATOM 1986 N N . ARG A 1 258 ? 44.844 27.969 -14.656 1 19.94 258 ARG A N 1
ATOM 1987 C CA . ARG A 1 258 ? 45.156 28.859 -15.766 1 19.94 258 ARG A CA 1
ATOM 1988 C C . ARG A 1 258 ? 43.969 29.078 -16.672 1 19.94 258 ARG A C 1
ATOM 1990 O O . ARG A 1 258 ? 43.062 28.219 -16.75 1 19.94 258 ARG A O 1
ATOM 1997 N N . ALA A 1 259 ? 43.969 30.203 -17.359 1 21.3 259 ALA A N 1
ATOM 1998 C CA . ALA A 1 259 ? 43.219 31.188 -18.156 1 21.3 259 ALA A CA 1
ATOM 1999 C C . ALA A 1 259 ? 42.844 30.609 -19.516 1 21.3 259 ALA A C 1
ATOM 2001 O O . ALA A 1 259 ? 43.688 30.188 -20.297 1 21.3 259 ALA A O 1
ATOM 2002 N N . ALA A 1 260 ? 41.719 29.781 -19.562 1 21.98 260 ALA A N 1
ATOM 2003 C CA . ALA A 1 260 ? 41.25 29.188 -20.812 1 21.98 260 ALA A CA 1
ATOM 2004 C C . ALA A 1 260 ? 41.188 30.234 -21.922 1 21.98 260 ALA A C 1
ATOM 2006 O O . ALA A 1 260 ? 40.531 31.281 -21.734 1 21.98 260 ALA A O 1
ATOM 2007 N N . PRO A 1 261 ? 42.094 30.156 -22.984 1 19.88 261 PRO A N 1
ATOM 2008 C CA . PRO A 1 261 ? 42.156 31.172 -24.031 1 19.88 261 PRO A CA 1
ATOM 2009 C C . PRO A 1 261 ? 40.938 31.188 -24.953 1 19.88 261 PRO A C 1
ATOM 2011 O O . PRO A 1 261 ? 40.25 30.172 -25.062 1 19.88 261 PRO A O 1
ATOM 2014 N N . ILE A 1 262 ? 40.438 32.344 -25.391 1 23 262 ILE A N 1
ATOM 2015 C CA . ILE A 1 262 ? 39.344 32.969 -26.109 1 23 262 ILE A CA 1
ATOM 2016 C C . ILE A 1 262 ? 39.406 32.625 -27.594 1 23 262 ILE A C 1
ATOM 2018 O O . ILE A 1 262 ? 38.781 33.281 -28.422 1 23 262 ILE A O 1
ATOM 2022 N N . MET A 1 263 ? 39.656 31.219 -27.938 1 19.58 263 MET A N 1
ATOM 2023 C CA . MET A 1 263 ? 39.938 31.203 -29.375 1 19.58 263 MET A CA 1
ATOM 2024 C C . MET A 1 263 ? 38.812 31.812 -30.188 1 19.58 263 MET A C 1
ATOM 2026 O O . MET A 1 263 ? 37.656 31.656 -29.828 1 19.58 263 MET A O 1
ATOM 2030 N N . ARG A 1 264 ? 39.219 32.469 -31.344 1 19.72 264 ARG A N 1
ATOM 2031 C CA . ARG A 1 264 ? 38.844 33.438 -32.375 1 19.72 264 ARG A CA 1
ATOM 2032 C C . ARG A 1 264 ? 37.906 32.781 -33.406 1 19.72 264 ARG A C 1
ATOM 2034 O O . ARG A 1 264 ? 37.969 31.594 -33.656 1 19.72 264 ARG A O 1
ATOM 2041 N N . ARG A 1 265 ? 36.875 33.531 -33.844 1 22.56 265 ARG A N 1
ATOM 2042 C CA . ARG A 1 265 ? 35.656 33.594 -34.625 1 22.56 265 ARG A CA 1
ATOM 2043 C C . ARG A 1 265 ? 35.938 33.344 -36.094 1 22.56 265 ARG A C 1
ATOM 2045 O O . ARG A 1 265 ? 35.062 33.406 -36.938 1 22.56 265 ARG A O 1
ATOM 2052 N N . SER A 1 266 ? 36.875 32.344 -36.594 1 18.62 266 SER A N 1
ATOM 2053 C CA . SER A 1 266 ? 37.219 32.781 -37.938 1 18.62 266 SER A CA 1
ATOM 2054 C C . SER A 1 266 ? 35.969 32.75 -38.844 1 18.62 266 SER A C 1
ATOM 2056 O O . SER A 1 266 ? 35.031 32.031 -38.562 1 18.62 266 SER A O 1
ATOM 2058 N N . LYS A 1 267 ? 36.094 33.375 -40.125 1 20.53 267 LYS A N 1
ATOM 2059 C CA . LYS A 1 267 ? 35.531 34.125 -41.25 1 20.53 267 LYS A CA 1
ATOM 2060 C C . LYS A 1 267 ? 35 33.188 -42.344 1 20.53 267 LYS A C 1
ATOM 2062 O O . LYS A 1 267 ? 34.594 33.656 -43.406 1 20.53 267 LYS A O 1
ATOM 2067 N N . ARG A 1 268 ? 34.812 31.797 -42.188 1 19.92 268 ARG A N 1
ATOM 2068 C CA . ARG A 1 268 ? 34.969 31.219 -43.531 1 19.92 268 ARG A CA 1
ATOM 2069 C C . ARG A 1 268 ? 33.906 31.734 -44.5 1 19.92 268 ARG A C 1
ATOM 2071 O O . ARG A 1 268 ? 32.75 31.953 -44.094 1 19.92 268 ARG A O 1
ATOM 2078 N N . ARG A 1 269 ? 34.281 31.906 -45.875 1 19.25 269 ARG A N 1
ATOM 2079 C CA . ARG A 1 269 ? 34.062 32.5 -47.188 1 19.25 269 ARG A CA 1
ATOM 2080 C C . ARG A 1 269 ? 32.875 31.828 -47.875 1 19.25 269 ARG A C 1
ATOM 2082 O O . ARG A 1 269 ? 32.625 30.641 -47.688 1 19.25 269 ARG A O 1
ATOM 2089 N N . LYS A 1 270 ? 32.062 32.531 -48.719 1 22.91 270 LYS A N 1
ATOM 2090 C CA . LYS A 1 270 ? 30.875 32.719 -49.562 1 22.91 270 LYS A CA 1
ATOM 2091 C C . LYS A 1 270 ? 30.906 31.828 -50.781 1 22.91 270 LYS A C 1
ATOM 2093 O O . LYS A 1 270 ? 30.062 31.953 -51.656 1 22.91 270 LYS A O 1
ATOM 2098 N N . ASP A 1 271 ? 31.484 30.547 -50.844 1 19.19 271 ASP A N 1
ATOM 2099 C CA . ASP A 1 271 ? 31.812 30.141 -52.219 1 19.19 271 ASP A CA 1
ATOM 2100 C C . ASP A 1 271 ? 30.578 30.141 -53.094 1 19.19 271 ASP A C 1
ATOM 2102 O O . ASP A 1 271 ? 29.453 29.984 -52.625 1 19.19 271 ASP A O 1
ATOM 2106 N N . ALA A 1 272 ? 30.797 29.859 -54.531 1 21.27 272 ALA A N 1
ATOM 2107 C CA . ALA A 1 272 ? 30.656 30.156 -55.969 1 21.27 272 ALA A CA 1
ATOM 2108 C C . ALA A 1 272 ? 29.688 29.188 -56.625 1 21.27 272 ALA A C 1
ATOM 2110 O O . ALA A 1 272 ? 30.062 28.047 -56.969 1 21.27 272 ALA A O 1
ATOM 2111 N N . GLU A 1 273 ? 28.531 28.781 -56.219 1 21.33 273 GLU A N 1
ATOM 2112 C CA . GLU A 1 273 ? 27.797 27.859 -57.062 1 21.33 273 GLU A CA 1
ATOM 2113 C C . GLU A 1 273 ? 27.609 28.438 -58.469 1 21.33 273 GLU A C 1
ATOM 2115 O O . GLU A 1 273 ? 26.984 29.484 -58.625 1 21.33 273 GLU A O 1
ATOM 2120 N N . ASP A 1 274 ? 28.531 28.125 -59.406 1 22.16 274 ASP A N 1
ATOM 2121 C CA . ASP A 1 274 ? 28.641 28.422 -60.844 1 22.16 274 ASP A CA 1
ATOM 2122 C C . ASP A 1 274 ? 27.375 28.016 -61.562 1 22.16 274 ASP A C 1
ATOM 2124 O O . ASP A 1 274 ? 26.578 27.219 -61.094 1 22.16 274 ASP A O 1
ATOM 2128 N N . ASP A 1 275 ? 27.438 28.047 -63.062 1 23.78 275 ASP A N 1
ATOM 2129 C CA . ASP A 1 275 ? 26.938 28.469 -64.375 1 23.78 275 ASP A CA 1
ATOM 2130 C C . ASP A 1 275 ? 26.125 27.359 -65.062 1 23.78 275 ASP A C 1
ATOM 2132 O O . ASP A 1 275 ? 26.391 26.172 -64.812 1 23.78 275 ASP A O 1
ATOM 2136 N N . ASP A 1 276 ? 25.078 27.641 -65.938 1 26.17 276 ASP A N 1
ATOM 2137 C CA . ASP A 1 276 ? 23.938 27.359 -66.812 1 26.17 276 ASP A CA 1
ATOM 2138 C C . ASP A 1 276 ? 24.328 26.484 -68 1 26.17 276 ASP A C 1
ATOM 2140 O O . ASP A 1 276 ? 23.469 26.078 -68.812 1 26.17 276 ASP A O 1
ATOM 2144 N N . ASP A 1 277 ? 25.562 26.625 -68.562 1 23.97 277 ASP A N 1
ATOM 2145 C CA . ASP A 1 277 ? 25.734 26.531 -70 1 23.97 277 ASP A CA 1
ATOM 2146 C C . ASP A 1 277 ? 25.453 25.125 -70.5 1 23.97 277 ASP A C 1
ATOM 2148 O O . ASP A 1 277 ? 24.688 24.938 -71.438 1 23.97 277 ASP A O 1
ATOM 2152 N N . GLU A 1 278 ? 26.578 24.422 -70.875 1 23.48 278 GLU A N 1
ATOM 2153 C CA . GLU A 1 278 ? 26.859 23.562 -72.062 1 23.48 278 GLU A CA 1
ATOM 2154 C C . GLU A 1 278 ? 26.25 22.172 -71.875 1 23.48 278 GLU A C 1
ATOM 2156 O O . GLU A 1 278 ? 26.328 21.594 -70.812 1 23.48 278 GLU A O 1
ATOM 2161 N N . MET B 1 1 ? 31.828 2.008 5.867 1 50 1 MET B N 1
ATOM 2162 C CA . MET B 1 1 ? 30.516 2.643 5.715 1 50 1 MET B CA 1
ATOM 2163 C C . MET B 1 1 ? 29.531 1.709 5.023 1 50 1 MET B C 1
ATOM 2165 O O . MET B 1 1 ? 29.906 0.971 4.109 1 50 1 MET B O 1
ATOM 2169 N N . THR B 1 2 ? 28.516 1.354 5.66 1 74.06 2 THR B N 1
ATOM 2170 C CA . THR B 1 2 ? 27.547 0.409 5.105 1 74.06 2 THR B CA 1
ATOM 2171 C C . THR B 1 2 ? 26.875 0.994 3.869 1 74.06 2 THR B C 1
ATOM 2173 O O . THR B 1 2 ? 26.328 2.098 3.92 1 74.06 2 THR B O 1
ATOM 2176 N N . ALA B 1 3 ? 27.234 0.401 2.697 1 80.38 3 ALA B N 1
ATOM 2177 C CA . ALA B 1 3 ? 26.844 0.931 1.393 1 80.38 3 ALA B CA 1
ATOM 2178 C C . ALA B 1 3 ? 25.344 1.162 1.326 1 80.38 3 ALA B C 1
ATOM 2180 O O . ALA B 1 3 ? 24.875 2.146 0.741 1 80.38 3 ALA B O 1
ATOM 2181 N N . PHE B 1 4 ? 24.609 0.345 1.992 1 87.69 4 PHE B N 1
ATOM 2182 C CA . PHE B 1 4 ? 23.156 0.472 1.859 1 87.69 4 PHE B CA 1
ATOM 2183 C C . PHE B 1 4 ? 22.5 0.589 3.229 1 87.69 4 PHE B C 1
ATOM 2185 O O . PHE B 1 4 ? 21.328 0.236 3.391 1 87.69 4 PHE B O 1
ATOM 2192 N N . GLY B 1 5 ? 23.391 1.094 4.188 1 79.88 5 GLY B N 1
ATOM 2193 C CA . GLY B 1 5 ? 22.797 1.355 5.492 1 79.88 5 GLY B CA 1
ATOM 2194 C C . GLY B 1 5 ? 21.688 2.393 5.449 1 79.88 5 GLY B C 1
ATOM 2195 O O . GLY B 1 5 ? 21.844 3.447 4.832 1 79.88 5 GLY B O 1
ATOM 2196 N N . GLY B 1 6 ? 20.484 2.051 5.758 1 83.75 6 GLY B N 1
ATOM 2197 C CA . GLY B 1 6 ? 19.375 2.996 5.836 1 83.75 6 GLY B CA 1
ATOM 2198 C C . GLY B 1 6 ? 18.547 3.062 4.566 1 83.75 6 GLY B C 1
ATOM 2199 O O . GLY B 1 6 ? 17.703 3.941 4.418 1 83.75 6 GLY B O 1
ATOM 2200 N N . PHE B 1 7 ? 18.875 2.248 3.609 1 91.88 7 PHE B N 1
ATOM 2201 C CA . PHE B 1 7 ? 18.125 2.246 2.363 1 91.88 7 PHE B CA 1
ATOM 2202 C C . PHE B 1 7 ? 16.672 1.872 2.615 1 91.88 7 PHE B C 1
ATOM 2204 O O . PHE B 1 7 ? 16.375 0.771 3.088 1 91.88 7 PHE B O 1
ATOM 2211 N N . GLU B 1 8 ? 15.781 2.738 2.23 1 90.62 8 GLU B N 1
ATOM 2212 C CA . GLU B 1 8 ? 14.352 2.461 2.359 1 90.62 8 GLU B CA 1
ATOM 2213 C C . GLU B 1 8 ? 13.836 1.673 1.161 1 90.62 8 GLU B C 1
ATOM 2215 O O . GLU B 1 8 ? 14.039 2.072 0.013 1 90.62 8 GLU B O 1
ATOM 2220 N N . PRO B 1 9 ? 13.234 0.671 1.429 1 94.44 9 PRO B N 1
ATOM 2221 C CA . PRO B 1 9 ? 12.711 -0.153 0.334 1 94.44 9 PRO B CA 1
ATOM 2222 C C . PRO B 1 9 ? 11.789 0.623 -0.604 1 94.44 9 PRO B C 1
ATOM 2224 O O . PRO B 1 9 ? 11.156 1.596 -0.188 1 94.44 9 PRO B O 1
ATOM 2227 N N . VAL B 1 10 ? 11.766 0.102 -1.873 1 96.38 10 VAL B N 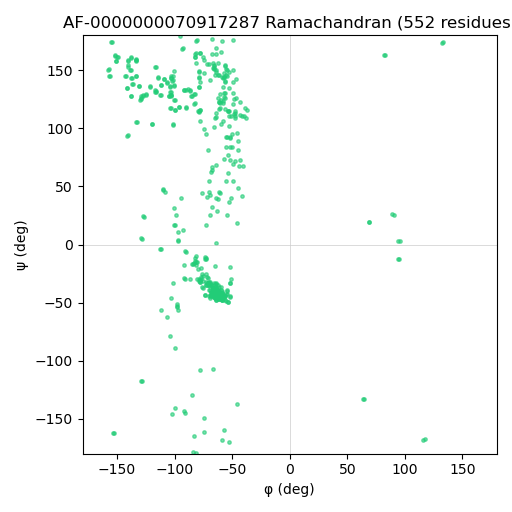1
ATOM 2228 C CA . VAL B 1 10 ? 10.945 0.753 -2.893 1 96.38 10 VAL B CA 1
ATOM 2229 C C . VAL B 1 10 ? 10.055 -0.28 -3.58 1 96.38 10 VAL B C 1
ATOM 2231 O O . VAL B 1 10 ? 10.539 -1.319 -4.035 1 96.38 10 VAL B O 1
ATOM 2234 N N . PHE B 1 11 ? 8.797 0.039 -3.533 1 97.31 11 PHE B N 1
ATOM 2235 C CA . PHE B 1 11 ? 7.852 -0.716 -4.348 1 97.31 11 PHE B CA 1
ATOM 2236 C C . PHE B 1 11 ? 7.488 0.056 -5.609 1 97.31 11 PHE B C 1
ATOM 2238 O O . PHE B 1 11 ? 7.297 1.272 -5.566 1 97.31 11 PHE B O 1
ATOM 2245 N N . GLY B 1 12 ? 7.469 -0.661 -6.719 1 96.94 12 GLY B N 1
ATOM 2246 C CA . GLY B 1 12 ? 7.125 0.028 -7.953 1 96.94 12 GLY B CA 1
ATOM 2247 C C . GLY B 1 12 ? 6.539 -0.893 -9.008 1 96.94 12 GLY B C 1
ATOM 2248 O O . GLY B 1 12 ? 6.359 -2.088 -8.766 1 96.94 12 GLY B O 1
ATOM 2249 N N . LYS B 1 13 ? 6.137 -0.254 -10.039 1 96.75 13 LYS B N 1
ATOM 2250 C CA . LYS B 1 13 ? 5.566 -0.94 -11.188 1 96.75 13 LYS B CA 1
ATOM 2251 C C . LYS B 1 13 ? 6.43 -0.743 -12.43 1 96.75 13 LYS B C 1
ATOM 2253 O O . LYS B 1 13 ? 6.926 0.358 -12.68 1 96.75 13 LYS B O 1
ATOM 2258 N N . ALA B 1 14 ? 6.684 -1.816 -13.094 1 96.19 14 ALA B N 1
ATOM 2259 C CA . ALA B 1 14 ? 7.434 -1.754 -14.352 1 96.19 14 ALA B CA 1
ATOM 2260 C C . ALA B 1 14 ? 6.566 -2.17 -15.531 1 96.19 14 ALA B C 1
ATOM 2262 O O . ALA B 1 14 ? 5.75 -3.086 -15.422 1 96.19 14 ALA B O 1
ATOM 2263 N N . GLN B 1 15 ? 6.836 -1.488 -16.594 1 93.88 15 GLN B N 1
ATOM 2264 C CA . GLN B 1 15 ? 6.145 -1.854 -17.812 1 93.88 15 GLN B CA 1
ATOM 2265 C C . GLN B 1 15 ? 6.84 -3.02 -18.516 1 93.88 15 GLN B C 1
ATOM 2267 O O . GLN B 1 15 ? 8.055 -2.99 -18.719 1 93.88 15 GLN B O 1
ATOM 2272 N N . GLY B 1 16 ? 6.031 -4 -18.828 1 91.88 16 GLY B N 1
ATOM 2273 C CA . GLY B 1 16 ? 6.582 -5.121 -19.578 1 91.88 16 GLY B CA 1
ATOM 2274 C C . GLY B 1 16 ? 6.57 -4.902 -21.078 1 91.88 16 GLY B C 1
ATOM 2275 O O . GLY B 1 16 ? 5.562 -4.461 -21.641 1 91.88 16 GLY B O 1
ATOM 2276 N N . ARG B 1 17 ? 7.754 -5.188 -21.703 1 90 17 ARG B N 1
ATOM 2277 C CA . ARG B 1 17 ? 7.855 -5.09 -23.156 1 90 17 ARG B CA 1
ATOM 2278 C C . ARG B 1 17 ? 8.641 -6.262 -23.734 1 90 17 ARG B C 1
ATOM 2280 O O . ARG B 1 17 ? 9.484 -6.844 -23.047 1 90 17 ARG B O 1
ATOM 2287 N N . LEU B 1 18 ? 8.234 -6.562 -24.969 1 89.06 18 LEU B N 1
ATOM 2288 C CA . LEU B 1 18 ? 8.992 -7.566 -25.703 1 89.06 18 LEU B CA 1
ATOM 2289 C C . LEU B 1 18 ? 10.125 -6.914 -26.5 1 89.06 18 LEU B C 1
ATOM 2291 O O . LEU B 1 18 ? 9.914 -5.902 -27.156 1 89.06 18 LEU B O 1
ATOM 2295 N N . GLU B 1 19 ? 11.188 -7.531 -26.328 1 84 19 GLU B N 1
ATOM 2296 C CA . GLU B 1 19 ? 12.32 -6.98 -27.062 1 84 19 GLU B CA 1
ATOM 2297 C C . GLU B 1 19 ? 12.07 -6.988 -28.562 1 84 19 GLU B C 1
ATOM 2299 O O . GLU B 1 19 ? 12.492 -6.07 -29.266 1 84 19 GLU B O 1
ATOM 2304 N N . SER B 1 20 ? 11.398 -8.039 -29 1 80.19 20 SER B N 1
ATOM 2305 C CA . SER B 1 20 ? 11.133 -8.203 -30.438 1 80.19 20 SER B CA 1
ATOM 2306 C C . SER B 1 20 ? 9.977 -7.324 -30.891 1 80.19 20 SER B C 1
ATOM 2308 O O . SER B 1 20 ? 9.867 -6.992 -32.062 1 80.19 20 SER B O 1
ATOM 2310 N N . SER B 1 21 ? 9.023 -7.035 -30.016 1 74.81 21 SER B N 1
ATOM 2311 C CA . SER B 1 21 ? 7.855 -6.234 -30.359 1 74.81 21 SER B CA 1
ATOM 2312 C C . SER B 1 21 ? 7.473 -5.301 -29.219 1 74.81 21 SER B C 1
ATOM 2314 O O . SER B 1 21 ? 6.594 -5.621 -28.422 1 74.81 21 SER B O 1
ATOM 2316 N N . PRO B 1 22 ? 7.918 -4.223 -29.25 1 65.06 22 PRO B N 1
ATOM 2317 C CA . PRO B 1 22 ? 7.719 -3.322 -28.109 1 65.06 22 PRO B CA 1
ATOM 2318 C C . PRO B 1 22 ? 6.285 -2.811 -28.016 1 65.06 22 PRO B C 1
ATOM 2320 O O . PRO B 1 22 ? 5.879 -2.311 -26.953 1 65.06 22 PRO B O 1
ATOM 2323 N N . SER B 1 23 ? 5.57 -3.047 -29.047 1 66.12 23 SER B N 1
ATOM 2324 C CA . SER B 1 23 ? 4.219 -2.5 -29.062 1 66.12 23 SER B CA 1
ATOM 2325 C C . SER B 1 23 ? 3.254 -3.387 -28.281 1 66.12 23 SER B C 1
ATOM 2327 O O . SER B 1 23 ? 2.141 -2.967 -27.953 1 66.12 23 SER B O 1
ATOM 2329 N N . HIS B 1 24 ? 3.732 -4.543 -27.922 1 67.44 24 HIS B N 1
ATOM 2330 C CA . HIS B 1 24 ? 2.799 -5.426 -27.219 1 67.44 24 HIS B CA 1
ATOM 2331 C C . HIS B 1 24 ? 2.857 -5.215 -25.719 1 67.44 24 HIS B C 1
ATOM 2333 O O . HIS B 1 24 ? 3.916 -5.379 -25.109 1 67.44 24 HIS B O 1
ATOM 2339 N N . ASP B 1 25 ? 1.738 -4.805 -25.281 1 73.31 25 ASP B N 1
ATOM 2340 C CA . ASP B 1 25 ? 1.719 -4.551 -23.844 1 73.31 25 ASP B CA 1
ATOM 2341 C C . ASP B 1 25 ? 1.471 -5.84 -23.062 1 73.31 25 ASP B C 1
ATOM 2343 O O . ASP B 1 25 ? 0.564 -6.609 -23.391 1 73.31 25 ASP B O 1
ATOM 2347 N N . LEU B 1 26 ? 2.438 -6.016 -22.297 1 85.38 26 LEU B N 1
ATOM 2348 C CA . LEU B 1 26 ? 2.367 -7.152 -21.375 1 85.38 26 LEU B CA 1
ATOM 2349 C C . LEU B 1 26 ? 1.774 -6.73 -20.031 1 85.38 26 LEU B C 1
ATOM 2351 O O . LEU B 1 26 ? 1.517 -5.547 -19.812 1 85.38 26 LEU B O 1
ATOM 2355 N N . LEU B 1 27 ? 1.48 -7.738 -19.25 1 86.94 27 LEU B N 1
ATOM 2356 C CA . LEU B 1 27 ? 1.017 -7.473 -17.891 1 86.94 27 LEU B CA 1
ATOM 2357 C C . LEU B 1 27 ? 2.041 -6.648 -17.125 1 86.94 27 LEU B C 1
ATOM 2359 O O . LEU B 1 27 ? 3.244 -6.766 -17.359 1 86.94 27 LEU B O 1
ATOM 2363 N N . PRO B 1 28 ? 1.548 -5.832 -16.344 1 91.06 28 PRO B N 1
ATOM 2364 C CA . PRO B 1 28 ? 2.486 -5.043 -15.539 1 91.06 28 PRO B CA 1
ATOM 2365 C C . PRO B 1 28 ? 3.271 -5.895 -14.547 1 91.06 28 PRO B C 1
ATOM 2367 O O . PRO B 1 28 ? 2.783 -6.938 -14.102 1 91.06 28 PRO B O 1
ATOM 2370 N N . PHE B 1 29 ? 4.434 -5.398 -14.289 1 96.56 29 PHE B N 1
ATOM 2371 C CA . PHE B 1 29 ? 5.285 -6.031 -13.289 1 96.56 29 PHE B CA 1
ATOM 2372 C C . PHE B 1 29 ? 5.34 -5.191 -12.016 1 96.56 29 PHE B C 1
ATOM 2374 O O . PHE B 1 29 ? 5.387 -3.963 -12.078 1 96.56 29 PHE B O 1
ATOM 2381 N N . LEU B 1 30 ? 5.297 -5.883 -10.93 1 98 30 LEU B N 1
ATOM 2382 C CA . LEU B 1 30 ? 5.605 -5.227 -9.664 1 98 30 LEU B CA 1
ATOM 2383 C C . LEU B 1 30 ? 7.012 -5.59 -9.195 1 98 30 LEU B C 1
ATOM 2385 O O . LEU B 1 30 ? 7.465 -6.719 -9.391 1 98 30 LEU B O 1
ATOM 2389 N N . PHE B 1 31 ? 7.66 -4.621 -8.602 1 98.38 31 PHE B N 1
ATOM 2390 C CA . PHE B 1 31 ? 9 -4.938 -8.117 1 98.38 31 PHE B CA 1
ATOM 2391 C C . PHE B 1 31 ? 9.195 -4.434 -6.691 1 98.38 31 PHE B C 1
ATOM 2393 O O . PHE B 1 31 ? 8.43 -3.584 -6.223 1 98.38 31 PHE B O 1
ATOM 2400 N N . TYR B 1 32 ? 10.078 -4.984 -6.055 1 98.19 32 TYR B N 1
ATOM 2401 C CA . TYR B 1 32 ? 10.492 -4.699 -4.684 1 98.19 32 TYR B CA 1
ATOM 2402 C C . TYR B 1 32 ? 12.008 -4.594 -4.582 1 98.19 32 TYR B C 1
ATOM 2404 O O . TYR B 1 32 ? 12.711 -5.598 -4.711 1 98.19 32 TYR B O 1
ATOM 2412 N N . LEU B 1 33 ? 12.453 -3.309 -4.441 1 98.06 33 LEU B N 1
ATOM 2413 C CA . LEU B 1 33 ? 13.875 -3.016 -4.285 1 98.06 33 LEU B CA 1
ATOM 2414 C C . LEU B 1 33 ? 14.219 -2.771 -2.82 1 98.06 33 LEU B C 1
ATOM 2416 O O . LEU B 1 33 ? 13.609 -1.918 -2.17 1 98.06 33 LEU B O 1
ATOM 2420 N N . ARG B 1 34 ? 15.211 -3.584 -2.35 1 96.88 34 ARG B N 1
ATOM 2421 C CA . ARG B 1 34 ? 15.57 -3.455 -0.941 1 96.88 34 ARG B CA 1
ATOM 2422 C C . ARG B 1 34 ? 17.047 -3.787 -0.722 1 96.88 34 ARG B C 1
ATOM 2424 O O . ARG B 1 34 ? 17.688 -4.41 -1.576 1 96.88 34 ARG B O 1
ATOM 2431 N N . ALA B 1 35 ? 17.469 -3.324 0.398 1 96.44 35 ALA B N 1
ATOM 2432 C CA . ALA B 1 35 ? 18.797 -3.754 0.821 1 96.44 35 ALA B CA 1
ATOM 2433 C C . ALA B 1 35 ? 18.75 -5.156 1.424 1 96.44 35 ALA B C 1
ATOM 2435 O O . ALA B 1 35 ? 18.062 -5.391 2.412 1 96.44 35 ALA B O 1
ATOM 2436 N N . LYS B 1 36 ? 19.375 -6.07 0.792 1 94.62 36 LYS B N 1
ATOM 2437 C CA . LYS B 1 36 ? 19.484 -7.422 1.334 1 94.62 36 LYS B CA 1
ATOM 2438 C C . LYS B 1 36 ? 20.375 -7.445 2.566 1 94.62 36 LYS B C 1
ATOM 2440 O O . LYS B 1 36 ? 20.078 -8.125 3.549 1 94.62 36 LYS B O 1
ATOM 2445 N N . ASN B 1 37 ? 21.438 -6.773 2.5 1 92.75 37 ASN B N 1
ATOM 2446 C CA . ASN B 1 37 ? 22.391 -6.508 3.566 1 92.75 37 ASN B CA 1
ATOM 2447 C C . ASN B 1 37 ? 23.141 -5.199 3.328 1 92.75 37 ASN B C 1
ATOM 2449 O O . ASN B 1 37 ? 22.703 -4.355 2.553 1 92.75 37 ASN B O 1
ATOM 2453 N N . SER B 1 38 ? 24.25 -5.039 4.012 1 90.56 38 SER B N 1
ATOM 2454 C CA . SER B 1 38 ? 24.969 -3.768 3.941 1 90.56 38 SER B CA 1
ATOM 2455 C C . SER B 1 38 ? 25.672 -3.602 2.6 1 90.56 38 SER B C 1
ATOM 2457 O O . SER B 1 38 ? 26.047 -2.488 2.219 1 90.56 38 SER B O 1
ATOM 2459 N N . ASP B 1 39 ? 25.766 -4.648 1.828 1 93.12 39 ASP B N 1
ATOM 2460 C CA . ASP B 1 39 ? 26.625 -4.535 0.645 1 93.12 39 ASP B CA 1
ATOM 2461 C C . ASP B 1 39 ? 25.875 -4.977 -0.611 1 93.12 39 ASP B C 1
ATOM 2463 O O . ASP B 1 39 ? 26.438 -5.008 -1.702 1 93.12 39 ASP B O 1
ATOM 2467 N N . HIS B 1 40 ? 24.578 -5.27 -0.444 1 96 40 HIS B N 1
ATOM 2468 C CA . HIS B 1 40 ? 23.828 -5.738 -1.608 1 96 40 HIS B CA 1
ATOM 2469 C C . HIS B 1 40 ? 22.453 -5.082 -1.686 1 96 40 HIS B C 1
ATOM 2471 O O . HIS B 1 40 ? 21.781 -4.93 -0.666 1 96 40 HIS B O 1
ATOM 2477 N N . LEU B 1 41 ? 22.141 -4.723 -2.914 1 96.75 41 LEU B N 1
ATOM 2478 C CA . LEU B 1 41 ? 20.781 -4.312 -3.258 1 96.75 41 LEU B CA 1
ATOM 2479 C C . LEU B 1 41 ? 20.062 -5.41 -4.035 1 96.75 41 LEU B C 1
ATOM 2481 O O . LEU B 1 41 ? 20.609 -5.941 -5.008 1 96.75 41 LEU B O 1
ATOM 2485 N N . LEU B 1 42 ? 18.922 -5.742 -3.57 1 98 42 LEU B N 1
ATOM 2486 C CA . LEU B 1 42 ? 18.172 -6.844 -4.156 1 98 42 LEU B CA 1
ATOM 2487 C C . LEU B 1 42 ? 16.859 -6.352 -4.75 1 98 42 LEU B C 1
ATOM 2489 O O . LEU B 1 42 ? 16.125 -5.598 -4.105 1 98 42 LEU B O 1
ATOM 2493 N N . ILE B 1 43 ? 16.594 -6.75 -5.988 1 98.38 43 ILE B N 1
ATOM 2494 C CA . ILE B 1 43 ? 15.328 -6.41 -6.609 1 98.38 43 ILE B CA 1
ATOM 2495 C C . ILE B 1 43 ? 14.633 -7.684 -7.086 1 98.38 43 ILE B C 1
ATOM 2497 O O . ILE B 1 43 ? 15.273 -8.578 -7.648 1 98.38 43 ILE B O 1
ATOM 2501 N N . HIS B 1 44 ? 13.445 -7.828 -6.73 1 98.69 44 HIS B N 1
ATOM 2502 C CA . HIS B 1 44 ? 12.547 -8.844 -7.281 1 98.69 44 HIS B CA 1
ATOM 2503 C C . HIS B 1 44 ? 11.469 -8.203 -8.156 1 98.69 44 HIS B C 1
ATOM 2505 O O . HIS B 1 44 ? 10.984 -7.117 -7.848 1 98.69 44 HIS B O 1
ATOM 2511 N N . LEU B 1 45 ? 11.117 -8.867 -9.242 1 97.88 45 LEU B N 1
ATOM 2512 C CA . LEU B 1 45 ? 10.062 -8.43 -10.148 1 97.88 45 LEU B CA 1
ATOM 2513 C C . LEU B 1 45 ? 9.195 -9.602 -10.578 1 97.88 45 LEU B C 1
ATOM 2515 O O . LEU B 1 45 ? 9.703 -10.695 -10.859 1 97.88 45 LEU B O 1
ATOM 2519 N N . THR B 1 46 ? 7.914 -9.312 -10.703 1 97.38 46 THR B N 1
ATOM 2520 C CA . THR B 1 46 ? 7.031 -10.398 -11.102 1 97.38 46 THR B CA 1
ATOM 2521 C C . THR B 1 46 ? 5.762 -9.859 -11.75 1 97.38 46 THR B C 1
ATOM 2523 O O . THR B 1 46 ? 5.289 -8.773 -11.398 1 97.38 46 THR B O 1
ATOM 2526 N N . ASP B 1 47 ? 5.277 -10.555 -12.695 1 93.5 47 ASP B N 1
ATOM 2527 C CA . ASP B 1 47 ? 3.945 -10.289 -13.234 1 93.5 47 ASP B CA 1
ATOM 2528 C C . ASP B 1 47 ? 2.9 -11.203 -12.602 1 93.5 47 ASP B C 1
ATOM 2530 O O . ASP B 1 47 ? 1.741 -11.219 -13.016 1 93.5 47 ASP B O 1
ATOM 2534 N N . PHE B 1 48 ? 3.354 -12.047 -11.602 1 93.06 48 PHE B N 1
ATOM 2535 C CA . PHE B 1 48 ? 2.551 -12.977 -10.82 1 93.06 48 PHE B CA 1
ATOM 2536 C C . PHE B 1 48 ? 2.061 -14.133 -11.688 1 93.06 48 PHE B C 1
ATOM 2538 O O . PHE B 1 48 ? 1.078 -14.797 -11.344 1 93.06 48 PHE B O 1
ATOM 2545 N N . HIS B 1 49 ? 2.688 -14.336 -12.758 1 90.38 49 HIS B N 1
ATOM 2546 C CA . HIS B 1 49 ? 2.447 -15.461 -13.656 1 90.38 49 HIS B CA 1
ATOM 2547 C C . HIS B 1 49 ? 3.746 -16.188 -13.984 1 90.3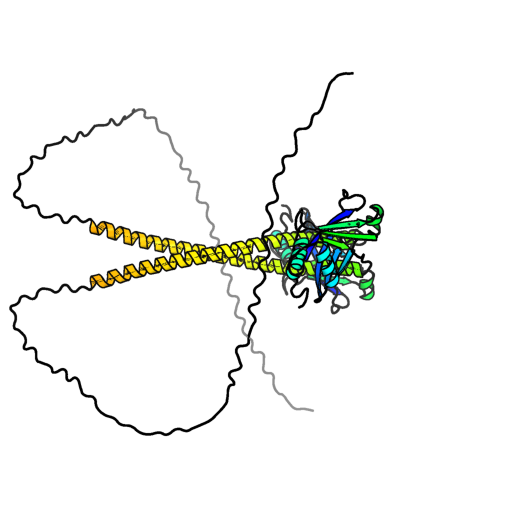8 49 HIS B C 1
ATOM 2549 O O . HIS B 1 49 ? 4.395 -16.75 -13.094 1 90.38 49 HIS B O 1
ATOM 2555 N N . ALA B 1 50 ? 4.133 -16.203 -15.211 1 88.25 50 ALA B N 1
ATOM 2556 C CA . ALA B 1 50 ? 5.254 -17.047 -15.633 1 88.25 50 ALA B CA 1
ATOM 2557 C C . ALA B 1 50 ? 6.574 -16.281 -15.523 1 88.25 50 ALA B C 1
ATOM 2559 O O . ALA B 1 50 ? 7.648 -16.875 -15.648 1 88.25 50 ALA B O 1
ATOM 2560 N N . ASN B 1 51 ? 6.477 -15.031 -15.219 1 92.75 51 ASN B N 1
ATOM 2561 C CA . ASN B 1 51 ? 7.699 -14.242 -15.25 1 92.75 51 ASN B CA 1
ATOM 2562 C C . ASN B 1 51 ? 8.016 -13.641 -13.883 1 92.75 51 ASN B C 1
ATOM 2564 O O . ASN B 1 51 ? 7.398 -12.664 -13.469 1 92.75 51 ASN B O 1
ATOM 2568 N N . THR B 1 52 ? 8.938 -14.211 -13.227 1 96 52 THR B N 1
ATOM 2569 C CA . THR B 1 52 ? 9.508 -13.719 -11.969 1 96 52 THR B CA 1
ATOM 2570 C C . THR B 1 52 ? 11.031 -13.68 -12.047 1 96 52 THR B C 1
ATOM 2572 O O . THR B 1 52 ? 11.664 -14.672 -12.414 1 96 52 THR B O 1
ATOM 2575 N N . TRP B 1 53 ? 11.523 -12.516 -11.719 1 97.88 53 TRP B N 1
ATOM 2576 C CA . TRP B 1 53 ? 12.938 -12.242 -11.953 1 97.88 53 TRP B CA 1
ATOM 2577 C C . TRP B 1 53 ? 13.57 -11.594 -10.734 1 97.88 53 TRP B C 1
ATOM 2579 O O . TRP B 1 53 ? 12.875 -11.047 -9.875 1 97.88 53 TRP B O 1
ATOM 2589 N N . TYR B 1 54 ? 14.953 -11.703 -10.656 1 98.31 54 TYR B N 1
ATOM 2590 C CA . TYR B 1 54 ? 15.641 -10.977 -9.594 1 98.31 54 TYR B CA 1
ATOM 2591 C C . TYR B 1 54 ? 17.047 -10.602 -10.023 1 98.31 54 TYR B C 1
ATOM 2593 O O . TYR B 1 54 ? 17.562 -11.094 -11.031 1 98.31 54 TYR B O 1
ATOM 2601 N N . SER B 1 55 ? 17.578 -9.633 -9.398 1 98.38 55 SER B N 1
ATOM 2602 C CA . SER B 1 55 ? 18.984 -9.266 -9.484 1 98.38 55 SER B CA 1
ATOM 2603 C C . SER B 1 55 ? 19.547 -8.914 -8.109 1 98.38 55 SER B C 1
ATOM 2605 O O . SER B 1 55 ? 18.922 -8.148 -7.363 1 98.38 55 SER B O 1
ATOM 2607 N N . ASP B 1 56 ? 20.594 -9.555 -7.836 1 98.06 56 ASP B N 1
ATOM 2608 C CA . ASP B 1 56 ? 21.359 -9.258 -6.625 1 98.06 56 ASP B CA 1
ATOM 2609 C C . ASP B 1 56 ? 22.578 -8.406 -6.949 1 98.06 56 ASP B C 1
ATOM 2611 O O . ASP B 1 56 ? 23.609 -8.922 -7.395 1 98.06 56 ASP B O 1
ATOM 2615 N N . MET B 1 57 ? 22.469 -7.117 -6.641 1 96.88 57 MET B N 1
ATOM 2616 C CA . MET B 1 57 ? 23.484 -6.16 -7.078 1 96.88 57 MET B CA 1
ATOM 2617 C C . MET B 1 57 ? 24.453 -5.844 -5.949 1 96.88 57 MET B C 1
ATOM 2619 O O . MET B 1 57 ? 24.078 -5.234 -4.949 1 96.88 57 MET B O 1
ATOM 2623 N N . SER B 1 58 ? 25.672 -6.219 -6.156 1 95.5 58 SER B N 1
ATOM 2624 C CA . SER B 1 58 ? 26.703 -5.914 -5.168 1 95.5 58 SER B CA 1
ATOM 2625 C C . SER B 1 58 ? 27.156 -4.461 -5.266 1 95.5 58 SER B C 1
ATOM 2627 O O . SER B 1 58 ? 26.891 -3.789 -6.266 1 95.5 58 SER B O 1
ATOM 2629 N N . THR B 1 59 ? 27.844 -4.086 -4.195 1 94.31 59 THR B N 1
ATOM 2630 C CA . THR B 1 59 ? 28.391 -2.732 -4.188 1 94.31 59 THR B CA 1
ATOM 2631 C C . THR B 1 59 ? 29.391 -2.551 -5.324 1 94.31 59 THR B C 1
ATOM 2633 O O . THR B 1 59 ? 29.422 -1.509 -5.98 1 94.31 59 THR B O 1
ATOM 2636 N N . GLU B 1 60 ? 30.172 -3.541 -5.574 1 93.44 60 GLU B N 1
ATOM 2637 C CA . GLU B 1 60 ? 31.156 -3.488 -6.648 1 93.44 60 GLU B CA 1
ATOM 2638 C C . GLU B 1 60 ? 30.484 -3.355 -8.008 1 93.44 60 GLU B C 1
ATOM 2640 O O . GLU B 1 60 ? 30.922 -2.57 -8.852 1 93.44 60 GLU B O 1
ATOM 2645 N N . TYR B 1 61 ? 29.516 -4.062 -8.18 1 94.38 61 TYR B N 1
ATOM 2646 C CA . TYR B 1 61 ? 28.75 -4.023 -9.43 1 94.38 61 TYR B CA 1
ATOM 2647 C C . TYR B 1 61 ? 28.156 -2.641 -9.664 1 94.38 61 TYR B C 1
ATOM 2649 O O . TYR B 1 61 ? 28.25 -2.1 -10.766 1 94.38 61 TYR B O 1
ATOM 2657 N N . LEU B 1 62 ? 27.641 -2.07 -8.688 1 94.19 62 LEU B N 1
ATOM 2658 C CA . LEU B 1 62 ? 27 -0.765 -8.797 1 94.19 62 LEU B CA 1
ATOM 2659 C C . LEU B 1 62 ? 28.031 0.336 -8.977 1 94.19 62 LEU B C 1
ATOM 2661 O O . LEU B 1 62 ? 27.781 1.332 -9.656 1 94.19 62 LEU B O 1
ATOM 2665 N N . GLU B 1 63 ? 29.188 0.111 -8.367 1 91.75 63 GLU B N 1
ATOM 2666 C CA . GLU B 1 63 ? 30.266 1.061 -8.594 1 91.75 63 GLU B CA 1
ATOM 2667 C C . GLU B 1 63 ? 30.703 1.065 -10.062 1 91.75 63 GLU B C 1
ATOM 2669 O O . GLU B 1 63 ? 30.938 2.127 -10.641 1 91.75 63 GLU B O 1
ATOM 2674 N N . ASP B 1 64 ? 30.797 -0.075 -10.562 1 92.56 64 ASP B N 1
ATOM 2675 C CA . ASP B 1 64 ? 31.141 -0.198 -11.977 1 92.56 64 ASP B CA 1
ATOM 2676 C C . ASP B 1 64 ? 30.078 0.459 -12.859 1 92.56 64 ASP B C 1
ATOM 2678 O O . ASP B 1 64 ? 30.406 1.147 -13.828 1 92.56 64 ASP B O 1
ATOM 2682 N N . MET B 1 65 ? 28.891 0.235 -12.516 1 91.56 65 MET B N 1
ATOM 2683 C CA . MET B 1 65 ? 27.781 0.821 -13.266 1 91.56 65 MET B CA 1
ATOM 2684 C C . MET B 1 65 ? 27.828 2.344 -13.195 1 91.56 65 MET B C 1
ATOM 2686 O O . MET B 1 65 ? 27.562 3.025 -14.188 1 91.56 65 MET B O 1
ATOM 2690 N N . LYS B 1 66 ? 28.047 2.793 -12 1 92.44 66 LYS B N 1
ATOM 2691 C CA . LYS B 1 66 ? 28.172 4.234 -11.812 1 92.44 66 LYS B CA 1
ATOM 2692 C C . LYS B 1 66 ? 29.203 4.824 -12.773 1 92.44 66 LYS B C 1
ATOM 2694 O O . LYS B 1 66 ? 28.953 5.859 -13.398 1 92.44 66 LYS B O 1
ATOM 2699 N N . ASP B 1 67 ? 30.266 4.18 -12.891 1 89.69 67 ASP B N 1
ATOM 2700 C CA . ASP B 1 67 ? 31.328 4.625 -13.781 1 89.69 67 ASP B CA 1
ATOM 2701 C C . ASP B 1 67 ? 30.891 4.551 -15.242 1 89.69 67 ASP B C 1
ATOM 2703 O O . ASP B 1 67 ? 31.188 5.453 -16.031 1 89.69 67 ASP B O 1
ATOM 2707 N N . ASP B 1 68 ? 30.172 3.574 -15.57 1 88.81 68 ASP B N 1
ATOM 2708 C CA . ASP B 1 68 ? 29.719 3.359 -16.938 1 88.81 68 ASP B CA 1
ATOM 2709 C C . ASP B 1 68 ? 28.703 4.414 -17.359 1 88.81 68 ASP B C 1
ATOM 2711 O O . ASP B 1 68 ? 28.734 4.902 -18.484 1 88.81 68 ASP B O 1
ATOM 2715 N N . ILE B 1 69 ? 27.766 4.648 -16.469 1 86.56 69 ILE B N 1
ATOM 2716 C CA . ILE B 1 69 ? 26.703 5.602 -16.734 1 86.56 69 ILE B CA 1
ATOM 2717 C C . ILE B 1 69 ? 27.25 7.023 -16.734 1 86.56 69 ILE B C 1
ATOM 2719 O O . ILE B 1 69 ? 26.75 7.898 -17.438 1 86.56 69 ILE B O 1
ATOM 2723 N N . GLY B 1 70 ? 28.25 7.328 -15.891 1 82.06 70 GLY B N 1
ATOM 2724 C CA . GLY B 1 70 ? 28.906 8.625 -15.852 1 82.06 70 GLY B CA 1
ATOM 2725 C C . GLY B 1 70 ? 28.219 9.609 -14.914 1 82.06 70 GLY B C 1
ATOM 2726 O O . GLY B 1 70 ? 28.125 10.797 -15.211 1 82.06 70 GLY B O 1
ATOM 2727 N N . ILE B 1 71 ? 27.547 9.039 -13.938 1 78.56 71 ILE B N 1
ATOM 2728 C CA . ILE B 1 71 ? 26.984 9.93 -12.922 1 78.56 71 ILE B CA 1
ATOM 2729 C C . ILE B 1 71 ? 28.094 10.375 -11.961 1 78.56 71 ILE B C 1
ATOM 2731 O O . ILE B 1 71 ? 28.766 9.539 -11.352 1 78.56 71 ILE B O 1
ATOM 2735 N N . GLY B 1 72 ? 28.328 11.57 -11.984 1 77.56 72 GLY B N 1
ATOM 2736 C CA . GLY B 1 72 ? 29.312 12.133 -11.07 1 77.56 72 GLY B CA 1
ATOM 2737 C C . GLY B 1 72 ? 28.797 12.242 -9.641 1 77.56 72 GLY B C 1
ATOM 2738 O O . GLY B 1 72 ? 27.672 11.859 -9.352 1 77.56 72 GLY B O 1
ATOM 2739 N N . GLY B 1 73 ? 29.797 12.383 -8.695 1 84.25 73 GLY B N 1
ATOM 2740 C CA . GLY B 1 73 ? 29.406 12.625 -7.32 1 84.25 73 GLY B CA 1
ATOM 2741 C C . GLY B 1 73 ? 29.797 11.5 -6.383 1 84.25 73 GLY B C 1
ATOM 2742 O O . GLY B 1 73 ? 30.562 10.602 -6.758 1 84.25 73 GLY B O 1
ATOM 2743 N N . SER B 1 74 ? 29.234 11.617 -5.211 1 90.38 74 SER B N 1
ATOM 2744 C CA . SER B 1 74 ? 29.531 10.648 -4.164 1 90.38 74 SER B CA 1
ATOM 2745 C C . SER B 1 74 ? 28.703 9.375 -4.328 1 90.38 74 SER B C 1
ATOM 2747 O O . SER B 1 74 ? 27.781 9.336 -5.141 1 90.38 74 SER B O 1
ATOM 2749 N N . TRP B 1 75 ? 29.078 8.391 -3.684 1 91.25 75 TRP B N 1
ATOM 2750 C CA . TRP B 1 75 ? 28.328 7.145 -3.643 1 91.25 75 TRP B CA 1
ATOM 2751 C C . TRP B 1 75 ? 26.891 7.383 -3.191 1 91.25 75 TRP B C 1
ATOM 2753 O O . TRP B 1 75 ? 25.953 6.84 -3.777 1 91.25 75 TRP B O 1
ATOM 2763 N N . GLU B 1 76 ? 26.797 8.242 -2.258 1 89.56 76 GLU B N 1
ATOM 2764 C CA . GLU B 1 76 ? 25.469 8.562 -1.721 1 89.56 76 GLU B CA 1
ATOM 2765 C C . GLU B 1 76 ? 24.594 9.234 -2.773 1 89.56 76 GLU B C 1
ATOM 2767 O O . GLU B 1 76 ? 23.391 8.992 -2.826 1 89.56 76 GLU B O 1
ATOM 2772 N N . ASP B 1 77 ? 25.219 9.977 -3.578 1 89.94 77 ASP B N 1
ATOM 2773 C CA . ASP B 1 77 ? 24.484 10.625 -4.66 1 89.94 77 ASP B CA 1
ATOM 2774 C C . ASP B 1 77 ? 23.984 9.609 -5.68 1 89.94 77 ASP B C 1
ATOM 2776 O O . ASP B 1 77 ? 22.875 9.734 -6.199 1 89.94 77 ASP B O 1
ATOM 2780 N N . PHE B 1 78 ? 24.859 8.727 -5.941 1 92.94 78 PHE B N 1
ATOM 2781 C CA . PHE B 1 78 ? 24.5 7.703 -6.918 1 92.94 78 PHE B CA 1
ATOM 2782 C C . PHE B 1 78 ? 23.359 6.848 -6.41 1 92.94 78 PHE B C 1
ATOM 2784 O O . PHE B 1 78 ? 22.406 6.562 -7.152 1 92.94 78 PHE B O 1
ATOM 2791 N N . ILE B 1 79 ? 23.359 6.523 -5.152 1 92.75 79 ILE B N 1
ATOM 2792 C CA . ILE B 1 79 ? 22.312 5.695 -4.57 1 92.75 79 ILE B CA 1
ATOM 2793 C C . ILE B 1 79 ? 21 6.477 -4.527 1 92.75 79 ILE B C 1
ATOM 2795 O O . ILE B 1 79 ? 19.922 5.914 -4.746 1 92.75 79 ILE B O 1
ATOM 2799 N N . THR B 1 80 ? 21.125 7.668 -4.234 1 91.62 80 THR B N 1
ATOM 2800 C CA . THR B 1 80 ? 19.938 8.523 -4.289 1 91.62 80 THR B CA 1
ATOM 2801 C C . THR B 1 80 ? 19.344 8.539 -5.695 1 91.62 80 THR B C 1
ATOM 2803 O O . THR B 1 80 ? 18.125 8.523 -5.863 1 91.62 80 THR B O 1
ATOM 2806 N N . TYR B 1 81 ? 20.234 8.562 -6.648 1 92.62 81 TYR B N 1
ATOM 2807 C CA . TYR B 1 81 ? 19.781 8.523 -8.039 1 92.62 81 TYR B CA 1
ATOM 2808 C C . TYR B 1 81 ? 19.078 7.203 -8.344 1 92.62 81 TYR B C 1
ATOM 2810 O O . TYR B 1 81 ? 18.016 7.191 -8.969 1 92.62 81 TYR B O 1
ATOM 2818 N N . VAL B 1 82 ? 19.688 6.184 -7.969 1 93.69 82 VAL B N 1
ATOM 2819 C CA . VAL B 1 82 ? 19.125 4.863 -8.203 1 93.69 82 VAL B CA 1
ATOM 2820 C C . VAL B 1 82 ? 17.734 4.781 -7.586 1 93.69 82 VAL B C 1
ATOM 2822 O O . VAL B 1 82 ? 16.781 4.316 -8.227 1 93.69 82 VAL B O 1
ATOM 2825 N N . ARG B 1 83 ? 17.609 5.184 -6.414 1 94.44 83 ARG B N 1
ATOM 2826 C CA . ARG B 1 83 ? 16.312 5.176 -5.746 1 94.44 83 ARG B CA 1
ATOM 2827 C C . ARG B 1 83 ? 15.297 6.012 -6.516 1 94.44 83 ARG B C 1
ATOM 2829 O O . ARG B 1 83 ? 14.141 5.602 -6.676 1 94.44 83 ARG B O 1
ATOM 2836 N N . ALA B 1 84 ? 15.75 7.113 -6.969 1 94.44 84 ALA B N 1
ATOM 2837 C CA . ALA B 1 84 ? 14.875 8.008 -7.727 1 94.44 84 ALA B CA 1
ATOM 2838 C C . ALA B 1 84 ? 14.406 7.34 -9.016 1 94.44 84 ALA B C 1
ATOM 2840 O O . ALA B 1 84 ? 13.273 7.551 -9.453 1 94.44 84 ALA B O 1
ATOM 2841 N N . VAL B 1 85 ? 15.258 6.648 -9.617 1 95.88 85 VAL B N 1
ATOM 2842 C CA . VAL B 1 85 ? 14.914 5.914 -10.828 1 95.88 85 VAL B CA 1
ATOM 2843 C C . VAL B 1 85 ? 13.742 4.973 -10.539 1 95.88 85 VAL B C 1
ATOM 2845 O O . VAL B 1 85 ? 12.75 4.973 -11.273 1 95.88 85 VAL B O 1
ATOM 2848 N N . PHE B 1 86 ? 13.789 4.309 -9.453 1 96.5 86 PHE B N 1
ATOM 2849 C CA . PHE B 1 86 ? 12.797 3.277 -9.18 1 96.5 86 PHE B CA 1
ATOM 2850 C C . PHE B 1 86 ? 11.539 3.885 -8.562 1 96.5 86 PHE B C 1
ATOM 2852 O O . PHE B 1 86 ? 10.484 3.252 -8.555 1 96.5 86 PHE B O 1
ATOM 2859 N N . LEU B 1 87 ? 11.648 5.02 -8.102 1 93.56 87 LEU B N 1
ATOM 2860 C CA . LEU B 1 87 ? 10.469 5.734 -7.625 1 93.56 87 LEU B CA 1
ATOM 2861 C C . LEU B 1 87 ? 9.703 6.363 -8.781 1 93.56 87 LEU B C 1
ATOM 2863 O O . LEU B 1 87 ? 8.539 6.719 -8.641 1 93.56 87 LEU B O 1
ATOM 2867 N N . SER B 1 88 ? 10.375 6.402 -9.859 1 92.75 88 SER B N 1
ATOM 2868 C CA . SER B 1 88 ? 9.766 7.016 -11.031 1 92.75 88 SER B CA 1
ATOM 2869 C C . SER B 1 88 ? 8.82 6.047 -11.734 1 92.75 88 SER B C 1
ATOM 2871 O O . SER B 1 88 ? 8.727 4.875 -11.352 1 92.75 88 SER B O 1
ATOM 2873 N N . ASN B 1 89 ? 8.141 6.527 -12.766 1 90.38 89 ASN B N 1
ATOM 2874 C CA . ASN B 1 89 ? 7.246 5.691 -13.562 1 90.38 89 ASN B CA 1
ATOM 2875 C C . ASN B 1 89 ? 7.906 5.25 -14.867 1 90.38 89 ASN B C 1
ATOM 2877 O O . ASN B 1 89 ? 7.234 4.754 -15.773 1 90.38 89 ASN B O 1
ATOM 2881 N N . ASN B 1 90 ? 9.219 5.395 -14.867 1 94.81 90 ASN B N 1
ATOM 2882 C CA . ASN B 1 90 ? 9.938 5.117 -16.109 1 94.81 90 ASN B CA 1
ATOM 2883 C C . ASN B 1 90 ? 10.781 3.848 -15.984 1 94.81 90 ASN B C 1
ATOM 2885 O O . ASN B 1 90 ? 11.961 3.848 -16.328 1 94.81 90 ASN B O 1
ATOM 2889 N N . VAL B 1 91 ? 10.258 2.848 -15.516 1 96.62 91 VAL B N 1
ATOM 2890 C CA . VAL B 1 91 ? 10.938 1.563 -15.398 1 96.62 91 VAL B CA 1
ATOM 2891 C C . VAL B 1 91 ? 10.297 0.549 -16.344 1 96.62 91 VAL B C 1
ATOM 2893 O O . VAL B 1 91 ? 9.078 0.392 -16.359 1 96.62 91 VAL B O 1
ATOM 2896 N N . THR B 1 92 ? 11.141 -0.095 -17.141 1 95 92 THR B N 1
ATOM 2897 C CA . THR B 1 92 ? 10.664 -1.058 -18.125 1 95 92 THR B CA 1
ATOM 2898 C C . THR B 1 92 ? 11.453 -2.361 -18.031 1 95 92 THR B C 1
ATOM 2900 O O . THR B 1 92 ? 12.672 -2.342 -17.844 1 95 92 THR B O 1
ATOM 2903 N N . ILE B 1 93 ? 10.781 -3.447 -18.094 1 95.75 93 ILE B N 1
ATOM 2904 C CA . ILE B 1 93 ? 11.43 -4.746 -18.219 1 95.75 93 ILE B CA 1
ATOM 2905 C C . ILE B 1 93 ? 11.328 -5.25 -19.656 1 95.75 93 ILE B C 1
ATOM 2907 O O . ILE B 1 93 ? 10.242 -5.266 -20.234 1 95.75 93 ILE B O 1
ATOM 2911 N N . LEU B 1 94 ? 12.414 -5.602 -20.203 1 93.69 94 LEU B N 1
ATOM 2912 C CA . LEU B 1 94 ? 12.5 -6.125 -21.562 1 93.69 94 LEU B CA 1
ATOM 2913 C C . LEU B 1 94 ? 12.688 -7.637 -21.547 1 93.69 94 LEU B C 1
ATOM 2915 O O . LEU B 1 94 ? 13.703 -8.133 -21.062 1 93.69 94 LEU B O 1
ATOM 2919 N N . LEU B 1 95 ? 11.711 -8.289 -22.109 1 92.94 95 LEU B N 1
ATOM 2920 C CA . LEU B 1 95 ? 11.742 -9.75 -22.141 1 92.94 95 LEU B CA 1
ATOM 2921 C C . LEU B 1 95 ? 12.172 -10.25 -23.531 1 92.94 95 LEU B C 1
ATOM 2923 O O . LEU B 1 95 ? 11.766 -9.688 -24.547 1 92.94 95 LEU B O 1
ATOM 2927 N N . LYS B 1 96 ? 12.938 -11.258 -23.422 1 89.56 96 LYS B N 1
ATOM 2928 C CA . LYS B 1 96 ? 13.367 -11.867 -24.672 1 89.56 96 LYS B CA 1
ATOM 2929 C C . LYS B 1 96 ? 12.609 -13.164 -24.953 1 89.56 96 LYS B C 1
ATOM 2931 O O . LYS B 1 96 ? 12.375 -13.953 -24.031 1 89.56 96 LYS B O 1
ATOM 2936 N N . GLY B 1 97 ? 12.188 -13.289 -26.188 1 80.81 97 GLY B N 1
ATOM 2937 C CA . GLY B 1 97 ? 11.484 -14.492 -26.594 1 80.81 97 GLY B CA 1
ATOM 2938 C C . GLY B 1 97 ? 10.219 -14.211 -27.375 1 80.81 97 GLY B C 1
ATOM 2939 O O . GLY B 1 97 ? 9.859 -13.047 -27.594 1 80.81 97 GLY B O 1
ATOM 2940 N N . SER B 1 98 ? 9.656 -15.281 -27.844 1 76.81 98 SER B N 1
ATOM 2941 C CA . SER B 1 98 ? 8.398 -15.148 -28.578 1 76.81 98 SER B CA 1
ATOM 2942 C C . SER B 1 98 ? 7.223 -14.977 -27.625 1 76.81 98 SER B C 1
ATOM 2944 O O . SER B 1 98 ? 7.27 -15.445 -26.484 1 76.81 98 SER B O 1
ATOM 2946 N N . LEU B 1 99 ? 6.281 -14.266 -28.141 1 73.88 99 LEU B N 1
ATOM 2947 C CA . LEU B 1 99 ? 5.094 -13.992 -27.344 1 73.88 99 LEU B CA 1
ATOM 2948 C C . LEU B 1 99 ? 4.461 -15.289 -26.859 1 73.88 99 LEU B C 1
ATOM 2950 O O . LEU B 1 99 ? 4.012 -15.375 -25.703 1 73.88 99 LEU B O 1
ATOM 2954 N N . SER B 1 100 ? 4.406 -16.203 -27.688 1 73.69 100 SER B N 1
ATOM 2955 C CA . SER B 1 100 ? 3.777 -17.469 -27.344 1 73.69 100 SER B CA 1
ATOM 2956 C C . SER B 1 100 ? 4.551 -18.188 -26.25 1 73.69 100 SER B C 1
ATOM 2958 O O . SER B 1 100 ? 3.951 -18.766 -25.328 1 73.69 100 SER B O 1
ATOM 2960 N N . ALA B 1 101 ? 5.828 -18.156 -26.312 1 73 101 ALA B N 1
ATOM 2961 C CA . ALA B 1 101 ? 6.668 -18.812 -25.312 1 73 1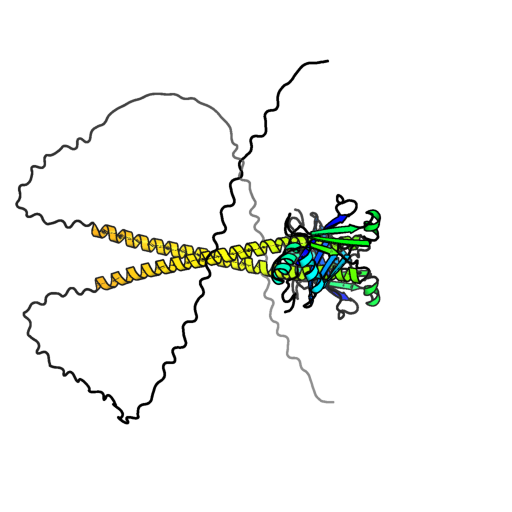01 ALA B CA 1
ATOM 2962 C C . ALA B 1 101 ? 6.59 -18.094 -23.969 1 73 101 ALA B C 1
ATOM 2964 O O . ALA B 1 101 ? 6.551 -18.734 -22.922 1 73 101 ALA B O 1
ATOM 2965 N N . ILE B 1 102 ? 6.438 -16.844 -24.062 1 71.88 102 ILE B N 1
ATOM 2966 C CA . ILE B 1 102 ? 6.445 -16.031 -22.859 1 71.88 102 ILE B CA 1
ATOM 2967 C C . ILE B 1 102 ? 5.152 -16.25 -22.078 1 71.88 102 ILE B C 1
ATOM 2969 O O . ILE B 1 102 ? 5.16 -16.297 -20.844 1 71.88 102 ILE B O 1
ATOM 2973 N N . ALA B 1 103 ? 4.082 -16.453 -22.781 1 70 103 ALA B N 1
ATOM 2974 C CA . ALA B 1 103 ? 2.785 -16.641 -22.125 1 70 103 ALA B CA 1
ATOM 2975 C C . ALA B 1 103 ? 2.717 -18 -21.438 1 70 103 ALA B C 1
ATOM 2977 O O . ALA B 1 103 ? 2.055 -18.141 -20.406 1 70 103 ALA B O 1
ATOM 2978 N N . SER B 1 104 ? 3.457 -18.922 -21.984 1 71.25 104 SER B N 1
ATOM 2979 C CA . SER B 1 104 ? 3.355 -20.281 -21.453 1 71.25 104 SER B CA 1
ATOM 2980 C C . SER B 1 104 ? 4.48 -20.578 -20.469 1 71.25 104 SER B C 1
ATOM 2982 O O . SER B 1 104 ? 4.227 -20.938 -19.312 1 71.25 104 SER B O 1
ATOM 2984 N N . GLU B 1 105 ? 5.688 -20.344 -20.922 1 76.81 105 GLU B N 1
ATOM 2985 C CA . GLU B 1 105 ? 6.84 -20.75 -20.125 1 76.81 105 GLU B CA 1
ATOM 2986 C C . GLU B 1 105 ? 7.605 -19.547 -19.594 1 76.81 105 GLU B C 1
ATOM 2988 O O . GLU B 1 105 ? 8.469 -19.688 -18.719 1 76.81 105 GLU B O 1
ATOM 2993 N N . GLY B 1 106 ? 7.199 -18.5 -19.969 1 78.38 106 GLY B N 1
ATOM 2994 C CA . GLY B 1 106 ? 7.949 -17.328 -19.562 1 78.38 106 GLY B CA 1
ATOM 2995 C C . GLY B 1 106 ? 9.164 -17.062 -20.438 1 78.38 106 GLY B C 1
ATOM 2996 O O . GLY B 1 106 ? 9.57 -17.922 -21.219 1 78.38 106 GLY B O 1
ATOM 2997 N N . ALA B 1 107 ? 9.641 -15.891 -20.344 1 88.19 107 ALA B N 1
ATOM 2998 C CA . ALA B 1 107 ? 10.828 -15.492 -21.094 1 88.19 107 ALA B CA 1
ATOM 2999 C C . ALA B 1 107 ? 12.078 -16.156 -20.531 1 88.19 107 ALA B C 1
ATOM 3001 O O . ALA B 1 107 ? 12.102 -16.578 -19.375 1 88.19 107 ALA B O 1
ATOM 3002 N N . THR B 1 108 ? 13.078 -16.297 -21.359 1 88.88 108 THR B N 1
ATOM 3003 C CA . THR B 1 108 ? 14.312 -16.953 -20.953 1 88.88 108 THR B CA 1
ATOM 3004 C C . THR B 1 108 ? 15.312 -15.93 -20.406 1 88.88 108 THR B C 1
ATOM 3006 O O . THR B 1 108 ? 16.219 -16.281 -19.641 1 88.88 108 THR B O 1
ATOM 3009 N N . SER B 1 109 ? 15.188 -14.766 -20.922 1 93.44 109 SER B N 1
ATOM 3010 C CA . SER B 1 109 ? 16.062 -13.703 -20.438 1 93.44 109 SER B CA 1
ATOM 3011 C C . SER B 1 109 ? 15.32 -12.383 -20.312 1 93.44 109 SER B C 1
ATOM 3013 O O . SER B 1 109 ? 14.266 -12.195 -20.938 1 93.44 109 SER B O 1
ATOM 3015 N N . ALA B 1 110 ? 15.906 -11.531 -19.484 1 95.38 110 ALA B N 1
ATOM 3016 C CA . ALA B 1 110 ? 15.258 -10.242 -19.25 1 95.38 110 ALA B CA 1
ATOM 3017 C C . ALA B 1 110 ? 16.25 -9.203 -18.75 1 95.38 110 ALA B C 1
ATOM 3019 O O . ALA B 1 110 ? 17.281 -9.555 -18.156 1 95.38 110 ALA B O 1
ATOM 3020 N N . LYS B 1 111 ? 15.914 -7.969 -19.109 1 96.12 111 LYS B N 1
ATOM 3021 C CA . LYS B 1 111 ? 16.688 -6.836 -18.609 1 96.12 111 LYS B CA 1
ATOM 3022 C C . LYS B 1 111 ? 15.766 -5.734 -18.094 1 96.12 111 LYS B C 1
ATOM 3024 O O . LYS B 1 111 ? 14.672 -5.523 -18.625 1 96.12 111 LYS B O 1
ATOM 3029 N N . LEU B 1 112 ? 16.219 -5.094 -17.078 1 97.19 112 LEU B N 1
ATOM 3030 C CA . LEU B 1 112 ? 15.5 -3.963 -16.5 1 97.19 112 LEU B CA 1
ATOM 3031 C C . LEU B 1 112 ? 16.141 -2.643 -16.906 1 97.19 112 LEU B C 1
ATOM 3033 O O . LEU B 1 112 ? 17.375 -2.496 -16.844 1 97.19 112 LEU B O 1
ATOM 3037 N N . VAL B 1 113 ? 15.305 -1.761 -17.359 1 95.88 113 VAL B N 1
ATOM 3038 C CA . VAL B 1 113 ? 15.789 -0.439 -17.766 1 95.88 113 VAL B CA 1
ATOM 3039 C C . VAL B 1 113 ? 14.961 0.639 -17.062 1 95.88 113 VAL B C 1
ATOM 3041 O O . VAL B 1 113 ? 13.727 0.586 -17.062 1 95.88 113 VAL B O 1
ATOM 3044 N N . GLY B 1 114 ? 15.625 1.548 -16.422 1 96.06 114 GLY B N 1
ATOM 3045 C CA . GLY B 1 114 ? 14.938 2.627 -15.719 1 96.06 114 GLY B CA 1
ATOM 3046 C C . GLY B 1 114 ? 15.633 3.967 -15.859 1 96.06 114 GLY B C 1
ATOM 3047 O O . GLY B 1 114 ? 16.844 4.02 -16.078 1 96.06 114 GLY B O 1
ATOM 3048 N N . GLN B 1 115 ? 14.781 4.977 -15.742 1 95.38 115 GLN B N 1
ATOM 3049 C CA . GLN B 1 115 ? 15.281 6.348 -15.75 1 95.38 115 GLN B CA 1
ATOM 3050 C C . GLN B 1 115 ? 14.516 7.223 -14.766 1 95.38 115 GLN B C 1
ATOM 3052 O O . GLN B 1 115 ? 13.312 7.031 -14.57 1 95.38 115 GLN B O 1
ATOM 3057 N N . LYS B 1 116 ? 15.281 8.125 -14.203 1 93.19 116 LYS B N 1
ATOM 3058 C CA . LYS B 1 116 ? 14.625 9.078 -13.312 1 93.19 116 LYS B CA 1
ATOM 3059 C C . LYS B 1 116 ? 13.656 9.969 -14.078 1 93.19 116 LYS B C 1
ATOM 3061 O O . LYS B 1 116 ? 12.555 10.25 -13.602 1 93.19 116 LYS B O 1
ATOM 3066 N N . ALA B 1 117 ? 14.062 10.461 -15.188 1 92 117 ALA B N 1
ATOM 3067 C CA . ALA B 1 117 ? 13.289 11.281 -16.125 1 92 117 ALA B CA 1
ATOM 3068 C C . ALA B 1 117 ? 13.797 11.117 -17.547 1 92 117 ALA B C 1
ATOM 3070 O O . ALA B 1 117 ? 14.906 10.617 -17.766 1 92 117 ALA B O 1
ATOM 3071 N N . LYS B 1 118 ? 12.938 11.539 -18.406 1 88.44 118 LYS B N 1
ATOM 3072 C CA . LYS B 1 118 ? 13.367 11.461 -19.797 1 88.44 118 LYS B CA 1
ATOM 3073 C C . LYS B 1 118 ? 14.672 12.227 -20.016 1 88.44 118 LYS B C 1
ATOM 3075 O O . LYS B 1 118 ? 14.82 13.352 -19.547 1 88.44 118 LYS B O 1
ATOM 3080 N N . GLY B 1 119 ? 15.633 11.672 -20.625 1 88.56 119 GLY B N 1
ATOM 3081 C CA . GLY B 1 119 ? 16.891 12.328 -20.922 1 88.56 119 GLY B CA 1
ATOM 3082 C C . GLY B 1 119 ? 17.969 12.07 -19.875 1 88.56 119 GLY B C 1
ATOM 3083 O O . GLY B 1 119 ? 19.125 12.43 -20.078 1 88.56 119 GLY B O 1
ATOM 3084 N N . THR B 1 120 ? 17.578 11.539 -18.766 1 90.75 120 THR B N 1
ATOM 3085 C CA . THR B 1 120 ? 18.562 11.219 -17.734 1 90.75 120 THR B CA 1
ATOM 3086 C C . THR B 1 120 ? 19.234 9.875 -18.031 1 90.75 120 THR B C 1
ATOM 3088 O O . THR B 1 120 ? 18.75 9.109 -18.859 1 90.75 120 THR B O 1
ATOM 3091 N N . PRO B 1 121 ? 20.312 9.68 -17.438 1 92.19 121 PRO B N 1
ATOM 3092 C CA . PRO B 1 121 ? 21.031 8.422 -17.656 1 92.19 121 PRO B CA 1
ATOM 3093 C C . PRO B 1 121 ? 20.172 7.195 -17.375 1 92.19 121 PRO B C 1
ATOM 3095 O O . PRO B 1 121 ? 19.375 7.199 -16.438 1 92.19 121 PRO B O 1
ATOM 3098 N N . LYS B 1 122 ? 20.484 6.215 -18.203 1 93.94 122 LYS B N 1
ATOM 3099 C CA . LYS B 1 122 ? 19.703 4.984 -18.094 1 93.94 122 LYS B CA 1
ATOM 3100 C C . LYS B 1 122 ? 20.375 4 -17.141 1 93.94 122 LYS B C 1
ATOM 3102 O O . LYS B 1 122 ? 21.578 3.807 -17.188 1 93.94 122 LYS B O 1
ATOM 3107 N N . PHE B 1 123 ? 19.578 3.484 -16.297 1 95 123 PHE B N 1
ATOM 3108 C CA . PHE B 1 123 ? 19.984 2.402 -15.406 1 95 123 PHE B CA 1
ATOM 3109 C C . PHE B 1 123 ? 19.578 1.05 -15.977 1 95 123 PHE B C 1
ATOM 3111 O O . PHE B 1 123 ? 18.391 0.802 -16.203 1 95 123 PHE B O 1
ATOM 3118 N N . ARG B 1 124 ? 20.578 0.236 -16.234 1 94.81 124 ARG B N 1
ATOM 3119 C CA . ARG B 1 124 ? 20.312 -1.063 -16.844 1 94.81 124 ARG B CA 1
ATOM 3120 C C . ARG B 1 124 ? 20.828 -2.197 -15.961 1 94.81 124 ARG B C 1
ATOM 3122 O O . ARG B 1 124 ? 21.953 -2.143 -15.477 1 94.81 124 ARG B O 1
ATOM 3129 N N . VAL B 1 125 ? 19.969 -3.221 -15.828 1 96.25 125 VAL B N 1
ATOM 3130 C CA . VAL B 1 125 ? 20.375 -4.359 -15.008 1 96.25 125 VAL B CA 1
ATOM 3131 C C . VAL B 1 125 ? 19.891 -5.656 -15.656 1 96.25 125 VAL B C 1
ATOM 3133 O O . VAL B 1 125 ? 18.75 -5.746 -16.109 1 96.25 125 VAL B O 1
ATOM 3136 N N . LYS B 1 126 ? 20.781 -6.605 -15.688 1 96 126 LYS B N 1
ATOM 3137 C CA . LYS B 1 126 ? 20.406 -7.941 -16.141 1 96 126 LYS B CA 1
ATOM 3138 C C . LYS B 1 126 ? 19.672 -8.703 -15.047 1 96 126 LYS B C 1
ATOM 3140 O O . LYS B 1 126 ? 20.047 -8.641 -13.875 1 96 126 LYS B O 1
ATOM 3145 N N . LEU B 1 127 ? 18.703 -9.484 -15.469 1 98 127 LEU B N 1
ATOM 3146 C CA . LEU B 1 127 ? 17.891 -10.195 -14.5 1 98 127 LEU B CA 1
ATOM 3147 C C . LEU B 1 127 ? 18.047 -11.703 -14.656 1 98 127 LEU B C 1
ATOM 3149 O O . LEU B 1 127 ? 18.359 -12.195 -15.742 1 98 127 LEU B O 1
ATOM 3153 N N . THR B 1 128 ? 17.844 -12.344 -13.555 1 97.69 128 THR B N 1
ATOM 3154 C CA . THR B 1 128 ? 17.859 -13.805 -13.531 1 97.69 128 THR B CA 1
ATOM 3155 C C . THR B 1 128 ? 16.469 -14.352 -13.242 1 97.69 128 THR B C 1
ATOM 3157 O O . THR B 1 128 ? 15.766 -13.859 -12.359 1 97.69 128 THR B O 1
ATOM 3160 N N . LYS B 1 129 ? 16.141 -15.344 -13.953 1 95.38 129 LYS B N 1
ATOM 3161 C CA . LYS B 1 129 ? 14.797 -15.906 -13.828 1 95.38 129 LYS B CA 1
ATOM 3162 C C . LYS B 1 129 ? 14.688 -16.797 -12.594 1 95.38 129 LYS B C 1
ATOM 3164 O O . LYS B 1 129 ? 15.594 -17.578 -12.297 1 95.38 129 LYS B O 1
ATOM 3169 N N . LEU B 1 130 ? 13.617 -16.609 -11.891 1 96.06 130 LEU B N 1
ATOM 3170 C CA . LEU B 1 130 ? 13.266 -17.5 -10.781 1 96.06 130 LEU B CA 1
ATOM 3171 C C . LEU B 1 130 ? 12.18 -18.484 -11.195 1 96.06 130 LEU B C 1
ATOM 3173 O O . LEU B 1 130 ? 11.273 -18.125 -11.953 1 96.06 130 LEU B O 1
ATOM 3177 N N . GLN B 1 131 ? 12.281 -19.734 -10.625 1 91.88 131 GLN B N 1
ATOM 3178 C CA . GLN B 1 131 ? 11.289 -20.75 -10.938 1 91.88 131 GLN B CA 1
ATOM 3179 C C . GLN B 1 131 ? 10.875 -21.516 -9.688 1 91.88 131 GLN B C 1
ATOM 3181 O O . GLN B 1 131 ? 11.539 -21.438 -8.648 1 91.88 131 GLN B O 1
ATOM 3186 N N . GLY B 1 132 ? 9.711 -22.172 -9.797 1 89 132 GLY B N 1
ATOM 3187 C CA . GLY B 1 132 ? 9.25 -23.031 -8.719 1 89 132 GLY B CA 1
ATOM 3188 C C . GLY B 1 132 ? 8.969 -22.266 -7.434 1 89 132 GLY B C 1
ATOM 3189 O O . GLY B 1 132 ? 8.367 -21.188 -7.461 1 89 132 GLY B O 1
ATOM 3190 N N . ILE B 1 133 ? 9.453 -22.766 -6.371 1 89.62 133 ILE B N 1
ATOM 3191 C CA . ILE B 1 133 ? 9.156 -22.25 -5.035 1 89.62 133 ILE B CA 1
ATOM 3192 C C . ILE B 1 133 ? 9.82 -20.891 -4.844 1 89.62 133 ILE B C 1
ATOM 3194 O O . ILE B 1 133 ? 9.281 -20.016 -4.168 1 89.62 133 ILE B O 1
ATOM 3198 N N . ALA B 1 134 ? 10.945 -20.75 -5.438 1 94.56 134 ALA B N 1
ATOM 3199 C CA . ALA B 1 134 ? 11.648 -19.484 -5.32 1 94.56 134 ALA B CA 1
ATOM 3200 C C . ALA B 1 134 ? 10.828 -18.344 -5.934 1 94.56 134 ALA B C 1
ATOM 3202 O O . ALA B 1 134 ? 10.812 -17.234 -5.41 1 94.56 134 ALA B O 1
ATOM 3203 N N . ALA B 1 135 ? 10.211 -18.641 -7.035 1 94.38 135 ALA B N 1
ATOM 3204 C CA . ALA B 1 135 ? 9.375 -17.641 -7.695 1 94.38 135 ALA B CA 1
ATOM 3205 C C . ALA B 1 135 ? 8.156 -17.297 -6.84 1 94.38 135 ALA B C 1
ATOM 3207 O O . ALA B 1 135 ? 7.824 -16.125 -6.66 1 94.38 135 ALA B O 1
ATOM 3208 N N . THR B 1 136 ? 7.547 -18.297 -6.273 1 92.56 136 THR B N 1
ATOM 3209 C CA . THR B 1 136 ? 6.359 -18.078 -5.457 1 92.56 136 THR B CA 1
ATOM 3210 C C . THR B 1 136 ? 6.719 -17.344 -4.168 1 92.56 136 THR B C 1
ATOM 3212 O O . THR B 1 136 ? 5.953 -16.5 -3.693 1 92.56 136 THR B O 1
ATOM 3215 N N . ASP B 1 137 ? 7.879 -17.641 -3.672 1 95 137 ASP B N 1
ATOM 3216 C CA . ASP B 1 137 ? 8.359 -16.922 -2.494 1 95 137 ASP B CA 1
ATOM 3217 C C . ASP B 1 137 ? 8.539 -15.438 -2.787 1 95 137 ASP B C 1
ATOM 3219 O O . ASP B 1 137 ? 8.18 -14.594 -1.97 1 95 137 ASP B O 1
ATOM 3223 N N . ALA B 1 138 ? 9.078 -15.195 -3.898 1 96.81 138 ALA B N 1
ATOM 3224 C CA . ALA B 1 138 ? 9.289 -13.797 -4.285 1 96.81 138 ALA B CA 1
ATOM 3225 C C . ALA B 1 138 ? 7.961 -13.07 -4.445 1 96.81 138 ALA B C 1
ATOM 3227 O O . ALA B 1 138 ? 7.809 -11.93 -3.986 1 96.81 138 ALA B O 1
ATOM 3228 N N . MET B 1 139 ? 7.043 -13.703 -5.07 1 96.44 139 MET B N 1
ATOM 3229 C CA . MET B 1 139 ? 5.719 -13.117 -5.242 1 96.44 139 MET B CA 1
ATOM 3230 C C . MET B 1 139 ? 5.082 -12.805 -3.893 1 96.44 139 MET B C 1
ATOM 3232 O O . MET B 1 139 ? 4.559 -11.711 -3.686 1 96.44 139 MET B O 1
ATOM 3236 N N . GLY B 1 140 ? 5.168 -13.805 -3.068 1 96 140 GLY B N 1
ATOM 3237 C CA . GLY B 1 140 ? 4.621 -13.617 -1.733 1 96 140 GLY B CA 1
ATOM 3238 C C . GLY B 1 140 ? 5.312 -12.516 -0.957 1 96 140 GLY B C 1
ATOM 3239 O O . GLY B 1 140 ? 4.652 -11.703 -0.305 1 96 140 GLY B O 1
ATOM 3240 N N . THR B 1 141 ? 6.555 -12.469 -1.023 1 96.06 141 THR B N 1
ATOM 3241 C CA . THR B 1 141 ? 7.336 -11.477 -0.284 1 96.06 141 THR B CA 1
ATOM 3242 C C . THR B 1 141 ? 6.988 -10.062 -0.744 1 96.06 141 THR B C 1
ATOM 3244 O O . THR B 1 141 ? 6.77 -9.172 0.081 1 96.06 141 THR B O 1
ATOM 3247 N N . ILE B 1 142 ? 6.918 -9.875 -2.012 1 97.44 142 ILE B N 1
ATOM 3248 C CA . ILE B 1 142 ? 6.582 -8.562 -2.555 1 97.44 142 ILE B CA 1
ATOM 3249 C C . ILE B 1 142 ? 5.227 -8.109 -2.016 1 97.44 142 ILE B C 1
ATOM 3251 O O . ILE B 1 142 ? 5.082 -6.98 -1.544 1 97.44 142 ILE B O 1
ATOM 3255 N N . SER B 1 143 ? 4.332 -8.992 -2.039 1 97.44 143 SER B N 1
ATOM 3256 C CA . SER B 1 143 ? 2.959 -8.648 -1.696 1 97.44 143 SER B CA 1
ATOM 3257 C C . SER B 1 143 ? 2.801 -8.438 -0.194 1 97.44 143 SER B C 1
ATOM 3259 O O . SER B 1 143 ? 2.176 -7.465 0.239 1 97.44 143 SER B O 1
ATOM 3261 N N . VAL B 1 144 ? 3.385 -9.297 0.577 1 96.12 144 VAL B N 1
ATOM 3262 C CA . VAL B 1 144 ? 3.238 -9.203 2.025 1 96.12 144 VAL B CA 1
ATOM 3263 C C . VAL B 1 144 ? 3.957 -7.961 2.541 1 96.12 144 VAL B C 1
ATOM 3265 O O . VAL B 1 144 ? 3.424 -7.23 3.379 1 96.12 144 VAL B O 1
ATOM 3268 N N . GLU B 1 145 ? 5.117 -7.742 2.062 1 96.5 145 GLU B N 1
ATOM 3269 C CA . GLU B 1 145 ? 5.859 -6.562 2.494 1 96.5 145 GLU B CA 1
ATOM 3270 C C . GLU B 1 145 ? 5.164 -5.277 2.045 1 96.5 145 GLU B C 1
ATOM 3272 O O . GLU B 1 145 ? 5.121 -4.297 2.791 1 96.5 145 GLU B O 1
ATOM 3277 N N . MET B 1 146 ? 4.723 -5.293 0.868 1 96.5 146 MET B N 1
ATOM 3278 C CA . MET B 1 146 ? 3.963 -4.141 0.39 1 96.5 146 MET B CA 1
ATOM 3279 C C . MET B 1 146 ? 2.756 -3.875 1.282 1 96.5 146 MET B C 1
ATOM 3281 O O . MET B 1 146 ? 2.477 -2.727 1.631 1 96.5 146 MET B O 1
ATOM 3285 N N . PHE B 1 147 ? 2.068 -4.918 1.625 1 96.62 147 PHE B N 1
ATOM 3286 C CA . PHE B 1 147 ? 0.9 -4.773 2.484 1 96.62 147 PHE B CA 1
ATOM 3287 C C . PHE B 1 147 ? 1.288 -4.164 3.828 1 96.62 147 PHE B C 1
ATOM 3289 O O . PHE B 1 147 ? 0.578 -3.307 4.355 1 96.62 147 PHE B O 1
ATOM 3296 N N . ASN B 1 148 ? 2.334 -4.609 4.359 1 94.88 148 ASN B N 1
ATOM 3297 C CA . ASN B 1 148 ? 2.787 -4.094 5.645 1 94.88 148 ASN B CA 1
ATOM 3298 C C . ASN B 1 148 ? 3.055 -2.594 5.582 1 94.88 148 ASN B C 1
ATOM 3300 O O . ASN B 1 148 ? 2.66 -1.849 6.48 1 94.88 148 ASN B O 1
ATOM 3304 N N . VAL B 1 149 ? 3.734 -2.172 4.574 1 93.94 149 VAL B N 1
ATOM 3305 C CA . VAL B 1 149 ? 4.02 -0.749 4.422 1 93.94 149 VAL B CA 1
ATOM 3306 C C . VAL B 1 149 ? 2.723 0.013 4.16 1 93.94 149 VAL B C 1
ATOM 3308 O O . VAL B 1 149 ? 2.523 1.11 4.688 1 93.94 149 VAL B O 1
ATOM 3311 N N . PHE B 1 150 ? 1.877 -0.59 3.33 1 92.88 150 PHE B N 1
ATOM 3312 C CA . PHE B 1 150 ? 0.563 -0.031 3.037 1 92.88 150 PHE B CA 1
ATOM 3313 C C . PHE B 1 150 ? -0.209 0.24 4.324 1 92.88 150 PHE B C 1
ATOM 3315 O O . PHE B 1 150 ? -0.759 1.328 4.508 1 92.88 150 PHE B O 1
ATOM 3322 N N . ARG B 1 151 ? -0.22 -0.724 5.105 1 92.25 151 ARG B N 1
ATOM 3323 C CA . ARG B 1 151 ? -0.959 -0.592 6.355 1 92.25 151 ARG B CA 1
ATOM 3324 C C . ARG B 1 151 ? -0.366 0.509 7.227 1 92.25 151 ARG B C 1
ATOM 3326 O O . ARG B 1 151 ? -1.101 1.28 7.848 1 92.25 151 ARG B O 1
ATOM 3333 N N . SER B 1 152 ? 0.878 0.584 7.328 1 92.62 152 SER B N 1
ATOM 3334 C CA . SER B 1 152 ? 1.558 1.617 8.102 1 92.62 152 SER B CA 1
ATOM 3335 C C . SER B 1 152 ? 1.266 3.008 7.547 1 92.62 152 SER B C 1
ATOM 3337 O O . SER B 1 152 ? 1.016 3.945 8.305 1 92.62 152 SER B O 1
ATOM 3339 N N . GLN B 1 153 ? 1.287 3.111 6.285 1 93.06 153 GLN B N 1
ATOM 3340 C CA . GLN B 1 153 ? 1.003 4.383 5.633 1 93.06 153 GLN B CA 1
ATOM 3341 C C . GLN B 1 153 ? -0.44 4.816 5.879 1 93.06 153 GLN B C 1
ATOM 3343 O O . GLN B 1 153 ? -0.712 6.004 6.074 1 93.06 153 GLN B O 1
ATOM 3348 N N . ALA B 1 154 ? -1.269 3.832 5.789 1 91.69 154 ALA B N 1
ATOM 3349 C CA . ALA B 1 154 ? -2.672 4.137 6.055 1 91.69 154 ALA B CA 1
ATOM 3350 C C . ALA B 1 154 ? -2.852 4.703 7.461 1 91.69 154 ALA B C 1
ATOM 3352 O O . ALA B 1 154 ? -3.598 5.66 7.664 1 91.69 154 ALA B O 1
ATOM 3353 N N . ALA B 1 155 ? -2.209 4.145 8.359 1 92.69 155 ALA B N 1
ATOM 3354 C CA . ALA B 1 155 ? -2.268 4.625 9.742 1 92.69 155 ALA B CA 1
ATOM 3355 C C . ALA B 1 155 ? -1.676 6.027 9.859 1 92.69 155 ALA B C 1
ATOM 3357 O O . ALA B 1 155 ? -2.234 6.887 10.539 1 92.69 155 ALA B O 1
ATOM 3358 N N . SER B 1 156 ? -0.579 6.23 9.211 1 95 156 SER B N 1
ATOM 3359 C CA . SER B 1 156 ? 0.062 7.543 9.219 1 95 156 SER B CA 1
ATOM 3360 C C . SER B 1 156 ? -0.841 8.602 8.594 1 95 156 SER B C 1
ATOM 3362 O O . SER B 1 156 ? -0.915 9.727 9.078 1 95 156 SER B O 1
ATOM 3364 N N . LEU B 1 157 ? -1.426 8.219 7.535 1 96.06 157 LEU B N 1
ATOM 3365 C CA . LEU B 1 157 ? -2.328 9.141 6.859 1 96.06 157 LEU B CA 1
ATOM 3366 C C . LEU B 1 157 ? -3.482 9.539 7.77 1 96.06 157 LEU B C 1
ATOM 3368 O O . LEU B 1 157 ? -3.842 10.719 7.848 1 96.06 157 LEU B O 1
ATOM 3372 N N . SER B 1 158 ? -4.012 8.547 8.398 1 94.69 158 SER B N 1
ATOM 3373 C CA . SER B 1 158 ? -5.094 8.82 9.336 1 94.69 158 SER B CA 1
ATOM 3374 C C . SER B 1 158 ? -4.641 9.781 10.438 1 94.69 158 SER B C 1
ATOM 3376 O O . SER B 1 158 ? -5.352 10.727 10.773 1 94.69 158 SER B O 1
ATOM 3378 N N . SER B 1 159 ? -3.527 9.602 10.969 1 96.31 159 SER B N 1
ATOM 3379 C CA . SER B 1 159 ? -2.979 10.453 12.023 1 96.31 159 SER B CA 1
ATOM 3380 C C . SER B 1 159 ? -2.721 11.867 11.516 1 96.31 159 SER B C 1
ATOM 3382 O O . SER B 1 159 ? -3.037 12.844 12.203 1 96.31 159 SER B O 1
ATOM 3384 N N . GLU B 1 160 ? -2.189 11.844 10.359 1 96.81 160 GLU B N 1
ATOM 3385 C CA . GLU B 1 160 ? -1.877 13.148 9.773 1 96.81 160 GLU B CA 1
ATOM 3386 C C . GLU B 1 160 ? -3.148 13.938 9.477 1 96.81 160 GLU B C 1
ATOM 3388 O O . GLU B 1 160 ? -3.182 15.156 9.641 1 96.81 160 GLU B O 1
ATOM 3393 N N . THR B 1 161 ? -4.094 13.312 9.062 1 96.94 161 THR B N 1
ATOM 3394 C CA . THR B 1 161 ? -5.375 13.961 8.797 1 96.94 161 THR B CA 1
ATOM 3395 C C . THR B 1 161 ? -5.977 14.516 10.086 1 96.94 161 THR B C 1
ATOM 3397 O O . THR B 1 161 ? -6.488 15.641 10.102 1 96.94 161 THR B O 1
ATOM 3400 N N . ALA B 1 162 ? -5.898 13.781 11.078 1 97.06 162 ALA B N 1
ATOM 3401 C CA . ALA B 1 162 ? -6.383 14.234 12.383 1 97.06 162 ALA B CA 1
ATOM 3402 C C . ALA B 1 162 ? -5.602 15.453 12.859 1 97.06 162 ALA B C 1
ATOM 3404 O O . ALA B 1 162 ? -6.188 16.406 13.383 1 97.06 162 ALA B O 1
ATOM 3405 N N . ARG B 1 163 ? -4.391 15.406 12.719 1 97 163 ARG B N 1
ATOM 3406 C CA . ARG B 1 163 ? -3.537 16.531 13.102 1 97 163 ARG B CA 1
ATOM 3407 C C . ARG B 1 163 ? -3.889 17.781 12.305 1 97 163 ARG B C 1
ATOM 3409 O O . ARG B 1 163 ? -3.957 18.875 12.859 1 97 163 ARG B O 1
ATOM 3416 N N . THR B 1 164 ? -4.074 17.562 11.094 1 97.56 164 THR B N 1
ATOM 3417 C CA . THR B 1 164 ? -4.434 18.672 10.219 1 97.56 164 THR B CA 1
ATOM 3418 C C . THR B 1 164 ? -5.738 19.328 10.672 1 97.56 164 THR B C 1
ATOM 3420 O O . THR B 1 164 ? -5.848 20.547 10.711 1 97.56 164 THR B O 1
ATOM 3423 N N . LEU B 1 165 ? -6.617 18.547 10.984 1 97.56 165 LEU B N 1
ATOM 3424 C CA . LEU B 1 165 ? -7.895 19.047 11.461 1 97.56 165 LEU B CA 1
ATOM 3425 C C . LEU B 1 165 ? -7.719 19.828 12.766 1 97.56 165 LEU B C 1
ATOM 3427 O O . LEU B 1 165 ? -8.305 20.891 12.945 1 97.56 165 LEU B O 1
ATOM 3431 N N . GLN B 1 166 ? -6.984 19.328 13.586 1 97.38 166 GLN B N 1
ATOM 3432 C CA . GLN B 1 166 ? -6.707 19.984 14.859 1 97.38 166 GLN B CA 1
ATOM 3433 C C . GLN B 1 166 ? -6.031 21.328 14.648 1 97.38 166 GLN B C 1
ATOM 3435 O O . GLN B 1 166 ? -6.422 22.328 15.25 1 97.38 166 GLN B O 1
ATOM 3440 N N . LEU B 1 167 ? -5.066 21.281 13.805 1 97.75 167 LEU B N 1
ATOM 3441 C CA . LEU B 1 167 ? -4.324 22.516 13.531 1 97.75 167 LEU B CA 1
ATOM 3442 C C . LEU B 1 167 ? -5.211 23.531 12.828 1 97.75 167 LEU B C 1
ATOM 3444 O O . LEU B 1 167 ? -5.094 24.734 13.086 1 97.75 167 LEU B O 1
ATOM 3448 N N . SER B 1 168 ? -6.008 23.047 11.992 1 97.56 168 SER B N 1
ATOM 3449 C CA . SER B 1 168 ? -6.938 23.953 11.312 1 97.56 168 SER B CA 1
ATOM 3450 C C . SER B 1 168 ? -7.867 24.641 12.312 1 97.56 168 SER B C 1
ATOM 3452 O O . SER B 1 168 ? -8.086 25.844 12.234 1 97.56 168 SER B O 1
ATOM 3454 N N . THR B 1 169 ? -8.32 23.859 13.195 1 97.69 169 THR B N 1
ATOM 3455 C CA . THR B 1 169 ? -9.188 24.406 14.234 1 97.69 169 THR B CA 1
ATOM 3456 C C . THR B 1 169 ? -8.43 25.391 15.109 1 97.69 169 THR B C 1
ATOM 3458 O O . THR B 1 169 ? -8.93 26.484 15.406 1 97.69 169 THR B O 1
ATOM 3461 N N . ALA B 1 170 ? -7.301 25.016 15.5 1 97.12 170 ALA B N 1
ATOM 3462 C CA . ALA B 1 170 ? -6.473 25.891 16.312 1 97.12 170 ALA B CA 1
ATOM 3463 C C . ALA B 1 170 ? -6.164 27.188 15.586 1 97.12 170 ALA B C 1
ATOM 3465 O O . ALA B 1 170 ? -6.18 28.266 16.188 1 97.12 170 ALA B O 1
ATOM 3466 N N . PHE B 1 171 ? -5.879 27.062 14.383 1 97.5 171 PHE B N 1
ATOM 3467 C CA . PHE B 1 171 ? -5.598 28.234 13.539 1 97.5 171 PHE B CA 1
ATOM 3468 C C . PHE B 1 171 ? -6.793 29.172 13.516 1 97.5 171 PHE B C 1
ATOM 3470 O O . PHE B 1 171 ? -6.637 30.391 13.703 1 97.5 171 PHE B O 1
ATOM 3477 N N . LEU B 1 172 ? -7.879 28.625 13.312 1 97.5 172 LEU B N 1
ATOM 3478 C CA . LEU B 1 172 ? -9.086 29.453 13.242 1 97.5 172 LEU B CA 1
ATOM 3479 C C . LEU B 1 172 ? -9.359 30.125 14.578 1 97.5 172 LEU B C 1
ATOM 3481 O O . LEU B 1 172 ? -9.781 31.281 14.617 1 97.5 172 LEU B O 1
ATOM 3485 N N . HIS B 1 173 ? -9.125 29.453 15.586 1 97.25 173 HIS B N 1
ATOM 3486 C CA . HIS B 1 173 ? -9.297 30.031 16.922 1 97.25 173 HIS B CA 1
ATOM 3487 C C . HIS B 1 173 ? -8.336 31.188 17.141 1 97.25 173 HIS B C 1
ATOM 3489 O O . HIS B 1 173 ? -8.742 32.25 17.656 1 97.25 173 HIS B O 1
ATOM 3495 N N . GLU B 1 174 ? -7.148 30.953 16.734 1 97.19 174 GLU B N 1
ATOM 3496 C CA . GLU B 1 174 ? -6.148 32 16.922 1 97.19 174 GLU B CA 1
ATOM 3497 C C . GLU B 1 174 ? -6.434 33.188 16 1 97.19 174 GLU B C 1
ATOM 3499 O O . GLU B 1 174 ? -6.215 34.344 16.391 1 97.19 174 GLU B O 1
ATOM 3504 N N . LYS B 1 175 ? -6.871 32.906 14.922 1 96.88 175 LYS B N 1
ATOM 3505 C CA . LYS B 1 175 ? -7.254 33.969 14.008 1 96.88 175 LYS B CA 1
ATOM 3506 C C . LYS B 1 175 ? -8.406 34.812 14.57 1 96.88 175 LYS B C 1
ATOM 3508 O O . LYS B 1 175 ? -8.375 36.031 14.531 1 96.88 175 LYS B O 1
ATOM 3513 N N . ALA B 1 176 ? -9.336 34.156 15.086 1 97.38 176 ALA B N 1
ATOM 3514 C CA . ALA B 1 176 ? -10.469 34.812 15.711 1 97.38 176 ALA B CA 1
ATOM 3515 C C . ALA B 1 176 ? -10.016 35.656 16.906 1 97.38 176 ALA B C 1
ATOM 3517 O O . ALA B 1 176 ? -10.484 36.781 17.109 1 97.38 176 ALA B O 1
ATOM 3518 N N . ARG B 1 177 ? -9.195 35.062 17.656 1 96.88 177 ARG B N 1
ATOM 3519 C CA . ARG B 1 177 ? -8.633 35.781 18.797 1 96.88 177 ARG B CA 1
ATOM 3520 C C . ARG B 1 177 ? -7.918 37.062 18.344 1 96.88 177 ARG B C 1
ATOM 3522 O O . ARG B 1 177 ? -8.133 38.125 18.922 1 96.88 177 ARG B O 1
ATOM 3529 N N . ALA B 1 178 ? -7.148 36.969 17.359 1 96.5 178 ALA B N 1
ATOM 3530 C CA . ALA B 1 178 ? -6.402 38.094 16.828 1 96.5 178 ALA B CA 1
ATOM 3531 C C . ALA B 1 178 ? -7.348 39.156 16.281 1 96.5 178 ALA B C 1
ATOM 3533 O O . ALA B 1 178 ? -7.133 40.344 16.469 1 96.5 178 ALA B O 1
ATOM 3534 N N . ASP B 1 179 ? -8.297 38.719 15.656 1 96.75 179 ASP B N 1
ATOM 3535 C CA . ASP B 1 179 ? -9.266 39.656 15.086 1 96.75 179 ASP B CA 1
ATOM 3536 C C . ASP B 1 179 ? -10.008 40.406 16.172 1 96.75 179 ASP B C 1
ATOM 3538 O O . ASP B 1 179 ? -10.234 41.625 16.062 1 96.75 179 ASP B O 1
ATOM 3542 N N . VAL B 1 180 ? -10.367 39.75 17.219 1 96.69 180 VAL B N 1
ATOM 3543 C CA . VAL B 1 180 ? -11.039 40.375 18.359 1 96.69 180 VAL B CA 1
ATOM 3544 C C . VAL B 1 180 ? -10.102 41.375 19.016 1 96.69 180 VAL B C 1
ATOM 3546 O O . VAL B 1 180 ? -10.508 42.5 19.344 1 96.69 180 VAL B O 1
ATOM 3549 N N . LEU B 1 181 ? -8.883 41 19.156 1 96.44 181 LEU B N 1
ATOM 3550 C CA . LEU B 1 181 ? -7.891 41.906 19.75 1 96.44 181 LEU B CA 1
ATOM 3551 C C . LEU B 1 181 ? -7.656 43.125 18.875 1 96.44 181 LEU B C 1
ATOM 3553 O O . LEU B 1 181 ? -7.539 44.219 19.375 1 96.44 181 LEU B O 1
ATOM 3557 N N . GLN B 1 182 ? -7.641 42.875 17.594 1 95.62 182 GLN B N 1
ATOM 3558 C CA . GLN B 1 182 ? -7.477 43.969 16.641 1 95.62 182 GLN B CA 1
ATOM 3559 C C . GLN B 1 182 ? -8.664 44.938 16.703 1 95.62 182 GLN B C 1
ATOM 3561 O O . GLN B 1 182 ? -8.484 46.156 16.656 1 95.62 182 GLN B O 1
ATOM 3566 N N . GLU B 1 183 ? -9.789 44.438 16.891 1 95.25 183 GLU B N 1
ATOM 3567 C CA . GLU B 1 183 ? -10.984 45.25 17 1 95.25 183 GLU B CA 1
ATOM 3568 C C . GLU B 1 183 ? -10.953 46.094 18.266 1 95.25 183 GLU B C 1
ATOM 3570 O O . GLU B 1 183 ? -11.328 47.281 18.25 1 95.25 183 GLU B O 1
ATOM 3575 N N . ARG B 1 184 ? -10.547 45.531 19.328 1 93.31 184 ARG B N 1
ATOM 3576 C CA . ARG B 1 184 ? -10.438 46.25 20.594 1 93.31 184 ARG B CA 1
ATOM 3577 C C . ARG B 1 184 ? -9.406 47.344 20.516 1 93.31 184 ARG B C 1
ATOM 3579 O O . ARG B 1 184 ? -9.625 48.438 21.031 1 93.31 184 ARG B O 1
ATOM 3586 N N . LEU B 1 185 ? -8.359 47.031 19.875 1 92.75 185 LEU B N 1
ATOM 3587 C CA . LEU B 1 185 ? -7.297 48.031 19.719 1 92.75 185 LEU B CA 1
ATOM 3588 C C . LEU B 1 185 ? -7.758 49.188 18.828 1 92.75 185 LEU B C 1
ATOM 3590 O O . LEU B 1 185 ? -7.473 50.344 19.109 1 92.75 185 LEU B O 1
ATOM 3594 N N . ASP B 1 186 ? -8.453 48.875 17.766 1 91.88 186 ASP B N 1
ATOM 3595 C CA . ASP B 1 186 ? -8.977 49.875 16.859 1 91.88 186 ASP B CA 1
ATOM 3596 C C . ASP B 1 186 ? -10.008 50.75 17.562 1 91.88 186 ASP B C 1
ATOM 3598 O O . ASP B 1 186 ? -10.07 51.969 17.328 1 91.88 186 ASP B O 1
ATOM 3602 N N . ALA B 1 187 ? -10.766 50.25 18.484 1 88.5 187 ALA B N 1
ATOM 3603 C CA . ALA B 1 187 ? -11.766 51 19.25 1 88.5 187 ALA B CA 1
ATOM 3604 C C . ALA B 1 187 ? -11.109 51.969 20.219 1 88.5 187 ALA B C 1
ATOM 3606 O O . ALA B 1 187 ? -11.578 53.094 20.406 1 88.5 187 ALA B O 1
ATOM 3607 N N . LEU B 1 188 ? -10 51.625 20.719 1 85.38 188 LEU B N 1
ATOM 3608 C CA . LEU B 1 188 ? -9.273 52.469 21.656 1 85.38 188 LEU B CA 1
ATOM 3609 C C . LEU B 1 188 ? -8.547 53.594 20.922 1 85.38 188 LEU B C 1
ATOM 3611 O O . LEU B 1 188 ? -8.438 54.719 21.438 1 85.38 188 LEU B O 1
ATOM 3615 N N . SER B 1 189 ? -8.148 53.344 19.797 1 79.38 189 SER B N 1
ATOM 3616 C CA . SER B 1 189 ? -7.457 54.344 19 1 79.38 189 SER B CA 1
ATOM 3617 C C . SER B 1 189 ? -8.438 55.375 18.438 1 79.38 189 SER B C 1
ATOM 3619 O O . SER B 1 189 ? -8.125 56.562 18.359 1 79.38 189 SER B O 1
ATOM 3621 N N . PHE B 1 190 ? -9.57 54.938 18.078 1 76.38 190 PHE B N 1
ATOM 3622 C CA . PHE B 1 190 ? -10.602 55.844 17.562 1 76.38 190 PHE B CA 1
ATOM 3623 C C . PHE B 1 190 ? -11.117 56.75 18.672 1 76.38 190 PHE B C 1
ATOM 3625 O O . PHE B 1 190 ? -11.328 57.938 18.453 1 76.38 190 PHE B O 1
ATOM 3632 N N . ASN B 1 191 ? -11.227 56.406 19.844 1 68.25 191 ASN B N 1
ATOM 3633 C CA . ASN B 1 191 ? -11.672 57.219 20.969 1 68.25 191 ASN B CA 1
ATOM 3634 C C . ASN B 1 191 ? -10.625 58.25 21.391 1 68.25 191 ASN B C 1
ATOM 3636 O O . ASN B 1 191 ? -10.961 59.344 21.781 1 68.25 191 ASN B O 1
ATOM 3640 N N . LYS B 1 192 ? -9.477 58.156 21.219 1 61.88 192 LYS B N 1
ATOM 3641 C CA . LYS B 1 192 ? -8.414 59.125 21.5 1 61.88 192 LYS B CA 1
ATOM 3642 C C . LYS B 1 192 ? -8.383 60.219 20.438 1 61.88 192 LYS B C 1
ATOM 3644 O O . LYS B 1 192 ? -8.141 61.375 20.766 1 61.88 192 LYS B O 1
ATOM 3649 N N . LYS B 1 193 ? -8.727 60.031 19.297 1 60.56 193 LYS B N 1
ATOM 3650 C CA . LYS B 1 193 ? -8.773 61.031 18.25 1 60.56 193 LYS B CA 1
ATOM 3651 C C . LYS B 1 193 ? -10 61.938 18.406 1 60.56 193 LYS B C 1
ATOM 3653 O O . LYS B 1 193 ? -9.922 63.125 18.203 1 60.56 193 LYS B O 1
ATOM 3658 N N . LYS B 1 194 ? -11.039 61.594 18.922 1 61.97 194 LYS B N 1
ATOM 3659 C CA . LYS B 1 194 ? -12.219 62.406 19.156 1 61.97 194 LYS B CA 1
ATOM 3660 C C . LYS B 1 194 ? -12.039 63.312 20.375 1 61.97 194 LYS B C 1
ATOM 3662 O O . LYS B 1 194 ? -12.531 64.438 20.406 1 61.97 194 LYS B O 1
ATOM 3667 N N . SER B 1 195 ? -11.352 62.938 21.344 1 58.47 195 SER B N 1
ATOM 3668 C CA . SER B 1 195 ? -11.172 63.75 22.547 1 58.47 195 SER B CA 1
ATOM 3669 C C . SER B 1 195 ? -10.164 64.875 22.297 1 58.47 195 SER B C 1
ATOM 3671 O O . SER B 1 195 ? -10.258 65.938 22.906 1 58.47 195 SER B O 1
ATOM 3673 N N . ARG B 1 196 ? -9.344 64.875 21.406 1 56.44 196 ARG B N 1
ATOM 3674 C CA . ARG B 1 196 ? -8.422 65.938 21.094 1 56.44 196 ARG B CA 1
ATOM 3675 C C . ARG B 1 196 ? -9.094 67 20.219 1 56.44 196 ARG B C 1
ATOM 3677 O O . ARG B 1 196 ? -8.617 68.125 20.125 1 56.44 196 ARG B O 1
ATOM 3684 N N . PHE B 1 197 ? -10.148 66.75 19.641 1 53.28 197 PHE B N 1
ATOM 3685 C CA . PHE B 1 197 ? -10.805 67.75 18.828 1 53.28 197 PHE B CA 1
ATOM 3686 C C . PHE B 1 197 ? -11.938 68.438 19.594 1 53.28 197 PHE B C 1
ATOM 3688 O O . PHE B 1 197 ? -13.016 68.625 19.047 1 53.28 197 PHE B O 1
ATOM 3695 N N . ARG B 1 198 ? -11.938 68.5 20.922 1 50.12 198 ARG B N 1
ATOM 3696 C CA . ARG B 1 198 ? -12.82 69.5 21.484 1 50.12 198 ARG B CA 1
ATOM 3697 C C . ARG B 1 198 ? -12.227 70.875 21.281 1 50.12 198 ARG B C 1
ATOM 3699 O O . ARG B 1 198 ? -11.133 71.188 21.781 1 50.12 198 ARG B O 1
ATOM 3706 N N . PRO B 1 199 ? -12.57 71.688 20.359 1 49.59 199 PRO B N 1
ATOM 3707 C CA . PRO B 1 199 ? -12.18 73.125 20.328 1 49.59 199 PRO B CA 1
ATOM 3708 C C . PRO B 1 199 ? -12.312 73.75 21.688 1 49.59 199 PRO B C 1
ATOM 3710 O O . PRO B 1 199 ? -13.336 73.625 22.375 1 49.59 199 PRO B O 1
ATOM 3713 N N . MET B 1 200 ? -11.266 74.125 22.344 1 45.78 200 MET B N 1
ATOM 3714 C CA . MET B 1 200 ? -11.359 75.188 23.375 1 45.78 200 MET B CA 1
ATOM 3715 C C . MET B 1 200 ? -12.086 76.438 22.828 1 45.78 200 MET B C 1
ATOM 3717 O O . MET B 1 200 ? -11.57 77.125 21.938 1 45.78 200 MET B O 1
ATOM 3721 N N . LEU B 1 201 ? -13.305 76.625 22.766 1 43.34 201 LEU B N 1
ATOM 3722 C CA . LEU B 1 201 ? -14.008 77.875 22.594 1 43.34 201 LEU B CA 1
ATOM 3723 C C . LEU B 1 201 ? -13.422 78.938 23.5 1 43.34 201 LEU B C 1
ATOM 3725 O O . LEU B 1 201 ? -13.516 78.875 24.719 1 43.34 201 LEU B O 1
ATOM 3729 N N . ALA B 1 202 ? -12.297 79.562 23.078 1 41.56 202 ALA B N 1
ATOM 3730 C CA . ALA B 1 202 ? -11.969 80.875 23.609 1 41.56 202 ALA B CA 1
ATOM 3731 C C . ALA B 1 202 ? -13.219 81.75 23.719 1 41.56 202 ALA B C 1
ATOM 3733 O O . ALA B 1 202 ? -14 81.812 22.781 1 41.56 202 ALA B O 1
ATOM 3734 N N . PHE B 1 203 ? -13.703 82.062 24.891 1 40.56 203 PHE B N 1
ATOM 3735 C CA . PHE B 1 203 ? -14.664 83.125 25.234 1 40.56 203 PHE B CA 1
ATOM 3736 C C . PHE B 1 203 ? -14.305 84.438 24.547 1 40.56 203 PHE B C 1
ATOM 3738 O O . PHE B 1 203 ? -13.211 84.938 24.75 1 40.56 203 PHE B O 1
ATOM 3745 N N . ASP B 1 204 ? -14.773 84.688 23.375 1 37.84 204 ASP B N 1
ATOM 3746 C CA . ASP B 1 204 ? -14.844 86 22.688 1 37.84 204 ASP B CA 1
ATOM 3747 C C . ASP B 1 204 ? -15.18 87.125 23.641 1 37.84 204 ASP B C 1
ATOM 3749 O O . ASP B 1 204 ? -16.062 87 24.484 1 37.84 204 ASP B O 1
ATOM 3753 N N . ASP B 1 205 ? -14.266 87.938 23.906 1 38.84 205 ASP B N 1
ATOM 3754 C CA . ASP B 1 205 ? -14.5 89.312 24.406 1 38.84 205 ASP B CA 1
ATOM 3755 C C . ASP B 1 205 ? -15.711 89.938 23.719 1 38.84 205 ASP B C 1
ATOM 3757 O O . ASP B 1 205 ? -15.875 89.812 22.516 1 38.84 205 ASP B O 1
ATOM 3761 N N . PRO B 1 206 ? -16.828 90.312 24.438 1 42.75 206 PRO B N 1
ATOM 3762 C CA . PRO B 1 206 ? -18.141 90.812 23.984 1 42.75 206 PRO B CA 1
ATOM 3763 C C . PRO B 1 206 ? -18.016 92 23.016 1 42.75 206 PRO B C 1
ATOM 3765 O O . PRO B 1 206 ? -19.031 92.562 22.594 1 42.75 206 PRO B O 1
ATOM 3768 N N . THR B 1 207 ? -16.906 92.625 23.031 1 36.09 207 THR B N 1
ATOM 3769 C CA . THR B 1 207 ? -17.094 93.938 22.469 1 36.09 207 THR B CA 1
ATOM 3770 C C . THR B 1 207 ? -17.406 93.875 20.984 1 36.09 207 THR B C 1
ATOM 3772 O O . THR B 1 207 ? -17.719 94.875 20.344 1 36.09 207 THR B O 1
ATOM 3775 N N . MET B 1 208 ? -16.734 93.062 20.234 1 33.81 208 MET B N 1
ATOM 3776 C CA . MET B 1 208 ? -16.781 93.5 18.828 1 33.81 208 MET B CA 1
ATOM 3777 C C . MET B 1 208 ? -18.203 93.375 18.281 1 33.81 208 MET B C 1
ATOM 3779 O O . MET B 1 208 ? -18.984 92.562 18.734 1 33.81 208 MET B O 1
ATOM 3783 N N . THR B 1 209 ? -18.594 94.25 17.25 1 31.89 209 THR B N 1
ATOM 3784 C CA . THR B 1 209 ? -19.828 94.688 16.594 1 31.89 209 THR B CA 1
ATOM 3785 C C . THR B 1 209 ? -20.594 93.5 16 1 31.89 209 THR B C 1
ATOM 3787 O O . THR B 1 209 ? -19.984 92.5 15.578 1 31.89 209 THR B O 1
ATOM 3790 N N . GLN B 1 210 ? -21.953 93.438 16.188 1 30.83 210 GLN B N 1
ATOM 3791 C CA . GLN B 1 210 ? -23.109 92.562 15.844 1 30.83 210 GLN B CA 1
ATOM 3792 C C . GLN B 1 210 ? -23.156 92.312 14.344 1 30.83 210 GLN B C 1
ATOM 3794 O O . GLN B 1 210 ? -23.375 93.188 13.547 1 30.83 210 GLN B O 1
ATOM 3799 N N . PRO B 1 211 ? -22.156 91.688 13.695 1 32.56 211 PRO B N 1
ATOM 3800 C CA . PRO B 1 211 ? -22.422 91.75 12.258 1 32.56 211 PRO B CA 1
ATOM 3801 C C . PRO B 1 211 ? -23.844 91.375 11.891 1 32.56 211 PRO B C 1
ATOM 3803 O O . PRO B 1 211 ? -24.453 90.562 12.594 1 32.56 211 PRO B O 1
ATOM 3806 N N . LEU B 1 212 ? -24.609 92.188 11.156 1 27.3 212 LEU B N 1
ATOM 3807 C CA . LEU B 1 212 ? -25.969 92 10.672 1 27.3 212 LEU B CA 1
ATOM 3808 C C . LEU B 1 212 ? -26.078 90.688 9.883 1 27.3 212 LEU B C 1
ATOM 3810 O O . LEU B 1 212 ? -25.344 90.5 8.914 1 27.3 212 LEU B O 1
ATOM 3814 N N . ALA B 1 213 ? -26.422 89.625 10.484 1 26.95 213 ALA B N 1
ATOM 3815 C CA . ALA B 1 213 ? -26.719 88.312 9.961 1 26.95 213 ALA B CA 1
ATOM 3816 C C . ALA B 1 213 ? -27.578 88.375 8.711 1 26.95 213 ALA B C 1
ATOM 3818 O O . ALA B 1 213 ? -28.719 88.875 8.75 1 26.95 213 ALA B O 1
ATOM 3819 N N . THR B 1 214 ? -26.938 88.812 7.594 1 25.56 214 THR B N 1
ATOM 3820 C CA . THR B 1 214 ? -27.719 88.75 6.367 1 25.56 214 THR B CA 1
ATOM 3821 C C . THR B 1 214 ? -28.484 87.438 6.293 1 25.56 214 THR B C 1
ATOM 3823 O O . THR B 1 214 ? -27.969 86.375 6.648 1 25.56 214 THR B O 1
ATOM 3826 N N . GLN B 1 215 ? -29.844 87.5 6.172 1 24.33 215 GLN B N 1
ATOM 3827 C CA . GLN B 1 215 ? -31.016 86.688 6.051 1 24.33 215 GLN B CA 1
ATOM 3828 C C . GLN B 1 215 ? -30.859 85.688 4.891 1 24.33 215 GLN B C 1
ATOM 3830 O O . GLN B 1 215 ? -31.031 86.062 3.727 1 24.33 215 GLN B O 1
ATOM 3835 N N . ASN B 1 216 ? -29.766 85.125 4.59 1 23.25 216 ASN B N 1
ATOM 3836 C CA . ASN B 1 216 ? -29.875 84.312 3.406 1 23.25 216 ASN B CA 1
ATOM 3837 C C . ASN B 1 216 ? -31.031 83.312 3.518 1 23.25 216 ASN B C 1
ATOM 3839 O O . ASN B 1 216 ? -31.125 82.562 4.5 1 23.25 216 ASN B O 1
ATOM 3843 N N . THR B 1 217 ? -32.094 83.438 2.652 1 23.8 217 THR B N 1
ATOM 3844 C CA . THR B 1 217 ? -33.406 82.938 2.33 1 23.8 217 THR B CA 1
ATOM 3845 C C . THR B 1 217 ? -33.344 81.438 2.107 1 23.8 217 THR B C 1
ATOM 3847 O O . THR B 1 217 ? -32.5 80.938 1.38 1 23.8 217 THR B O 1
ATOM 3850 N N . MET B 1 218 ? -34.062 80.562 2.973 1 23.8 218 MET B N 1
ATOM 3851 C CA . MET B 1 218 ? -34.5 79.188 3.051 1 23.8 218 MET B CA 1
ATOM 3852 C C . MET B 1 218 ? -35.094 78.75 1.723 1 23.8 218 MET B C 1
ATOM 3854 O O . MET B 1 218 ? -36.25 79.062 1.409 1 23.8 218 MET B O 1
ATOM 3858 N N . ILE B 1 219 ? -34.531 78.938 0.584 1 20.75 219 ILE B N 1
ATOM 3859 C CA . ILE B 1 219 ? -35.375 78.438 -0.517 1 20.75 219 ILE B CA 1
ATOM 3860 C C . ILE B 1 219 ? -35.719 77 -0.298 1 20.75 219 ILE B C 1
ATOM 3862 O O . ILE B 1 219 ? -34.844 76.125 -0.298 1 20.75 219 ILE B O 1
ATOM 3866 N N . ALA B 1 220 ? -36.781 76.688 0.517 1 23 220 ALA B N 1
ATOM 3867 C CA . ALA B 1 220 ? -37.656 75.562 0.707 1 23 220 ALA B CA 1
ATOM 3868 C C . ALA B 1 220 ? -38.094 74.938 -0.634 1 23 220 ALA B C 1
ATOM 3870 O O . ALA B 1 220 ? -39 75.5 -1.277 1 23 220 ALA B O 1
ATOM 3871 N N . SER B 1 221 ? -37.312 74.75 -1.655 1 20.64 221 SER B N 1
ATOM 3872 C CA . SER B 1 221 ? -37.938 74.25 -2.883 1 20.64 221 SER B CA 1
ATOM 3873 C C . SER B 1 221 ? -38.812 73.062 -2.619 1 20.64 221 SER B C 1
ATOM 3875 O O . SER B 1 221 ? -38.406 72.125 -1.905 1 20.64 221 SER B O 1
ATOM 3877 N N . VAL B 1 222 ? -40.219 73.125 -2.955 1 21.83 222 VAL B N 1
ATOM 3878 C CA . VAL B 1 222 ? -41.531 72.5 -3.086 1 21.83 222 VAL B CA 1
ATOM 3879 C C . VAL B 1 222 ? -41.406 71.25 -3.98 1 21.83 222 VAL B C 1
ATOM 3881 O O . VAL B 1 222 ? -41.875 71.25 -5.121 1 21.83 222 VAL B O 1
ATOM 3884 N N . LEU B 1 223 ? -40.281 70.5 -4.168 1 21.05 223 LEU B N 1
ATOM 3885 C CA . LEU B 1 223 ? -40.406 69.562 -5.234 1 21.05 223 LEU B CA 1
ATOM 3886 C C . LEU B 1 223 ? -41.625 68.625 -4.992 1 21.05 223 LEU B C 1
ATOM 3888 O O . LEU B 1 223 ? -41.781 68.062 -3.904 1 21.05 223 LEU B O 1
ATOM 3892 N N . GLU B 1 224 ? -42.625 68.5 -6.043 1 19.83 224 GLU B N 1
ATOM 3893 C CA . GLU B 1 224 ? -43.969 68.125 -6.426 1 19.83 224 GLU B CA 1
ATOM 3894 C C . GLU B 1 224 ? -44.188 66.625 -6.27 1 19.83 224 GLU B C 1
ATOM 3896 O O . GLU B 1 224 ? -43.438 65.812 -6.852 1 19.83 224 GLU B O 1
ATOM 3901 N N . ASP B 1 225 ? -44.875 66.062 -5.152 1 21.55 225 ASP B N 1
ATOM 3902 C CA . ASP B 1 225 ? -45.438 64.812 -4.848 1 21.55 225 ASP B CA 1
ATOM 3903 C C . ASP B 1 225 ? -46.438 64.375 -5.926 1 21.55 225 ASP B C 1
ATOM 3905 O O . ASP B 1 225 ? -47.469 65 -6.121 1 21.55 225 ASP B O 1
ATOM 3909 N N . PHE B 1 226 ? -46.125 63.875 -7.141 1 18.5 226 PHE B N 1
ATOM 3910 C CA . PHE B 1 226 ? -47.188 63.438 -8.039 1 18.5 226 PHE B CA 1
ATOM 3911 C C . PHE B 1 226 ? -48.031 62.375 -7.387 1 18.5 226 PHE B C 1
ATOM 3913 O O . PHE B 1 226 ? -47.562 61.312 -7.027 1 18.5 226 PHE B O 1
ATOM 3920 N N . SER B 1 227 ? -49.375 62.625 -6.887 1 19.39 227 SER B N 1
ATOM 3921 C CA . SER B 1 227 ? -50.594 62.094 -6.254 1 19.39 227 SER B CA 1
ATOM 3922 C C . SER B 1 227 ? -51.375 61.219 -7.207 1 19.39 227 SER B C 1
ATOM 3924 O O . SER B 1 227 ? -52.562 60.906 -6.953 1 19.39 227 SER B O 1
ATOM 3926 N N . THR B 1 228 ? -50.781 60.25 -8.133 1 19.11 228 THR B N 1
ATOM 3927 C CA . THR B 1 228 ? -51.906 60.062 -9.023 1 19.11 228 THR B CA 1
ATOM 3928 C C . THR B 1 228 ? -53.125 59.562 -8.25 1 19.11 228 THR B C 1
ATOM 3930 O O . THR B 1 228 ? -52.969 58.969 -7.184 1 19.11 228 THR B 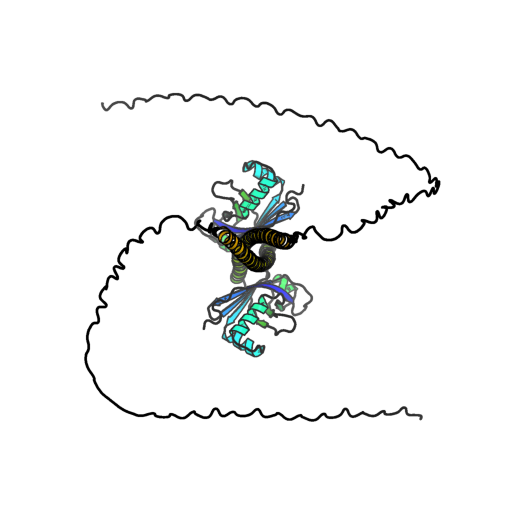O 1
ATOM 3933 N N . PRO B 1 229 ? -54.281 59.062 -9.18 1 19.31 229 PRO B N 1
ATOM 3934 C CA . PRO B 1 229 ? -55.75 59.219 -9.172 1 19.31 229 PRO B CA 1
ATOM 3935 C C . PRO B 1 229 ? -56.438 58.188 -8.273 1 19.31 229 PRO B C 1
ATOM 3937 O O . PRO B 1 229 ? -55.844 57.156 -7.926 1 19.31 229 PRO B O 1
ATOM 3940 N N . GLY B 1 230 ? -57.875 58.188 -8.172 1 17.62 230 GLY B N 1
ATOM 3941 C CA . GLY B 1 230 ? -59 58.125 -7.27 1 17.62 230 GLY B CA 1
ATOM 3942 C C . GLY B 1 230 ? -59.594 56.75 -7.109 1 17.62 230 GLY B C 1
ATOM 3943 O O . GLY B 1 230 ? -59.906 56.312 -5.996 1 17.62 230 GLY B O 1
ATOM 3944 N N . ILE B 1 231 ? -60.062 56 -8.219 1 18.17 231 ILE B N 1
ATOM 3945 C CA . ILE B 1 231 ? -61.5 55.75 -8.203 1 18.17 231 ILE B CA 1
ATOM 3946 C C . ILE B 1 231 ? -61.812 54.5 -7.363 1 18.17 231 ILE B C 1
ATOM 3948 O O . ILE B 1 231 ? -60.906 53.688 -7.117 1 18.17 231 ILE B O 1
ATOM 3952 N N . GLN B 1 232 ? -62.688 53.406 -7.949 1 18.72 232 GLN B N 1
ATOM 3953 C CA . GLN B 1 232 ? -64.062 53.094 -7.559 1 18.72 232 GLN B CA 1
ATOM 3954 C C . GLN B 1 232 ? -64.062 51.969 -6.527 1 18.72 232 GLN B C 1
ATOM 3956 O O . GLN B 1 232 ? -63.156 51.188 -6.438 1 18.72 232 GLN B O 1
ATOM 3961 N N . PRO B 1 233 ? -65.438 51.531 -6.012 1 19.12 233 PRO B N 1
ATOM 3962 C CA . PRO B 1 233 ? -66.125 51.094 -4.758 1 19.12 233 PRO B CA 1
ATOM 3963 C C . PRO B 1 233 ? -66.125 49.594 -4.574 1 19.12 233 PRO B C 1
ATOM 3965 O O . PRO B 1 233 ? -66.25 49.094 -3.449 1 19.12 233 PRO B O 1
ATOM 3968 N N . THR B 1 234 ? -65.875 48.719 -5.641 1 19.56 234 THR B N 1
ATOM 3969 C CA . THR B 1 234 ? -67 47.781 -5.656 1 19.56 234 THR B CA 1
ATOM 3970 C C . THR B 1 234 ? -67 46.875 -4.441 1 19.56 234 THR B C 1
ATOM 3972 O O . THR B 1 234 ? -65.875 46.594 -3.898 1 19.56 234 THR B O 1
ATOM 3975 N N . GLY B 1 235 ? -68.062 45.938 -4.25 1 17.33 235 GLY B N 1
ATOM 3976 C CA . GLY B 1 235 ? -69 45.5 -3.221 1 17.33 235 GLY B CA 1
ATOM 3977 C C . GLY B 1 235 ? -68.438 44.344 -2.406 1 17.33 235 GLY B C 1
ATOM 3978 O O . GLY B 1 235 ? -67.375 43.781 -2.717 1 17.33 235 GLY B O 1
ATOM 3979 N N . PRO B 1 236 ? -69.438 43.344 -1.977 1 17.62 236 PRO B N 1
ATOM 3980 C CA . PRO B 1 236 ? -69.812 42.938 -0.62 1 17.62 236 PRO B CA 1
ATOM 3981 C C . PRO B 1 236 ? -69.125 41.656 -0.157 1 17.62 236 PRO B C 1
ATOM 3983 O O . PRO B 1 236 ? -68.688 41.562 0.987 1 17.62 236 PRO B O 1
ATOM 3986 N N . SER B 1 237 ? -69.125 40.469 -0.927 1 18.34 237 SER B N 1
ATOM 3987 C CA . SER B 1 237 ? -70 39.375 -0.468 1 18.34 237 SER B CA 1
ATOM 3988 C C . SER B 1 237 ? -69.312 38.562 0.626 1 18.34 237 SER B C 1
ATOM 3990 O O . SER B 1 237 ? -68.125 38.594 0.764 1 18.34 237 SER B O 1
ATOM 3992 N N . THR B 1 238 ? -69.875 37.25 0.971 1 17.52 238 THR B N 1
ATOM 3993 C CA . THR B 1 238 ? -70.5 36.594 2.131 1 17.52 238 THR B CA 1
ATOM 3994 C C . THR B 1 238 ? -69.438 35.719 2.842 1 17.52 238 THR B C 1
ATOM 3996 O O . THR B 1 238 ? -68.438 35.375 2.279 1 17.52 238 THR B O 1
ATOM 3999 N N . GLN B 1 239 ? -69.938 34.375 3.367 1 16.78 239 GLN B N 1
ATOM 4000 C CA . GLN B 1 239 ? -70.125 33.875 4.719 1 16.78 239 GLN B CA 1
ATOM 4001 C C . GLN B 1 239 ? -69 33 5.16 1 16.78 239 GLN B C 1
ATOM 4003 O O . GLN B 1 239 ? -68.375 33.25 6.199 1 16.78 239 GLN B O 1
ATOM 4008 N N . THR B 1 240 ? -69 31.547 4.91 1 18.97 240 THR B N 1
ATOM 4009 C CA . THR B 1 240 ? -69.375 30.578 5.93 1 18.97 240 THR B CA 1
ATOM 4010 C C . THR B 1 240 ? -68.125 29.906 6.5 1 18.97 240 THR B C 1
ATOM 4012 O O . THR B 1 240 ? -67.25 29.516 5.75 1 18.97 240 THR B O 1
ATOM 4015 N N . GLU B 1 241 ? -67.875 29.828 7.895 1 18.55 241 GLU B N 1
ATOM 4016 C CA . GLU B 1 241 ? -66.938 29.625 8.938 1 18.55 241 GLU B CA 1
ATOM 4017 C C . GLU B 1 241 ? -66.5 28.156 9.055 1 18.55 241 GLU B C 1
ATOM 4019 O O . GLU B 1 241 ? -65.688 27.781 9.898 1 18.55 241 GLU B O 1
ATOM 4024 N N . SER B 1 242 ? -66.75 27.281 7.977 1 18.98 242 SER B N 1
ATOM 4025 C CA . SER B 1 242 ? -67.062 26.016 8.617 1 18.98 242 SER B CA 1
ATOM 4026 C C . SER B 1 242 ? -65.875 25.531 9.477 1 18.98 242 SER B C 1
ATOM 4028 O O . SER B 1 242 ? -64.75 25.625 9.062 1 18.98 242 SER B O 1
ATOM 4030 N N . LYS B 1 243 ? -66.125 25.281 10.742 1 19.41 243 LYS B N 1
ATOM 4031 C CA . LYS B 1 243 ? -65.562 25.078 12.055 1 19.41 243 LYS B CA 1
ATOM 4032 C C . LYS B 1 243 ? -64.812 23.766 12.109 1 19.41 243 LYS B C 1
ATOM 4034 O O . LYS B 1 243 ? -65.25 22.781 12.688 1 19.41 243 LYS B O 1
ATOM 4039 N N . VAL B 1 244 ? -64.312 23.266 10.938 1 20.23 244 VAL B N 1
ATOM 4040 C CA . VAL B 1 244 ? -64.062 21.828 11.062 1 20.23 244 VAL B CA 1
ATOM 4041 C C . VAL B 1 244 ? -63.188 21.531 12.273 1 20.23 244 VAL B C 1
ATOM 4043 O O . VAL B 1 244 ? -62.125 22.141 12.438 1 20.23 244 VAL B O 1
ATOM 4046 N N . LYS B 1 245 ? -63.781 20.797 13.266 1 18.45 245 LYS B N 1
ATOM 4047 C CA . LYS B 1 245 ? -63.594 20.422 14.664 1 18.45 245 LYS B CA 1
ATOM 4048 C C . LYS B 1 245 ? -62.25 19.703 14.867 1 18.45 245 LYS B C 1
ATOM 4050 O O . LYS B 1 245 ? -61.781 18.984 13.984 1 18.45 245 LYS B O 1
ATOM 4055 N N . PRO B 1 246 ? -61.562 19.969 16.047 1 18.89 246 PRO B N 1
ATOM 4056 C CA . PRO B 1 246 ? -60.25 19.781 16.656 1 18.89 246 PRO B CA 1
ATOM 4057 C C . PRO B 1 246 ? -59.938 18.328 17 1 18.89 246 PRO B C 1
ATOM 4059 O O . PRO B 1 246 ? -60.625 17.75 17.859 1 18.89 246 PRO B O 1
ATOM 4062 N N . ALA B 1 247 ? -60.062 17.438 15.938 1 19.92 247 ALA B N 1
ATOM 4063 C CA . ALA B 1 247 ? -60.188 16.062 16.422 1 19.92 247 ALA B CA 1
ATOM 4064 C C . ALA B 1 247 ? -59.125 15.781 17.5 1 19.92 247 ALA B C 1
ATOM 4066 O O . ALA B 1 247 ? -58 16.297 17.453 1 19.92 247 ALA B O 1
ATOM 4067 N N . THR B 1 248 ? -59.562 14.969 18.547 1 17.97 248 THR B N 1
ATOM 4068 C CA . THR B 1 248 ? -59.344 14.625 19.938 1 17.97 248 THR B CA 1
ATOM 4069 C C . THR B 1 248 ? -58.062 13.812 20.109 1 17.97 248 THR B C 1
ATOM 4071 O O . THR B 1 248 ? -57.906 12.781 19.453 1 17.97 248 THR B O 1
ATOM 4074 N N . LYS B 1 249 ? -56.906 14.391 20.438 1 20.95 249 LYS B N 1
ATOM 4075 C CA . LYS B 1 249 ? -55.562 13.945 20.75 1 20.95 249 LYS B CA 1
ATOM 4076 C C . LYS B 1 249 ? -55.562 12.828 21.797 1 20.95 249 LYS B C 1
ATOM 4078 O O . LYS B 1 249 ? -55.812 13.086 22.969 1 20.95 249 LYS B O 1
ATOM 4083 N N . THR B 1 250 ? -56.375 11.656 21.516 1 18.72 250 THR B N 1
ATOM 4084 C CA . THR B 1 250 ? -56.531 10.789 22.672 1 18.72 250 THR B CA 1
ATOM 4085 C C . THR B 1 250 ? -55.188 10.453 23.312 1 18.72 250 THR B C 1
ATOM 4087 O O . THR B 1 250 ? -54.281 10 22.625 1 18.72 250 THR B O 1
ATOM 4090 N N . ILE B 1 251 ? -54.906 10.961 24.516 1 19.55 251 ILE B N 1
ATOM 4091 C CA . ILE B 1 251 ? -53.875 11.055 25.516 1 19.55 251 ILE B CA 1
ATOM 4092 C C . ILE B 1 251 ? -53.531 9.664 26.062 1 19.55 251 ILE B C 1
ATOM 4094 O O . ILE B 1 251 ? -52.812 9.523 27.047 1 19.55 251 ILE B O 1
ATOM 4098 N N . HIS B 1 252 ? -53.688 8.508 25.234 1 19.03 252 HIS B N 1
ATOM 4099 C CA . HIS B 1 252 ? -53.812 7.379 26.156 1 19.03 252 HIS B CA 1
ATOM 4100 C C . HIS B 1 252 ? -52.594 7.266 27.062 1 19.03 252 HIS B C 1
ATOM 4102 O O . HIS B 1 252 ? -51.469 7.414 26.594 1 19.03 252 HIS B O 1
ATOM 4108 N N . ALA B 1 253 ? -52.875 7.293 28.359 1 19.59 253 ALA B N 1
ATOM 4109 C CA . ALA B 1 253 ? -52.156 7.387 29.641 1 19.59 253 ALA B CA 1
ATOM 4110 C C . ALA B 1 253 ? -51.219 6.203 29.844 1 19.59 253 ALA B C 1
ATOM 4112 O O . ALA B 1 253 ? -51.406 5.145 29.234 1 19.59 253 ALA B O 1
ATOM 4113 N N . PRO B 1 254 ? -50.219 6.355 30.641 1 23.66 254 PRO B N 1
ATOM 4114 C CA . PRO B 1 254 ? -48.938 5.75 31.016 1 23.66 254 PRO B CA 1
ATOM 4115 C C . PRO B 1 254 ? -49.125 4.406 31.719 1 23.66 254 PRO B C 1
ATOM 4117 O O . PRO B 1 254 ? -48.125 3.701 31.969 1 23.66 254 PRO B O 1
ATOM 4120 N N . PRO B 1 255 ? -49.688 3.201 31.25 1 20.36 255 PRO B N 1
ATOM 4121 C CA . PRO B 1 255 ? -50.031 2.35 32.406 1 20.36 255 PRO B CA 1
ATOM 4122 C C . PRO B 1 255 ? -48.844 2.07 33.312 1 20.36 255 PRO B C 1
ATOM 4124 O O . PRO B 1 255 ? -47.688 2.043 32.844 1 20.36 255 PRO B O 1
ATOM 4127 N N . ARG B 1 256 ? -48.969 2.336 34.562 1 21.61 256 ARG B N 1
ATOM 4128 C CA . ARG B 1 256 ? -48.125 2.275 35.75 1 21.61 256 ARG B CA 1
ATOM 4129 C C . ARG B 1 256 ? -47.719 0.837 36.062 1 21.61 256 ARG B C 1
ATOM 4131 O O . ARG B 1 256 ? -48.594 0.014 36.406 1 21.61 256 ARG B O 1
ATOM 4138 N N . LEU B 1 257 ? -46.875 0.233 35.188 1 20.56 257 LEU B N 1
ATOM 4139 C CA . LEU B 1 257 ? -46.594 -1.168 35.469 1 20.56 257 LEU B CA 1
ATOM 4140 C C . LEU B 1 257 ? -46.125 -1.338 36.906 1 20.56 257 LEU B C 1
ATOM 4142 O O . LEU B 1 257 ? -45.219 -0.638 37.375 1 20.56 257 LEU B O 1
ATOM 4146 N N . ARG B 1 258 ? -47.031 -1.993 37.75 1 20.06 258 ARG B N 1
ATOM 4147 C CA . ARG B 1 258 ? -46.969 -2.305 39.156 1 20.06 258 ARG B CA 1
ATOM 4148 C C . ARG B 1 258 ? -45.719 -3.076 39.531 1 20.06 258 ARG B C 1
ATOM 4150 O O . ARG B 1 258 ? -45.125 -3.76 38.688 1 20.06 258 ARG B O 1
ATOM 4157 N N . ALA B 1 259 ? -45.25 -2.861 40.844 1 22.34 259 ALA B N 1
ATOM 4158 C CA . ALA B 1 259 ? -44.125 -3.074 41.75 1 22.34 259 ALA B CA 1
ATOM 4159 C C . ALA B 1 259 ? -43.969 -4.559 42.062 1 22.34 259 ALA B C 1
ATOM 4161 O O . ALA B 1 259 ? -44.812 -5.176 42.688 1 22.34 259 ALA B O 1
ATOM 4162 N N . ALA B 1 260 ? -43.656 -5.457 41.094 1 22.05 260 ALA B N 1
ATOM 4163 C CA . ALA B 1 260 ? -43.75 -6.797 41.656 1 22.05 260 ALA B CA 1
ATOM 4164 C C . ALA B 1 260 ? -42.844 -6.922 42.875 1 22.05 260 ALA B C 1
ATOM 4166 O O . ALA B 1 260 ? -41.75 -6.34 42.906 1 22.05 260 ALA B O 1
ATOM 4167 N N . PRO B 1 261 ? -43.375 -7.672 43.969 1 20.66 261 PRO B N 1
ATOM 4168 C CA . PRO B 1 261 ? -42.969 -7.809 45.375 1 20.66 261 PRO B CA 1
ATOM 4169 C C . PRO B 1 261 ? -41.594 -8.461 45.5 1 20.66 261 PRO B C 1
ATOM 4171 O O . PRO B 1 261 ? -41.125 -9.133 44.594 1 20.66 261 PRO B O 1
ATOM 4174 N N . ILE B 1 262 ? -40.875 -8.07 46.594 1 22.78 262 ILE B N 1
ATOM 4175 C CA . ILE B 1 262 ? -39.625 -8.188 47.312 1 22.78 262 ILE B CA 1
ATOM 4176 C C . ILE B 1 262 ? -39.406 -9.641 47.75 1 22.78 262 ILE B C 1
ATOM 4178 O O . ILE B 1 262 ? -38.562 -9.914 48.625 1 22.78 262 ILE B O 1
ATOM 4182 N N . MET B 1 263 ? -39.625 -10.711 46.875 1 19.67 263 MET B N 1
ATOM 4183 C CA . MET B 1 263 ? -39.656 -11.891 47.75 1 19.67 263 MET B CA 1
ATOM 4184 C C . MET B 1 263 ? -38.312 -12.062 48.438 1 19.67 263 MET B C 1
ATOM 4186 O O . MET B 1 263 ? -37.25 -11.914 47.844 1 19.67 263 MET B O 1
ATOM 4190 N N . ARG B 1 264 ? -38.438 -12.148 49.844 1 19.64 264 ARG B N 1
ATOM 4191 C CA . ARG B 1 264 ? -37.594 -12.289 51 1 19.64 264 ARG B CA 1
ATOM 4192 C C . ARG B 1 264 ? -36.719 -13.539 50.906 1 19.64 264 ARG B C 1
ATOM 4194 O O . ARG B 1 264 ? -37.094 -14.516 50.25 1 19.64 264 ARG B O 1
ATOM 4201 N N . ARG B 1 265 ? -35.406 -13.398 51.344 1 22.2 265 ARG B N 1
ATOM 4202 C CA . ARG B 1 265 ? -34.156 -14.141 51.5 1 22.2 265 ARG B CA 1
ATOM 4203 C C . ARG B 1 265 ? -34.375 -15.406 52.344 1 22.2 265 ARG B C 1
ATOM 4205 O O . ARG B 1 265 ? -33.469 -16.188 52.531 1 22.2 265 ARG B O 1
ATOM 4212 N N . SER B 1 266 ? -35.375 -16.406 52.031 1 18.2 266 SER B N 1
ATOM 4213 C CA . SER B 1 266 ? -35.375 -17.203 53.281 1 18.2 266 SER B CA 1
ATOM 4214 C C . SER B 1 266 ? -34 -17.781 53.562 1 18.2 266 SER B C 1
ATOM 4216 O O . SER B 1 266 ? -33.219 -18.031 52.625 1 18.2 266 SER B O 1
ATOM 4218 N N . LYS B 1 267 ? -33.656 -17.844 54.875 1 20.12 267 LYS B N 1
ATOM 4219 C CA . LYS B 1 267 ? -32.625 -18.219 55.875 1 20.12 267 LYS B CA 1
ATOM 4220 C C . LYS B 1 267 ? -32.312 -19.703 55.812 1 20.12 267 LYS B C 1
ATOM 4222 O O . LYS B 1 267 ? -33.062 -20.516 56.344 1 20.12 267 LYS B O 1
ATOM 4227 N N . ARG B 1 268 ? -32.125 -20.344 54.562 1 18.89 268 ARG B N 1
ATOM 4228 C CA . ARG B 1 268 ? -32.062 -21.766 54.906 1 18.89 268 ARG B CA 1
ATOM 4229 C C . ARG B 1 268 ? -31.094 -22.016 56.031 1 18.89 268 ARG B C 1
ATOM 4231 O O . ARG B 1 268 ? -30.078 -21.312 56.156 1 18.89 268 ARG B O 1
ATOM 4238 N N . ARG B 1 269 ? -31.453 -23.141 56.844 1 17 269 ARG B N 1
ATOM 4239 C CA . ARG B 1 269 ? -31.25 -23.828 58.094 1 17 269 ARG B CA 1
ATOM 4240 C C . ARG B 1 269 ? -29.812 -24.344 58.219 1 17 269 ARG B C 1
ATOM 4242 O O . ARG B 1 269 ? -29.219 -24.75 57.219 1 17 269 ARG B O 1
ATOM 4249 N N . LYS B 1 270 ? -29.344 -24.375 59.406 1 20.45 270 LYS B N 1
ATOM 4250 C CA . LYS B 1 270 ? -28.219 -24.609 60.281 1 20.45 270 LYS B CA 1
ATOM 4251 C C . LYS B 1 270 ? -27.766 -26.062 60.219 1 20.45 270 LYS B C 1
ATOM 4253 O O . LYS B 1 270 ? -26.797 -26.438 60.906 1 20.45 270 LYS B O 1
ATOM 4258 N N . ASP B 1 271 ? -28.391 -27.016 59.375 1 18.91 271 ASP B N 1
ATOM 4259 C CA . ASP B 1 271 ? -28.359 -28.219 60.219 1 18.91 271 ASP B CA 1
ATOM 4260 C C . ASP B 1 271 ? -26.938 -28.531 60.656 1 18.91 271 ASP B C 1
ATOM 4262 O O . ASP B 1 271 ? -25.984 -28.312 59.906 1 18.91 271 ASP B O 1
ATOM 4266 N N . ALA B 1 272 ? -26.891 -29.188 61.875 1 20.27 272 ALA B N 1
ATOM 4267 C CA . ALA B 1 272 ? -26.219 -29.641 63.094 1 20.27 272 ALA B CA 1
ATOM 4268 C C . ALA B 1 272 ? -25.141 -30.672 62.781 1 20.27 272 ALA B C 1
ATOM 4270 O O . ALA B 1 272 ? -25.188 -31.328 61.75 1 20.27 272 ALA B O 1
ATOM 4271 N N . GLU B 1 273 ? -24.328 -30.844 63.75 1 21.44 273 GLU B N 1
ATOM 4272 C CA . GLU B 1 273 ? -23.094 -31.375 64.312 1 21.44 273 GLU B CA 1
ATOM 4273 C C . GLU B 1 273 ? -23.109 -32.906 64.312 1 21.44 273 GLU B C 1
ATOM 4275 O O . GLU B 1 273 ? -22.109 -33.531 64.688 1 21.44 273 GLU B O 1
ATOM 4280 N N . ASP B 1 274 ? -24.344 -33.562 64.188 1 19.78 274 ASP B N 1
ATOM 4281 C CA . ASP B 1 274 ? -24.344 -34.562 65.25 1 19.78 274 ASP B CA 1
ATOM 4282 C C . ASP B 1 274 ? -23.141 -35.5 65.125 1 19.78 274 ASP B C 1
ATOM 4284 O O . ASP B 1 274 ? -22.516 -35.594 64.062 1 19.78 274 ASP B O 1
ATOM 4288 N N . ASP B 1 275 ? -23.422 -36.656 65.812 1 20.45 275 ASP B N 1
ATOM 4289 C CA . ASP B 1 275 ? -23.141 -37.594 66.875 1 20.45 275 ASP B CA 1
ATOM 4290 C C . ASP B 1 275 ? -22.219 -38.719 66.438 1 20.45 275 ASP B C 1
ATOM 4292 O O . ASP B 1 275 ? -22.062 -38.938 65.188 1 20.45 275 ASP B O 1
ATOM 4296 N N . ASP B 1 276 ? -22.531 -39.906 67 1 20.55 276 ASP B N 1
ATOM 4297 C CA . ASP B 1 276 ? -22.078 -40.938 67.938 1 20.55 276 ASP B CA 1
ATOM 4298 C C . ASP B 1 276 ? -21.547 -42.156 67.125 1 20.55 276 ASP B C 1
ATOM 4300 O O . ASP B 1 276 ? -20.5 -42.719 67.5 1 20.55 276 ASP B O 1
ATOM 4304 N N . ASP B 1 277 ? -22.594 -42.969 66.625 1 22.33 277 ASP B N 1
ATOM 4305 C CA . ASP B 1 277 ? -22.672 -44.344 67.125 1 22.33 277 ASP B CA 1
ATOM 4306 C C . ASP B 1 277 ? -21.625 -45.219 66.438 1 22.33 277 ASP B C 1
ATOM 4308 O O . ASP B 1 277 ? -20.922 -46 67.125 1 22.33 277 ASP B O 1
ATOM 4312 N N . GLU B 1 278 ? -21.844 -46.25 65.438 1 23.7 278 GLU B N 1
ATOM 4313 C CA . GLU B 1 278 ? -21.172 -47.469 65.875 1 23.7 278 GLU B CA 1
ATOM 4314 C C . GLU B 1 278 ? -19.656 -47.312 65.812 1 23.7 278 GLU B C 1
ATOM 4316 O O . GLU B 1 278 ? -19.156 -46.719 64.812 1 23.7 278 GLU B O 1
#

Solvent-accessible surface area (backbone atoms only — not comparable to full-atom values): 33242 Å² total; per-residue (Å²): 128,60,78,35,64,85,55,73,67,44,73,38,58,28,44,34,28,30,66,85,45,67,82,47,79,50,68,57,24,43,32,39,38,34,51,74,44,48,52,31,40,32,36,39,36,31,48,49,67,56,44,28,34,32,37,79,40,38,56,67,57,51,52,53,46,38,63,71,64,61,65,74,79,52,71,68,51,47,50,52,45,53,52,43,15,53,70,29,86,44,27,35,34,37,31,39,67,52,71,72,46,33,73,69,67,18,51,84,44,40,35,39,39,29,19,57,45,93,90,48,70,68,46,74,43,73,42,42,81,44,59,72,66,61,27,32,48,49,53,30,48,48,44,54,53,48,47,53,51,40,52,51,48,52,52,48,35,54,51,44,51,51,49,36,52,50,39,50,51,51,28,51,51,31,43,51,52,27,51,52,44,49,50,54,50,52,54,55,56,56,55,58,60,59,65,72,67,59,78,81,78,75,80,72,75,81,75,73,81,78,74,81,75,75,76,77,74,77,73,75,76,70,88,81,78,93,74,87,89,75,90,75,84,89,80,89,92,84,88,80,85,76,80,82,76,86,77,76,87,79,77,82,74,81,79,80,84,79,83,82,78,78,83,80,81,82,77,89,80,84,82,80,87,84,89,89,79,132,129,60,78,35,62,84,55,73,65,43,72,39,58,27,46,34,29,30,67,87,44,66,83,47,79,48,68,58,24,44,33,36,37,35,52,74,44,47,53,30,41,31,36,41,36,30,48,47,66,55,44,27,34,33,37,81,42,39,54,68,56,50,52,52,45,38,61,71,63,61,65,73,80,52,72,68,52,48,51,53,47,53,51,43,14,55,70,29,87,43,27,35,34,36,30,38,67,52,70,72,46,31,73,69,68,17,52,85,42,40,34,38,39,28,19,58,46,92,91,48,68,68,46,76,43,72,43,42,79,43,61,72,67,60,27,31,48,49,53,30,49,47,44,52,53,48,48,52,52,39,52,50,48,53,52,49,35,53,51,44,51,52,48,35,52,51,38,50,53,50,28,52,51,31,44,50,51,28,52,52,44,50,50,54,48,52,54,56,55,54,56,55,59,58,67,71,65,59,77,78,76,73,81,71,74,82,73,72,80,77,73,80,77,76,76,80,80,78,80,74,79,77,84,81,80,86,71,82,92,84,86,87,84,82,88,86,86,91,84,87,73,81,71,84,74,80,80,79,78,77,68,83,73,75,79,78,80,77,80,81,79,76,85,75,75,79,77,83,80,77,86,78,80,79,89,82,72,137

Nearest PDB structures (foldseek):
  8p26-assembly4_G  TM=9.444E-01  e=2.248E-15  Arabidopsis thaliana
  8p26-assembly5_J  TM=9.240E-01  e=3.816E-15  Arabidopsis thaliana
  8p26-assembly3_F  TM=9.387E-01  e=8.194E-15  Arabidopsis thaliana
  8p26-assembly5_I  TM=9.444E-01  e=1.979E-14  Arabidopsis thaliana
  8p26-assembly3_E  TM=9.426E-01  e=6.800E-14  Arabidopsis thaliana

Sequence (556 aa):
MTAFGGFEPVFGKAQGRLESSPSHDLLPFLFYLRAKNSDHLLIHLTDFHANTWYSDMSTEYLEDMKDDIGIGGSWEDFITYVRAVFLSNNVTILLKGSLSAIASEGATSAKLVGQKAKGTPKFRVKLTKLQGIAATDAMGTISVEMFNVFRSQAASLSSETARTLQLSTAFLHEKARADVLQERLDALSFNKKKSRFRPMLAFDDPTMTQPLATQNTMIASVLEDFSTPGIQPTGPSTQTESKVKPATKTIHAPPRLRAAPIMRRSKRRKDAEDDDDEMTAFGGFEPVFGKAQGRLESSPSHDLLPFLFYLRAKNSDHLLIHLTDFHANTWYSDMSTEYLEDMKDDIGIGGSWEDFITYVRAVFLSNNVTILLKGSLSAIASEGATSAKLVGQKAKGTPKFRVKLTKLQGIAATDAMGTISVEMFNVFRSQAASLSSETARTLQLSTAFLHEKARADVLQERLDALSFNKKKSRFRPMLAFDDPTMTQPLATQNTMIASVLEDFSTPGIQPTGPSTQTESKVKPATKTIHAPPRLRAAPIMRRSKRRKDAEDDDDE

Foldseek 3Di:
DQLCVPPDKDKAKAWEAEPVGRPDGDQIKIKIWDDPGSFWIKMWIDSPPQFIKIDIAGNVNLVVVCVVQVDDDDSVVSVVQVRLFRNDHFKYKYFYDDPVCCRPNRGQWIKIWTHNDPPHTIDIDTIDTDDDPRRVVSVVVSVVVVVVVVVVVVVVVVVVVVVVVVVVVVVVVVVVVVVVVVVVVVVVVVVVVVVVPPDPPDDDDPPDDPPPPPPPDPCPDPPDDDDDDDDDDDDDDDDDPDPPDPDDPDPPPPDDPDDPDPDDDDDDDDDDPDDDDD/DQLCVPPDKDKAKAWEAEPVGRPDGDQIKIKIWDDPGSFWIKMWIDSPAQFIKIDIAGNVNLVVVCVVQVDDDDSVVSVVQVRLFRNDHFKYKYFYDDPVCCRPNRGQWIKIWTHNDPPHTIDIDTIDTDDDPRRVVSVVVSVVVVVVVVVVVVVVVVVVVVVVVVVVVVVVVVVVVVVVVVVVVVVVVVVVVVVVPPPPPDPPDPPDDDPPPPPPDPPPPPPDPCPDDDDDDDDDDDDDDPPPDDPDPPPPDDPPPDDPDDPDDPPPDDDDDDDDDD